Protein AF-0000000086614606 (afdb_homodimer)

Foldseek 3Di:
DDDPVNVVVVVVVVVVVVVVVVVVVVVVVVVVVVVVVVVVVVVVVVVVVVVVVVVVVVVVVVVVVVVVVVVVVVVVVVVVDDPLVVLLVLLVVLLVVLVVCLVPDDPVVVVVLVVLVCQLVPVPPQWHALVSNLVSCVVVVVVLCNDPVNVVSLDPVPDRTHGSSSSSSVVCCVVVVQDAAPPPSHGDSDKWKWFLVCVVDPDPDIGIHDPVCLVPDPDDDPVDNVRIDIPVVSVVVVVVVVVVVVVVVVVVVVVD/DDDPVSVVVVVVVVVVVVVVVVVVVVVVVVVVVVVVVVVVVVVVVVVVVVVVVVVVVVVVVVVVVVVVVVVVVVVVVVVCDDPLVVLLVLLVVLLVVLVVCLVVDDPVVVVVLVVLVCQLVPVPPQWHALVSNLVSCVVVVVVLCNDPVNVVSLAPVPDRTHGSSSSSSVVCCVVVVQDAAPPPSHGDSDKWKWFLVCVVDPDPDIGIHDPVCLVPDPDDDPVDNVRIDIPVVSVVVVVVVVVVVVVVVVVVVVVD

InterPro domains:
  IPR002048 EF-hand domain [PS50222] (108-143)
  IPR011992 EF-hand domain pair [SSF47473] (106-175)
  IPR018247 EF-Hand 1, calcium-binding site [PS00018] (121-133)

Secondary structure (DSSP, 8-state):
---HHHHHHHHHHHHHHHHHHHHHHHHHHHHHHHHHHHHHHHHHHHHHHHHHHHHHHHHHHHHHHHHHHHHHHHHHHHTT-HHHHHHHHHHHHHHHHHHHHHHHS-HHHHHHHHHHHHHH-TT-SSSB-HHHHHHHHHHHT-GGG-SHHHHHHHSPTT-SSB-HHHHHHHHHHHHHT--B-TTT--B--S--EEEHHHHHTT-S---EE-HHHHHH-----TT-GGGEEEHHHHHHHHHHHHHHHHHHHHHHHHH-/---HHHHHHHHHHHHHHHHHHHHHHHHHHHHHHHHHHHHHHHHHHHHHHHHHHHHHHHHHHHHHHHHHHHHHHHHHHHHSSHHHHHHHHHHHHHHHHHHHHHHHS-HHHHHHHHHHHHHH-TT-SSSB-HHHHHHHHHHHT-GGG-SHHHHHHHSPTT-SSB-HHHHHHHHHHHHHT--B-TTT--B--S--EEEHHHHHTT-S---EE-HHHHHH-----TT-GGGEEEHHHHHHHHHHHHHHHHHHHHHHHHH-

Nearest PDB structures (foldseek):
  3k21-assembly1_A-2  TM=6.150E-01  e=6.601E-03  Plasmodium falciparum
  8g4l-assembly1_q  TM=6.096E-01  e=3.142E-02  Homo sapiens
  6yet-assembly1_A  TM=6.547E-01  e=4.570E-02  Arabidopsis thaliana
  3k21-assembly1_A-2  TM=6.151E-01  e=1.121E-02  Plasmodium falciparum
  6yet-assembly1_A  TM=6.548E-01  e=5.364E-02  Arabidopsis thaliana

Structure (mmCIF, N/CA/C/O backbone):
data_AF-0000000086614606-model_v1
#
loop_
_entity.id
_entity.type
_entity.pdbx_description
1 polymer 'EF-hand domain-containing protein'
#
loop_
_atom_site.group_PDB
_atom_site.id
_atom_site.type_symbol
_atom_site.label_atom_id
_atom_site.label_alt_id
_atom_site.label_comp_id
_atom_site.label_asym_id
_atom_site.label_entity_id
_atom_site.label_seq_id
_atom_site.pdbx_PDB_ins_code
_atom_site.Cartn_x
_atom_site.Cartn_y
_atom_site.Cartn_z
_atom_site.occupancy
_atom_site.B_iso_or_equiv
_atom_site.auth_seq_id
_atom_site.auth_comp_id
_atom_site.auth_asym_id
_atom_site.auth_atom_id
_atom_site.pdbx_PDB_model_num
ATOM 1 N N . MET A 1 1 ? 3.998 -112.25 -45.062 1 53.38 1 MET A N 1
ATOM 2 C CA . MET A 1 1 ? 4.938 -111.812 -46.094 1 53.38 1 MET A CA 1
ATOM 3 C C . MET A 1 1 ? 4.348 -110.688 -46.969 1 53.38 1 MET A C 1
ATOM 5 O O . MET A 1 1 ? 3.211 -110.812 -47.406 1 53.38 1 MET A O 1
ATOM 9 N N . MET A 1 2 ? 4.875 -109.625 -46.875 1 66.06 2 MET A N 1
ATOM 10 C CA . MET A 1 2 ? 4.238 -108.5 -47.531 1 66.06 2 MET A CA 1
ATOM 11 C C . MET A 1 2 ? 4.316 -108.625 -49.062 1 66.06 2 MET A C 1
ATOM 13 O O . MET A 1 2 ? 5.359 -109 -49.594 1 66.06 2 MET A O 1
ATOM 17 N N . THR A 1 3 ? 3.123 -108.5 -49.5 1 72.88 3 THR A N 1
ATOM 18 C CA . THR A 1 3 ? 3.006 -108.625 -50.969 1 72.88 3 THR A CA 1
ATOM 19 C C . THR A 1 3 ? 3.627 -107.375 -51.656 1 72.88 3 THR A C 1
ATOM 21 O O . THR A 1 3 ? 3.959 -106.375 -51 1 72.88 3 THR A O 1
ATOM 24 N N . GLY A 1 4 ? 4.055 -107.562 -52.938 1 69.25 4 GLY A N 1
ATOM 25 C CA . GLY A 1 4 ? 4.602 -106.5 -53.781 1 69.25 4 GLY A CA 1
ATOM 26 C C . GLY A 1 4 ? 3.746 -105.25 -53.781 1 69.25 4 GLY A C 1
ATOM 27 O O . GLY A 1 4 ? 4.27 -104.125 -53.719 1 69.25 4 GLY A O 1
ATOM 28 N N . GLN A 1 5 ? 2.412 -105.438 -53.812 1 77.88 5 GLN A N 1
ATOM 29 C CA . GLN A 1 5 ? 1.469 -104.375 -53.781 1 77.88 5 GLN A CA 1
ATOM 30 C C . GLN A 1 5 ? 1.463 -103.625 -52.438 1 77.88 5 GLN A C 1
ATOM 32 O O . GLN A 1 5 ? 1.396 -102.438 -52.344 1 77.88 5 GLN A O 1
ATOM 37 N N . GLN A 1 6 ? 1.635 -104.375 -51.406 1 75.75 6 GLN A N 1
ATOM 38 C CA . GLN A 1 6 ? 1.665 -103.812 -50.062 1 75.75 6 GLN A CA 1
ATOM 39 C C . GLN A 1 6 ? 2.902 -102.938 -49.844 1 75.75 6 GLN A C 1
ATOM 41 O O . GLN A 1 6 ? 2.836 -101.875 -49.188 1 75.75 6 GLN A O 1
ATOM 46 N N . ILE A 1 7 ? 3.949 -103.312 -50.5 1 77.75 7 ILE A N 1
ATOM 47 C CA . ILE A 1 7 ? 5.207 -102.562 -50.406 1 77.75 7 ILE A CA 1
ATOM 48 C C . ILE A 1 7 ? 5.082 -101.25 -51.156 1 77.75 7 ILE A C 1
ATOM 50 O O . ILE A 1 7 ? 5.527 -100.188 -50.688 1 77.75 7 ILE A O 1
ATOM 54 N N . LYS A 1 8 ? 4.387 -101.375 -52.312 1 77.88 8 LYS A N 1
ATOM 55 C CA . LYS A 1 8 ? 4.164 -100.125 -53.125 1 77.88 8 LYS A CA 1
ATOM 56 C C . LYS A 1 8 ? 3.256 -99.188 -52.375 1 77.88 8 LYS A C 1
ATOM 58 O O . LYS A 1 8 ? 3.508 -97.938 -52.375 1 77.88 8 LYS A O 1
ATOM 63 N N . ASP A 1 9 ? 2.346 -99.562 -51.688 1 80.94 9 ASP A N 1
ATOM 64 C CA . ASP A 1 9 ? 1.396 -98.75 -50.938 1 80.94 9 ASP A CA 1
ATOM 65 C C . ASP A 1 9 ? 2.07 -98.062 -49.719 1 80.94 9 ASP A C 1
ATOM 67 O O . ASP A 1 9 ? 1.827 -96.938 -49.438 1 80.94 9 ASP A O 1
ATOM 71 N N . GLU A 1 10 ? 2.928 -98.812 -49.094 1 81.56 10 GLU A N 1
ATOM 72 C CA . GLU A 1 10 ? 3.631 -98.312 -47.938 1 81.56 10 GLU A CA 1
ATOM 73 C C . GLU A 1 10 ? 4.637 -97.25 -48.344 1 81.56 10 GLU A C 1
ATOM 75 O O . GLU A 1 10 ? 4.801 -96.25 -47.625 1 81.56 10 GLU A O 1
ATOM 80 N N . LYS A 1 11 ? 5.207 -97.438 -49.5 1 81 11 LYS A N 1
ATOM 81 C CA . LYS A 1 11 ? 6.121 -96.438 -50.031 1 81 11 LYS A CA 1
ATOM 82 C C . LYS A 1 11 ? 5.383 -95.125 -50.344 1 81 11 LYS A C 1
ATOM 84 O O . LYS A 1 11 ? 5.895 -94.062 -50.094 1 81 11 LYS A O 1
ATOM 89 N N . HIS A 1 12 ? 4.168 -95.25 -50.875 1 82.94 12 HIS A N 1
ATOM 90 C CA . HIS A 1 12 ? 3.342 -94.125 -51.156 1 82.94 12 HIS A CA 1
ATOM 91 C C . HIS A 1 12 ? 2.922 -93.375 -49.906 1 82.94 12 HIS A C 1
ATOM 93 O O . HIS A 1 12 ? 2.951 -92.125 -49.844 1 82.94 12 HIS A O 1
ATOM 99 N N . ARG A 1 13 ? 2.637 -94.125 -48.906 1 80.38 13 ARG A N 1
ATOM 100 C CA . ARG A 1 13 ? 2.227 -93.5 -47.625 1 80.38 13 ARG A CA 1
ATOM 101 C C . ARG A 1 13 ? 3.379 -92.75 -46.969 1 80.38 13 ARG A C 1
ATOM 103 O O . ARG A 1 13 ? 3.182 -91.688 -46.406 1 80.38 13 ARG A O 1
ATOM 110 N N . ILE A 1 14 ? 4.516 -93.312 -47.125 1 82.31 14 ILE A N 1
ATOM 111 C CA . ILE A 1 14 ? 5.719 -92.75 -46.531 1 82.31 14 ILE A CA 1
ATOM 112 C C . ILE A 1 14 ? 6.043 -91.438 -47.25 1 82.31 14 ILE A C 1
ATOM 114 O O . ILE A 1 14 ? 6.391 -90.438 -46.625 1 82.31 14 ILE A O 1
ATOM 118 N N . GLU A 1 15 ? 5.789 -91.438 -48.562 1 83.31 15 GLU A N 1
ATOM 119 C CA . GLU A 1 15 ? 6.035 -90.25 -49.375 1 83.31 15 GLU A CA 1
ATOM 120 C C . GLU A 1 15 ? 5.047 -89.125 -49 1 83.31 15 GLU A C 1
ATOM 122 O O . GLU A 1 15 ? 5.426 -87.938 -48.906 1 83.31 15 GLU A O 1
ATOM 127 N N . GLU A 1 16 ? 3.834 -89.5 -48.75 1 83.5 16 GLU A N 1
ATOM 128 C CA . GLU A 1 16 ? 2.809 -88.5 -48.375 1 83.5 16 GLU A CA 1
ATOM 129 C C . GLU A 1 16 ? 3.111 -87.938 -47 1 83.5 16 GLU A C 1
ATOM 131 O O . GLU A 1 16 ? 2.951 -86.688 -46.781 1 83.5 16 GLU A O 1
ATOM 136 N N . GLU A 1 17 ? 3.559 -88.688 -46.125 1 81.88 17 GLU A N 1
ATOM 137 C CA . GLU A 1 17 ? 3.895 -88.25 -44.781 1 81.88 17 GLU A CA 1
ATOM 138 C C . GLU A 1 17 ? 5.102 -87.312 -44.812 1 81.88 17 GLU A C 1
ATOM 140 O O . GLU A 1 17 ? 5.141 -86.375 -44.062 1 81.88 17 GLU A O 1
ATOM 145 N N . LYS A 1 18 ? 6.023 -87.688 -45.719 1 81.94 18 LYS A N 1
ATOM 146 C CA . LYS A 1 18 ? 7.188 -86.812 -45.906 1 81.94 18 LYS A CA 1
ATOM 147 C C . LYS A 1 18 ? 6.77 -85.438 -46.406 1 81.94 18 LYS A C 1
ATOM 149 O O . LYS A 1 18 ? 7.293 -84.438 -45.969 1 81.94 18 LYS A O 1
ATOM 154 N N . ARG A 1 19 ? 5.82 -85.438 -47.281 1 82.69 19 ARG A N 1
ATOM 155 C CA . ARG A 1 19 ? 5.309 -84.125 -47.812 1 82.69 19 ARG A CA 1
ATOM 156 C C . ARG A 1 19 ? 4.598 -83.375 -46.75 1 82.69 19 ARG A C 1
ATOM 158 O O . ARG A 1 19 ? 4.777 -82.125 -46.656 1 82.69 19 ARG A O 1
ATOM 165 N N . ARG A 1 20 ? 3.85 -84 -45.906 1 81.12 20 ARG A N 1
ATOM 166 C CA . ARG A 1 20 ? 3.135 -83.312 -44.812 1 81.12 20 ARG A CA 1
ATOM 167 C C . ARG A 1 20 ? 4.109 -82.75 -43.812 1 81.12 20 ARG A C 1
ATOM 169 O O . ARG A 1 20 ? 3.902 -81.625 -43.312 1 81.12 20 ARG A O 1
ATOM 176 N N . ILE A 1 21 ? 5.145 -83.438 -43.594 1 82.12 21 ILE A N 1
ATOM 177 C CA . ILE A 1 21 ? 6.168 -83 -42.656 1 82.12 21 ILE A CA 1
ATOM 178 C C . ILE A 1 21 ? 6.875 -81.75 -43.219 1 82.12 21 ILE A C 1
ATOM 180 O O . ILE A 1 21 ? 7.133 -80.812 -42.469 1 82.12 21 ILE A O 1
ATOM 184 N N . GLU A 1 22 ? 7.051 -81.812 -44.531 1 83.25 22 GLU A N 1
ATOM 185 C CA . GLU A 1 22 ? 7.695 -80.688 -45.156 1 83.25 22 GLU A CA 1
ATOM 186 C C . GLU A 1 22 ? 6.816 -79.438 -45.062 1 83.25 22 GLU A C 1
ATOM 188 O O . GLU A 1 22 ? 7.309 -78.312 -44.812 1 83.25 22 GLU A O 1
ATOM 193 N N . VAL A 1 23 ? 5.555 -79.625 -45.25 1 83.19 23 VAL A N 1
ATOM 194 C CA . VAL A 1 23 ? 4.602 -78.5 -45.188 1 83.19 23 VAL A CA 1
ATOM 195 C C . VAL A 1 23 ? 4.562 -77.938 -43.75 1 83.19 23 VAL A C 1
ATOM 197 O O . VAL A 1 23 ? 4.57 -76.75 -43.531 1 83.19 23 VAL A O 1
ATOM 200 N N . GLU A 1 24 ? 4.609 -78.812 -42.844 1 81.56 24 GLU A N 1
ATOM 201 C CA . GLU A 1 24 ? 4.566 -78.375 -41.438 1 81.56 24 GLU A CA 1
ATOM 202 C C . GLU A 1 24 ? 5.84 -77.688 -41 1 81.56 24 GLU A C 1
ATOM 204 O O . GLU A 1 24 ? 5.785 -76.688 -40.25 1 81.56 24 GLU A O 1
ATOM 209 N N . LYS A 1 25 ? 6.926 -78.125 -41.562 1 81.5 25 LYS A N 1
ATOM 210 C CA . LYS A 1 25 ? 8.195 -77.438 -41.344 1 81.5 25 LYS A CA 1
ATOM 211 C C . LYS A 1 25 ? 8.18 -76 -41.875 1 81.5 25 LYS A C 1
ATOM 213 O O . LYS A 1 25 ? 8.664 -75.125 -41.219 1 81.5 25 LYS A O 1
ATOM 218 N N . ARG A 1 26 ? 7.574 -75.875 -43 1 82.69 26 ARG A N 1
ATOM 219 C CA . ARG A 1 26 ? 7.457 -74.562 -43.594 1 82.69 26 ARG A CA 1
ATOM 220 C C . ARG A 1 26 ? 6.562 -73.625 -42.75 1 82.69 26 ARG A C 1
ATOM 222 O O . ARG A 1 26 ? 6.871 -72.438 -42.562 1 82.69 26 ARG A O 1
ATOM 229 N N . ARG A 1 27 ? 5.512 -74.188 -42.219 1 81.12 27 ARG A N 1
ATOM 230 C CA . ARG A 1 27 ? 4.586 -73.438 -41.375 1 81.12 27 ARG A CA 1
ATOM 231 C C . ARG A 1 27 ? 5.258 -72.938 -40.094 1 81.12 27 ARG A C 1
ATOM 233 O O . ARG A 1 27 ? 5.059 -71.812 -39.625 1 81.12 27 ARG A O 1
ATOM 240 N N . ILE A 1 28 ? 6.059 -73.875 -39.625 1 81.94 28 ILE A N 1
ATOM 241 C CA . ILE A 1 28 ? 6.777 -73.562 -38.375 1 81.94 28 ILE A CA 1
ATOM 242 C C . ILE A 1 28 ? 7.785 -72.438 -38.625 1 81.94 28 ILE A C 1
ATOM 244 O O . ILE A 1 28 ? 7.906 -71.562 -37.781 1 81.94 28 ILE A O 1
ATOM 248 N N . GLU A 1 29 ? 8.398 -72.562 -39.781 1 83.06 29 GLU A N 1
ATOM 249 C CA . GLU A 1 29 ? 9.359 -71.5 -40.125 1 83.06 29 GLU A CA 1
ATOM 250 C C . GLU A 1 29 ? 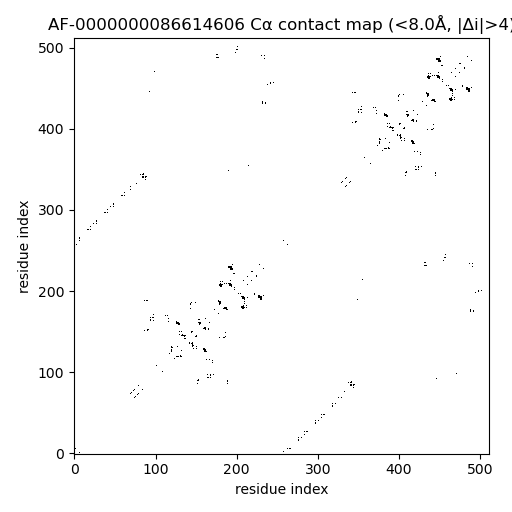8.68 -70.125 -40.281 1 83.06 29 GLU A C 1
ATOM 252 O O . GLU A 1 29 ? 9.195 -69.125 -39.812 1 83.06 29 GLU A O 1
ATOM 257 N N . GLU A 1 30 ? 7.57 -70.125 -40.875 1 84.44 30 GLU A N 1
ATOM 258 C CA . GLU A 1 30 ? 6.789 -68.875 -41.062 1 84.44 30 GLU A CA 1
ATOM 259 C C . GLU A 1 30 ? 6.348 -68.312 -39.719 1 84.44 30 GLU A C 1
ATOM 261 O O . GLU A 1 30 ? 6.414 -67.125 -39.469 1 84.44 30 GLU A O 1
ATOM 266 N N . GLU A 1 31 ? 5.949 -69.188 -38.844 1 81.44 31 GLU A N 1
ATOM 267 C CA . GLU A 1 31 ? 5.504 -68.75 -37.531 1 81.44 31 GLU A CA 1
ATOM 268 C C . GLU A 1 31 ? 6.66 -68.188 -36.688 1 81.44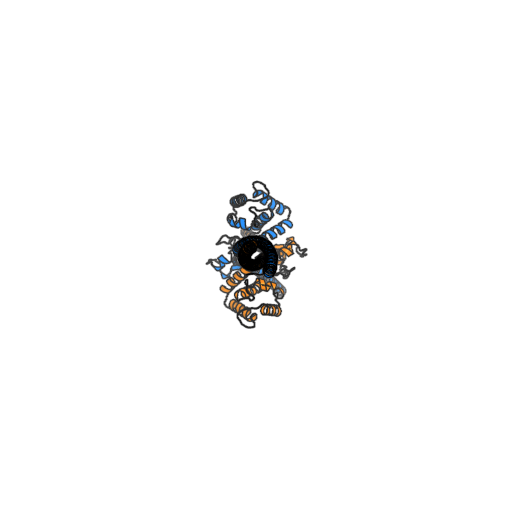 31 GLU A C 1
ATOM 270 O O . GLU A 1 31 ? 6.496 -67.188 -35.969 1 81.44 31 GLU A O 1
ATOM 275 N N . LYS A 1 32 ? 7.801 -68.812 -36.875 1 80.56 32 LYS A N 1
ATOM 276 C CA . LYS A 1 32 ? 9.008 -68.312 -36.219 1 80.56 32 LYS A CA 1
ATOM 277 C C . LYS A 1 32 ? 9.344 -66.875 -36.719 1 80.56 32 LYS A C 1
ATOM 279 O O . LYS A 1 32 ? 9.703 -66 -35.906 1 80.56 32 LYS A O 1
ATOM 284 N N . HIS A 1 33 ? 9.188 -66.75 -37.969 1 83.44 33 HIS A N 1
ATOM 285 C CA . HIS A 1 33 ? 9.438 -65.438 -38.562 1 83.44 33 HIS A CA 1
ATOM 286 C C . HIS A 1 33 ? 8.445 -64.375 -38 1 83.44 33 HIS A C 1
ATOM 288 O O . HIS A 1 33 ? 8.828 -63.281 -37.656 1 83.44 33 HIS A O 1
ATOM 294 N N . ARG A 1 34 ? 7.215 -64.75 -37.844 1 80.75 34 ARG A N 1
ATOM 295 C CA . ARG A 1 34 ? 6.176 -63.844 -37.344 1 80.75 34 ARG A CA 1
ATOM 296 C C . ARG A 1 34 ? 6.457 -63.469 -35.875 1 80.75 34 ARG A C 1
ATOM 298 O O . ARG A 1 34 ? 6.289 -62.312 -35.5 1 80.75 34 ARG A O 1
ATOM 305 N N . ILE A 1 35 ? 6.895 -64.375 -35.188 1 80.94 35 ILE A N 1
ATOM 306 C CA . ILE A 1 35 ? 7.215 -64.188 -33.781 1 80.94 35 ILE A CA 1
ATOM 307 C C . ILE A 1 35 ? 8.383 -63.188 -33.656 1 80.94 35 ILE A C 1
ATOM 309 O O . ILE A 1 35 ? 8.367 -62.281 -32.812 1 80.94 35 ILE A O 1
ATOM 313 N N . GLU A 1 36 ? 9.312 -63.406 -34.562 1 82.5 36 GLU A N 1
ATOM 314 C CA . GLU A 1 36 ? 10.469 -62.5 -34.562 1 82.5 36 GLU A CA 1
ATOM 315 C C . GLU A 1 36 ? 10.062 -61.062 -34.875 1 82.5 36 GLU A C 1
ATOM 317 O O . GLU A 1 36 ? 10.539 -60.125 -34.25 1 82.5 36 GLU A O 1
ATOM 322 N N . VAL A 1 37 ? 9.219 -60.906 -35.812 1 83.19 37 VAL A N 1
ATOM 323 C CA . VAL A 1 37 ? 8.719 -59.562 -36.188 1 83.19 37 VAL A CA 1
ATOM 324 C C . VAL A 1 37 ? 7.961 -58.938 -35.031 1 83.19 37 VAL A C 1
ATOM 326 O O . VAL A 1 37 ? 8.148 -57.781 -34.719 1 83.19 37 VAL A O 1
ATOM 329 N N . GLU A 1 38 ? 7.188 -59.719 -34.375 1 80.5 38 GLU A N 1
ATOM 330 C CA . GLU A 1 38 ? 6.41 -59.25 -33.25 1 80.5 38 GLU A CA 1
ATOM 331 C C . GLU A 1 38 ? 7.316 -58.812 -32.094 1 80.5 38 GLU A C 1
ATOM 333 O O . GLU A 1 38 ? 7.059 -57.812 -31.406 1 80.5 38 GLU A O 1
ATOM 338 N N . LYS A 1 39 ? 8.328 -59.562 -31.891 1 80.19 39 LYS A N 1
ATOM 339 C CA . LYS A 1 39 ? 9.32 -59.219 -30.875 1 80.19 39 LYS A CA 1
ATOM 340 C C . LYS A 1 39 ? 9.969 -57.875 -31.172 1 80.19 39 LYS A C 1
ATOM 342 O O . LYS A 1 39 ? 10.164 -57.062 -30.281 1 80.19 39 LYS A O 1
ATOM 347 N N . LEU A 1 40 ? 10.242 -57.688 -32.375 1 81.88 40 LEU A N 1
ATOM 348 C CA . LEU A 1 40 ? 10.859 -56.438 -32.781 1 81.88 40 LEU A CA 1
ATOM 349 C C . LEU A 1 40 ? 9.906 -55.25 -32.562 1 81.88 40 LEU A C 1
ATOM 351 O O . LEU A 1 40 ? 10.328 -54.188 -32.125 1 81.88 40 LEU A O 1
ATOM 355 N N . LYS A 1 41 ? 8.641 -55.438 -32.844 1 79 41 LYS A N 1
ATOM 356 C CA . LYS A 1 41 ? 7.629 -54.406 -32.656 1 79 41 LYS A CA 1
ATOM 357 C C . LYS A 1 41 ? 7.504 -54.031 -31.172 1 79 41 LYS A C 1
ATOM 359 O O . LYS A 1 41 ? 7.391 -52.875 -30.812 1 79 41 LYS A O 1
ATOM 364 N N . ILE A 1 42 ? 7.578 -55.031 -30.422 1 79.94 42 ILE A N 1
ATOM 365 C CA . ILE A 1 42 ? 7.465 -54.875 -28.969 1 79.94 42 ILE A CA 1
ATOM 366 C C . ILE A 1 42 ? 8.672 -54.094 -28.453 1 79.94 42 ILE A C 1
ATOM 368 O O . ILE A 1 42 ? 8.523 -53.188 -27.625 1 79.94 42 ILE A O 1
ATOM 372 N N . GLU A 1 43 ? 9.789 -54.469 -28.969 1 81.5 43 GLU A N 1
ATOM 373 C CA . GLU A 1 43 ? 11 -53.75 -28.562 1 81.5 43 GLU A CA 1
ATOM 374 C C . GLU A 1 43 ? 10.945 -52.281 -28.969 1 81.5 43 GLU A C 1
ATOM 376 O O . GLU A 1 43 ? 11.352 -51.406 -28.203 1 81.5 43 GLU A O 1
ATOM 381 N N . HIS A 1 44 ? 10.461 -52 -30.125 1 82.31 44 HIS A N 1
ATOM 382 C CA . HIS A 1 44 ? 10.297 -50.625 -30.594 1 82.31 44 HIS A CA 1
ATOM 383 C C . HIS A 1 44 ? 9.328 -49.844 -29.703 1 82.31 44 HIS A C 1
ATOM 385 O O . HIS A 1 44 ? 9.578 -48.688 -29.359 1 82.31 44 HIS A O 1
ATOM 391 N N . LYS A 1 45 ? 8.297 -50.469 -29.328 1 79.38 45 LYS A N 1
ATOM 392 C CA . LYS A 1 45 ? 7.305 -49.844 -28.469 1 79.38 45 LYS A CA 1
ATOM 393 C C . LYS A 1 45 ? 7.879 -49.562 -27.078 1 79.38 45 LYS A C 1
ATOM 395 O O . LYS A 1 45 ? 7.613 -48.5 -26.484 1 79.38 45 LYS A O 1
ATOM 400 N N . LYS A 1 46 ? 8.641 -50.5 -26.656 1 78.5 46 LYS A N 1
ATOM 401 C CA . LYS A 1 46 ? 9.312 -50.312 -25.375 1 78.5 46 LYS A CA 1
ATOM 402 C C . LYS A 1 46 ? 10.258 -49.125 -25.406 1 78.5 46 LYS A C 1
ATOM 404 O O . LYS A 1 46 ? 10.297 -48.344 -24.469 1 78.5 46 LYS A O 1
ATOM 409 N N . CYS A 1 47 ? 10.992 -49.125 -26.469 1 79.81 47 CYS A N 1
ATOM 410 C CA . CYS A 1 47 ? 11.914 -48 -26.625 1 79.81 47 CYS A CA 1
ATOM 411 C C . CYS A 1 47 ? 11.164 -46.688 -26.656 1 79.81 47 CYS A C 1
ATOM 413 O O . CYS A 1 47 ? 11.594 -45.688 -26.047 1 79.81 47 CYS A O 1
ATOM 415 N N . SER A 1 48 ? 10.023 -46.688 -27.297 1 78.75 48 SER A N 1
ATOM 416 C CA . SER A 1 48 ? 9.203 -45.469 -27.391 1 78.75 48 SER A CA 1
ATOM 417 C C . SER A 1 48 ? 8.656 -45.062 -26.031 1 78.75 48 SER A C 1
ATOM 419 O O . SER A 1 48 ? 8.68 -43.906 -25.672 1 78.75 48 SER A O 1
ATOM 421 N N . ILE A 1 49 ? 8.289 -46 -25.312 1 77.81 49 ILE A N 1
ATOM 422 C CA . ILE A 1 49 ? 7.723 -45.75 -23.984 1 77.81 49 ILE A CA 1
ATOM 423 C C . ILE A 1 49 ? 8.812 -45.25 -23.047 1 77.81 49 ILE A C 1
ATOM 425 O O . ILE A 1 49 ? 8.57 -44.312 -22.25 1 77.81 49 ILE A O 1
ATOM 429 N N . GLU A 1 50 ? 9.914 -45.844 -23.234 1 79.81 50 GLU A N 1
ATOM 430 C CA . GLU A 1 50 ? 11.039 -45.406 -22.406 1 79.81 50 GLU A CA 1
ATOM 431 C C . GLU A 1 50 ? 11.406 -43.969 -22.719 1 79.81 50 GLU A C 1
ATOM 433 O O . GLU A 1 50 ? 11.719 -43.188 -21.812 1 79.81 50 GLU A O 1
ATOM 438 N N . ARG A 1 51 ? 11.367 -43.594 -23.922 1 80.06 51 ARG A N 1
ATOM 439 C CA . ARG A 1 51 ? 11.625 -42.219 -24.344 1 80.06 51 ARG A CA 1
ATOM 440 C C . ARG A 1 51 ? 10.578 -41.281 -23.766 1 80.06 51 ARG A C 1
ATOM 442 O O . ARG A 1 51 ? 10.906 -40.188 -23.281 1 80.06 51 ARG A O 1
ATOM 449 N N . GLU A 1 52 ? 9.438 -41.781 -23.812 1 78.88 52 GLU A N 1
ATOM 450 C CA . GLU A 1 52 ? 8.352 -40.969 -23.266 1 78.88 52 GLU A CA 1
ATOM 451 C C . GLU A 1 52 ? 8.469 -40.812 -21.75 1 78.88 52 GLU A C 1
ATOM 453 O O . GLU A 1 52 ? 8.219 -39.75 -21.203 1 78.88 52 GLU A O 1
ATOM 458 N N . LYS A 1 53 ? 8.82 -41.812 -21.156 1 78.31 53 LYS A N 1
ATOM 459 C CA . LYS A 1 53 ? 9.07 -41.781 -19.719 1 78.31 53 LYS A CA 1
ATOM 460 C C . LYS A 1 53 ? 10.156 -40.781 -19.375 1 78.31 53 LYS A C 1
ATOM 462 O O . LYS A 1 53 ? 10.031 -40.031 -18.391 1 78.31 53 LYS A O 1
ATOM 467 N N . ARG A 1 54 ? 11.133 -40.844 -20.109 1 78.94 54 ARG A N 1
ATOM 468 C CA . ARG A 1 54 ? 12.234 -39.906 -19.875 1 78.94 54 ARG A CA 1
ATOM 469 C C . ARG A 1 54 ? 11.773 -38.469 -20.062 1 78.94 54 ARG A C 1
ATOM 471 O O . ARG A 1 54 ? 12.141 -37.594 -19.281 1 78.94 54 ARG A O 1
ATOM 478 N N . LYS A 1 55 ? 10.977 -38.219 -21.047 1 78.19 55 LYS A N 1
ATOM 479 C CA . LYS A 1 55 ? 10.43 -36.906 -21.281 1 78.19 55 LYS A CA 1
ATOM 480 C C . LYS A 1 55 ? 9.562 -36.438 -20.125 1 78.19 55 LYS A C 1
ATOM 482 O O . LYS A 1 55 ? 9.633 -35.281 -19.719 1 78.19 55 LYS A O 1
ATOM 487 N N . ILE A 1 56 ? 8.883 -37.344 -19.688 1 76.62 56 ILE A N 1
ATOM 488 C CA . ILE A 1 56 ? 7.984 -37.031 -18.562 1 76.62 56 ILE A CA 1
ATOM 489 C C . ILE A 1 56 ? 8.805 -36.719 -17.312 1 76.62 56 ILE A C 1
ATOM 491 O O . ILE A 1 56 ? 8.484 -35.812 -16.578 1 76.62 56 ILE A O 1
ATOM 495 N N . GLU A 1 57 ? 9.75 -37.625 -17.188 1 78.94 57 GLU A N 1
ATOM 496 C CA . GLU A 1 57 ? 10.633 -37.406 -16.047 1 78.94 57 GLU A CA 1
ATOM 497 C C . GLU A 1 57 ? 11.305 -36.031 -16.141 1 78.94 57 GLU A C 1
ATOM 499 O O . GLU A 1 57 ? 11.422 -35.312 -15.148 1 78.94 57 GLU A O 1
ATOM 504 N N . ASP A 1 58 ? 11.688 -35.688 -17.266 1 79.38 58 ASP A N 1
ATOM 505 C CA . ASP A 1 58 ? 12.281 -34.375 -17.5 1 79.38 58 ASP A CA 1
ATOM 506 C C . ASP A 1 58 ? 11.266 -33.25 -17.219 1 79.38 58 ASP A C 1
ATOM 508 O O . ASP A 1 58 ? 11.602 -32.25 -16.609 1 79.38 58 ASP A O 1
ATOM 512 N N . GLU A 1 59 ? 10.148 -33.5 -17.641 1 77.25 59 GLU A N 1
ATOM 513 C CA . GLU A 1 59 ? 9.086 -32.531 -17.422 1 77.25 59 GLU A CA 1
ATOM 514 C C . GLU A 1 59 ? 8.742 -32.406 -15.945 1 77.25 59 GLU A C 1
ATOM 516 O O . GLU A 1 59 ? 8.508 -31.281 -15.453 1 77.25 59 GLU A O 1
ATOM 521 N N . LYS A 1 60 ? 8.766 -33.438 -15.305 1 74.31 60 LYS A N 1
ATOM 522 C CA . LYS A 1 60 ? 8.562 -33.406 -13.859 1 74.31 60 LYS A CA 1
ATOM 523 C C . LYS A 1 60 ? 9.648 -32.594 -13.156 1 74.31 60 LYS A C 1
ATOM 525 O O . LYS A 1 60 ? 9.359 -31.844 -12.227 1 74.31 60 LYS A O 1
ATOM 530 N N . ARG A 1 61 ? 10.734 -32.906 -13.617 1 76.38 61 ARG A N 1
ATOM 531 C CA . ARG A 1 61 ? 11.844 -32.156 -13.055 1 76.38 61 ARG A CA 1
ATOM 532 C C . ARG A 1 61 ? 11.672 -30.641 -13.312 1 76.38 61 ARG A C 1
ATOM 534 O O . ARG A 1 61 ? 11.922 -29.828 -12.422 1 76.38 61 ARG A O 1
ATOM 541 N N . ARG A 1 62 ? 11.234 -30.281 -14.414 1 73.94 62 ARG A N 1
ATOM 542 C CA . ARG A 1 62 ? 11 -28.891 -14.758 1 73.94 62 ARG A CA 1
ATOM 543 C C . ARG A 1 62 ? 9.891 -28.297 -13.891 1 73.94 62 ARG A C 1
ATOM 545 O O . ARG A 1 62 ? 10.008 -27.156 -13.422 1 73.94 62 ARG A O 1
ATOM 552 N N . ILE A 1 63 ? 8.938 -29 -13.727 1 68.56 63 ILE A N 1
ATOM 553 C CA . ILE A 1 63 ? 7.809 -28.562 -12.914 1 68.56 63 ILE A CA 1
ATOM 554 C C . ILE A 1 63 ? 8.25 -28.391 -11.461 1 68.56 63 ILE A C 1
ATOM 556 O O . ILE A 1 63 ? 7.875 -27.422 -10.805 1 68.56 63 ILE A O 1
ATOM 560 N N . GLU A 1 64 ? 8.93 -29.375 -11.039 1 71.81 64 GLU A N 1
ATOM 561 C CA . GLU A 1 64 ? 9.469 -29.266 -9.688 1 71.81 64 GLU A CA 1
ATOM 562 C C . GLU A 1 64 ? 10.336 -28.016 -9.539 1 71.81 64 GLU A C 1
ATOM 564 O O . GLU A 1 64 ? 10.266 -27.312 -8.531 1 71.81 64 GLU A O 1
ATOM 569 N N . ASP A 1 65 ? 11.102 -27.875 -10.508 1 72.38 65 ASP A N 1
ATOM 570 C CA . ASP A 1 65 ? 11.93 -26.672 -10.516 1 72.38 65 ASP A CA 1
ATOM 571 C C . ASP A 1 65 ? 11.07 -25.406 -10.508 1 72.38 65 ASP A C 1
ATOM 573 O O . ASP A 1 65 ? 11.367 -24.453 -9.781 1 72.38 65 ASP A O 1
ATOM 577 N N . GLU A 1 66 ? 10.148 -25.453 -11.234 1 66.44 66 GLU A N 1
ATOM 578 C CA . GLU A 1 66 ? 9.234 -24.312 -11.305 1 66.44 66 GLU A CA 1
ATOM 579 C C . GLU A 1 66 ? 8.484 -24.125 -9.992 1 66.44 66 GLU A C 1
ATOM 581 O O . GLU A 1 66 ? 8.281 -23 -9.539 1 66.44 66 GLU A O 1
ATOM 586 N N . LYS A 1 67 ? 8.078 -25.109 -9.414 1 62.47 67 LYS A N 1
ATOM 587 C CA . LYS A 1 67 ? 7.453 -25.062 -8.094 1 62.47 67 LYS A CA 1
ATOM 588 C C . LYS A 1 67 ? 8.398 -24.453 -7.062 1 62.47 67 LYS A C 1
ATOM 590 O O . LYS A 1 67 ? 7.977 -23.672 -6.215 1 62.47 67 LYS A O 1
ATOM 595 N N . CYS A 1 68 ? 9.469 -24.969 -7.145 1 59 68 CYS A N 1
ATOM 596 C CA . CYS A 1 68 ? 10.469 -24.406 -6.238 1 59 68 CYS A CA 1
ATOM 597 C C . CYS A 1 68 ? 10.625 -22.906 -6.465 1 59 68 CYS A C 1
ATOM 599 O O . CYS A 1 68 ? 10.711 -22.141 -5.508 1 59 68 CYS A O 1
ATOM 601 N N . ARG A 1 69 ? 10.617 -22.531 -7.691 1 59.09 69 ARG A N 1
ATOM 602 C CA . ARG A 1 69 ? 10.711 -21.125 -8.016 1 59.09 69 ARG A CA 1
ATOM 603 C C . ARG A 1 69 ? 9.5 -20.359 -7.504 1 59.09 69 ARG A C 1
ATOM 605 O O . ARG A 1 69 ? 9.633 -19.266 -6.941 1 59.09 69 ARG A O 1
ATOM 612 N N . ILE A 1 70 ? 8.477 -20.938 -7.723 1 55.88 70 ILE A N 1
ATOM 613 C CA . ILE A 1 70 ? 7.238 -20.312 -7.262 1 55.88 70 ILE A CA 1
ATOM 614 C C . ILE A 1 70 ? 7.223 -20.266 -5.738 1 55.88 70 ILE A C 1
ATOM 616 O O . ILE A 1 70 ? 6.816 -19.266 -5.145 1 55.88 70 ILE A O 1
ATOM 620 N N . GLU A 1 71 ? 7.555 -21.344 -5.191 1 56.5 71 GLU A N 1
ATOM 621 C CA . GLU A 1 71 ? 7.664 -21.344 -3.734 1 56.5 71 GLU A CA 1
ATOM 622 C C . GLU A 1 71 ? 8.656 -20.297 -3.258 1 56.5 71 GLU A C 1
ATOM 624 O O . GLU A 1 71 ? 8.422 -19.625 -2.252 1 56.5 71 GLU A O 1
ATOM 629 N N . ASP A 1 72 ? 9.695 -20.312 -3.92 1 52.31 72 ASP A N 1
ATOM 630 C CA . ASP A 1 72 ? 10.664 -19.266 -3.621 1 52.31 72 ASP A CA 1
ATOM 631 C C . ASP A 1 72 ? 10.047 -17.875 -3.828 1 52.31 72 ASP A C 1
ATOM 633 O O . ASP A 1 72 ? 10.258 -16.969 -3.018 1 52.31 72 ASP A O 1
ATOM 637 N N . GLU A 1 73 ? 9.469 -17.891 -4.875 1 50.91 73 GLU A N 1
ATOM 638 C CA . GLU A 1 73 ? 8.773 -16.625 -5.148 1 50.91 73 GLU A CA 1
ATOM 639 C C . GLU A 1 73 ? 7.688 -16.359 -4.109 1 50.91 73 GLU A C 1
ATOM 641 O O . GLU A 1 73 ? 7.508 -15.227 -3.674 1 50.91 73 GLU A O 1
ATOM 646 N N . LYS A 1 74 ? 6.957 -17.359 -3.812 1 50.5 74 LYS A N 1
ATOM 647 C CA . LYS A 1 74 ? 5.996 -17.281 -2.715 1 50.5 74 LYS A CA 1
ATOM 648 C C . LYS A 1 74 ? 6.68 -16.859 -1.418 1 50.5 74 LYS A C 1
ATOM 650 O O . LYS A 1 74 ? 6.152 -16.031 -0.668 1 50.5 74 LYS A O 1
ATOM 655 N N . ARG A 1 75 ? 7.605 -17.641 -1.143 1 46.94 75 ARG A N 1
ATOM 656 C CA . ARG A 1 75 ? 8.406 -17.266 0.024 1 46.94 75 ARG A CA 1
ATOM 657 C C . ARG A 1 75 ? 8.922 -15.836 -0.096 1 46.94 75 ARG A C 1
ATOM 659 O O . ARG A 1 75 ? 8.922 -15.086 0.882 1 46.94 75 ARG A O 1
ATOM 666 N N . ARG A 1 76 ? 9.445 -15.727 -1.239 1 42.94 76 ARG A N 1
ATOM 667 C CA . ARG A 1 76 ? 9.828 -14.344 -1.473 1 42.94 76 ARG A CA 1
ATOM 668 C C . ARG A 1 76 ? 8.641 -13.406 -1.306 1 42.94 76 ARG A C 1
ATOM 670 O O . ARG A 1 76 ? 8.758 -12.359 -0.666 1 42.94 76 ARG A O 1
ATOM 677 N N . LEU A 1 77 ? 7.707 -13.852 -2.002 1 44.84 77 LEU A N 1
ATOM 678 C CA . LEU A 1 77 ? 6.469 -13.102 -1.843 1 44.84 77 LEU A CA 1
ATOM 679 C C . LEU A 1 77 ? 5.957 -13.188 -0.409 1 44.84 77 LEU A C 1
ATOM 681 O O . LEU A 1 77 ? 5.418 -12.211 0.124 1 44.84 77 LEU A O 1
ATOM 685 N N . ALA A 1 78 ? 5.875 -14.422 0.03 1 43.06 78 ALA A N 1
ATOM 686 C CA . ALA A 1 78 ? 5.586 -14.555 1.455 1 43.06 78 ALA A CA 1
ATOM 687 C C . ALA A 1 78 ? 6.57 -13.742 2.293 1 43.06 78 ALA A C 1
ATOM 689 O O . ALA A 1 78 ? 6.203 -13.203 3.338 1 43.06 78 ALA A O 1
ATOM 690 N N . SER A 1 79 ? 7.785 -14.008 2.049 1 38.75 79 SER A N 1
ATOM 691 C CA . SER A 1 79 ? 8.711 -13.062 2.666 1 38.75 79 SER A CA 1
ATOM 692 C C . SER A 1 79 ? 8.375 -11.625 2.271 1 38.75 79 SER A C 1
ATOM 694 O O . SER A 1 79 ? 8.953 -10.68 2.809 1 38.75 79 SER A O 1
ATOM 696 N N . VAL A 1 80 ? 8.07 -11.438 1.104 1 37.19 80 VAL A N 1
ATOM 697 C CA . VAL A 1 80 ? 7.391 -10.172 0.812 1 37.19 80 VAL A CA 1
ATOM 698 C C . VAL A 1 80 ? 6.176 -10.02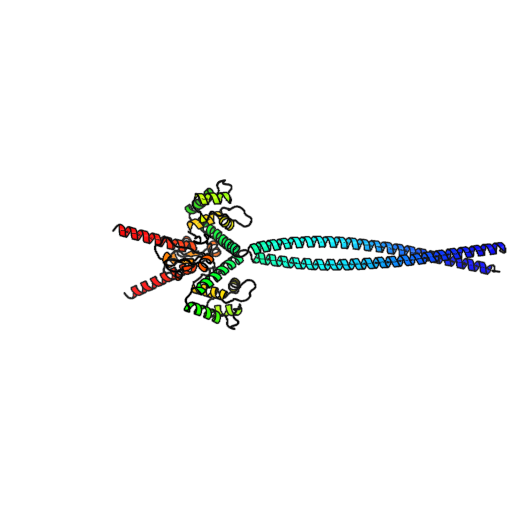3 1.726 1 37.19 80 VAL A C 1
ATOM 700 O O . VAL A 1 80 ? 5.18 -9.398 1.346 1 37.19 80 VAL A O 1
ATOM 703 N N . GLU A 1 81 ? 5.82 -10.797 2.586 1 38.03 81 GLU A N 1
ATOM 704 C CA . GLU A 1 81 ? 5.07 -10.367 3.764 1 38.03 81 GLU A CA 1
ATOM 705 C C . GLU A 1 81 ? 5.078 -8.852 3.908 1 38.03 81 GLU A C 1
ATOM 707 O O . GLU A 1 81 ? 5.996 -8.18 3.426 1 38.03 81 GLU A O 1
ATOM 712 N N . THR A 1 82 ? 4.164 -8.32 4.879 1 42.62 82 THR A N 1
ATOM 713 C CA . THR A 1 82 ? 3.18 -7.277 5.145 1 42.62 82 THR A CA 1
ATOM 714 C C . THR A 1 82 ? 3.83 -5.898 5.113 1 42.62 82 THR A C 1
ATOM 716 O O . THR A 1 82 ? 3.367 -5.004 4.406 1 42.62 82 THR A O 1
ATOM 719 N N . LEU A 1 83 ? 4.562 -5.766 6.223 1 46.03 83 LEU A N 1
ATOM 720 C CA . LEU A 1 83 ? 5.008 -4.426 6.59 1 46.03 83 LEU A CA 1
ATOM 721 C C . LEU A 1 83 ? 5.934 -3.852 5.523 1 46.03 83 LEU A C 1
ATOM 723 O O . LEU A 1 83 ? 5.852 -2.666 5.195 1 46.03 83 LEU A O 1
ATOM 727 N N . ASP A 1 84 ? 6.754 -4.824 4.773 1 58.72 84 ASP A N 1
ATOM 728 C CA . ASP A 1 84 ? 7.754 -4.41 3.797 1 58.72 84 ASP A CA 1
ATOM 729 C C . ASP A 1 84 ? 7.102 -4.039 2.467 1 58.72 84 ASP A C 1
ATOM 731 O O . ASP A 1 84 ? 7.461 -3.033 1.853 1 58.72 84 ASP A O 1
ATOM 735 N N . ASP A 1 85 ? 6 -4.781 2.242 1 65.31 85 ASP A N 1
ATOM 736 C CA . ASP A 1 85 ? 5.328 -4.434 0.994 1 65.31 85 ASP A CA 1
ATOM 737 C C . ASP A 1 85 ? 4.602 -3.096 1.116 1 65.31 85 ASP A C 1
ATOM 739 O O . ASP A 1 85 ? 4.582 -2.305 0.172 1 65.31 85 ASP A O 1
ATOM 743 N N . GLY A 1 86 ? 4.121 -2.936 2.32 1 73.56 86 GLY A N 1
ATOM 744 C CA . GLY A 1 86 ? 3.471 -1.659 2.564 1 73.56 86 GLY A CA 1
ATOM 745 C C . GLY A 1 86 ? 4.422 -0.479 2.475 1 73.56 86 GLY A C 1
ATOM 746 O O . GLY A 1 86 ? 4.098 0.537 1.854 1 73.56 86 GLY A O 1
ATOM 747 N N . MET A 1 87 ? 5.531 -0.78 3.045 1 81.62 87 MET A N 1
ATOM 748 C CA . MET A 1 87 ? 6.531 0.281 2.996 1 81.62 87 MET A CA 1
ATOM 749 C C . MET A 1 87 ? 7.012 0.512 1.567 1 81.62 87 MET A C 1
ATOM 751 O O . MET A 1 87 ? 7.152 1.656 1.133 1 81.62 87 MET A O 1
ATOM 755 N N . ARG A 1 88 ? 7.156 -0.532 0.877 1 80.81 88 ARG A N 1
ATOM 756 C CA . ARG A 1 88 ? 7.629 -0.405 -0.497 1 80.81 88 ARG A CA 1
ATOM 757 C C . ARG A 1 88 ? 6.602 0.31 -1.366 1 80.81 88 ARG A C 1
ATOM 759 O O . ARG A 1 88 ? 6.961 1.13 -2.215 1 80.81 88 ARG A O 1
ATOM 766 N N . ALA A 1 89 ? 5.418 -0.07 -1.166 1 82.94 89 ALA A N 1
ATOM 767 C CA . ALA A 1 89 ? 4.355 0.586 -1.924 1 82.94 89 ALA A CA 1
ATOM 768 C C . ALA A 1 89 ? 4.277 2.07 -1.581 1 82.94 89 ALA A C 1
ATOM 770 O O . ALA A 1 89 ? 4.098 2.91 -2.467 1 82.94 89 ALA A O 1
ATOM 771 N N . ALA A 1 90 ? 4.402 2.324 -0.302 1 86.69 90 ALA A N 1
ATOM 772 C CA . ALA A 1 90 ? 4.371 3.715 0.142 1 86.69 90 ALA A CA 1
ATOM 773 C C . ALA A 1 90 ? 5.535 4.508 -0.443 1 86.69 90 ALA A C 1
ATOM 775 O O . ALA A 1 90 ? 5.371 5.66 -0.845 1 86.69 90 ALA A O 1
ATOM 776 N N . MET A 1 91 ? 6.625 3.891 -0.513 1 89.81 91 MET A N 1
ATOM 777 C CA . MET A 1 91 ? 7.809 4.57 -1.029 1 89.81 91 MET A CA 1
ATOM 778 C C . MET A 1 91 ? 7.703 4.777 -2.537 1 89.81 91 MET A C 1
ATOM 780 O O . MET A 1 91 ? 8.195 5.777 -3.066 1 89.81 91 MET A O 1
ATOM 784 N N . LYS A 1 92 ? 7.102 3.832 -3.158 1 87.12 92 LYS A N 1
ATOM 785 C CA . LYS A 1 92 ? 6.859 4.012 -4.586 1 87.12 92 LYS A CA 1
ATOM 786 C C . LYS A 1 92 ? 5.988 5.234 -4.848 1 87.12 92 LYS A C 1
ATOM 788 O O . LYS A 1 92 ? 6.242 5.996 -5.781 1 87.12 92 LYS A O 1
ATOM 793 N N . GLU A 1 93 ? 4.992 5.367 -4.031 1 87.69 93 GLU A N 1
ATOM 794 C CA . GLU A 1 93 ? 4.141 6.543 -4.148 1 87.69 93 GLU A CA 1
ATOM 795 C C . GLU A 1 93 ? 4.918 7.824 -3.857 1 87.69 93 GLU A C 1
ATOM 797 O O . GLU A 1 93 ? 4.684 8.859 -4.488 1 87.69 93 GLU A O 1
ATOM 802 N N . LEU A 1 94 ? 5.762 7.746 -2.912 1 92.12 94 LEU A N 1
ATOM 803 C CA . LEU A 1 94 ? 6.598 8.891 -2.557 1 92.12 94 LEU A CA 1
ATOM 804 C C . LEU A 1 94 ? 7.512 9.273 -3.713 1 92.12 94 LEU A C 1
ATOM 806 O O . LEU A 1 94 ? 7.695 10.461 -3.994 1 92.12 94 LEU A O 1
ATOM 810 N N . ILE A 1 95 ? 8.078 8.328 -4.344 1 92.81 95 ILE A N 1
ATOM 811 C CA . ILE A 1 95 ? 8.953 8.562 -5.488 1 92.81 95 ILE A CA 1
ATOM 812 C C . ILE A 1 95 ? 8.164 9.227 -6.609 1 92.81 95 ILE A C 1
ATOM 814 O O . ILE A 1 95 ? 8.633 10.203 -7.215 1 92.81 95 ILE A O 1
ATOM 818 N N . LYS A 1 96 ? 6.992 8.719 -6.816 1 91 96 LYS A N 1
ATOM 819 C CA . LYS A 1 96 ? 6.125 9.312 -7.828 1 91 96 LYS A CA 1
ATOM 820 C C . LYS A 1 96 ? 5.816 10.773 -7.492 1 91 96 LYS A C 1
ATOM 822 O O . LYS A 1 96 ? 5.859 11.641 -8.367 1 91 96 LYS A O 1
ATOM 827 N N . THR A 1 97 ? 5.531 11.039 -6.281 1 91.94 97 THR A N 1
ATOM 828 C CA . THR A 1 97 ? 5.215 12.391 -5.828 1 91.94 97 THR A CA 1
ATOM 829 C C . THR A 1 97 ? 6.418 13.312 -6.004 1 91.94 97 THR A C 1
ATOM 831 O O . THR A 1 97 ? 6.266 14.453 -6.449 1 91.94 97 THR A O 1
ATOM 834 N N . ALA A 1 98 ? 7.527 12.797 -5.648 1 94.25 98 ALA A N 1
ATOM 835 C CA . ALA A 1 98 ? 8.742 13.586 -5.809 1 94.25 98 ALA A CA 1
ATOM 836 C C . ALA A 1 98 ? 8.961 13.977 -7.266 1 94.25 98 ALA A C 1
ATOM 838 O O . ALA A 1 98 ? 9.344 15.109 -7.562 1 94.25 98 ALA A O 1
ATOM 839 N N . LYS A 1 99 ? 8.68 13.055 -8.102 1 93.5 99 LYS A N 1
ATOM 840 C CA . LYS A 1 99 ? 8.805 13.312 -9.531 1 93.5 99 LYS A CA 1
ATOM 841 C C . LYS A 1 99 ? 7.816 14.375 -9.992 1 93.5 99 LYS A C 1
ATOM 843 O O . LYS A 1 99 ? 8.156 15.25 -10.797 1 93.5 99 LYS A O 1
ATOM 848 N N . ILE A 1 100 ? 6.645 14.289 -9.492 1 91.5 100 ILE A N 1
ATOM 849 C CA . ILE A 1 100 ? 5.609 15.266 -9.836 1 91.5 100 ILE A CA 1
ATOM 850 C C . ILE A 1 100 ? 6.066 16.656 -9.438 1 91.5 100 ILE A C 1
ATOM 852 O O . ILE A 1 100 ? 5.977 17.609 -10.227 1 91.5 100 ILE A O 1
ATOM 856 N N . TYR A 1 101 ? 6.555 16.781 -8.227 1 91.88 101 TYR A N 1
ATOM 857 C CA . TYR A 1 101 ? 7.039 18.078 -7.746 1 91.88 101 TYR A CA 1
ATOM 858 C C . TYR A 1 101 ? 8.203 18.578 -8.602 1 91.88 101 TYR A C 1
ATOM 860 O O . TYR A 1 101 ? 8.242 19.75 -8.969 1 91.88 101 TYR A O 1
ATOM 868 N N . TYR A 1 102 ? 9.078 17.688 -8.906 1 92.75 102 TYR A N 1
ATOM 869 C CA . TYR A 1 102 ? 10.25 18.062 -9.688 1 92.75 102 TYR A CA 1
ATOM 870 C C . TYR A 1 102 ? 9.844 18.625 -11.047 1 92.75 102 TYR A C 1
ATOM 872 O O . TYR A 1 102 ? 10.398 19.625 -11.508 1 92.75 102 TYR A O 1
ATOM 880 N N . ASN A 1 103 ? 8.914 18.031 -11.664 1 90.06 103 ASN A N 1
ATOM 881 C CA . ASN A 1 103 ? 8.461 18.422 -12.992 1 90.06 103 ASN A CA 1
ATOM 882 C C . ASN A 1 103 ? 7.738 19.766 -12.961 1 90.06 103 ASN A C 1
ATOM 884 O O . ASN A 1 103 ? 7.711 20.484 -13.961 1 90.06 103 ASN A O 1
ATOM 888 N N . SER A 1 104 ? 7.207 20.141 -11.844 1 85.44 104 SER A N 1
ATOM 889 C CA . SER A 1 104 ? 6.371 21.328 -11.773 1 85.44 104 SER A CA 1
ATOM 890 C C . SER A 1 104 ? 7.09 22.469 -11.055 1 85.44 104 SER A C 1
ATOM 892 O O . SER A 1 104 ? 6.594 23.594 -11.016 1 85.44 104 SER A O 1
ATOM 894 N N . CYS A 1 105 ? 8.242 22.219 -10.477 1 86.56 105 CYS A N 1
ATOM 895 C CA . CYS A 1 105 ? 8.906 23.219 -9.633 1 86.56 105 CYS A CA 1
ATOM 896 C C . CYS A 1 105 ? 9.719 24.188 -10.477 1 86.56 105 CYS A C 1
ATOM 898 O O . CYS A 1 105 ? 9.805 24.031 -11.695 1 86.56 105 CYS A O 1
ATOM 900 N N . SER A 1 106 ? 10.07 25.203 -9.852 1 85.88 106 SER A N 1
ATOM 901 C CA . SER A 1 106 ? 10.867 26.234 -10.508 1 85.88 106 SER A CA 1
ATOM 902 C C . SER A 1 106 ? 12.242 25.703 -10.898 1 85.88 106 SER A C 1
ATOM 904 O O . SER A 1 106 ? 12.664 24.641 -10.422 1 85.88 106 SER A O 1
ATOM 906 N N . SER A 1 107 ? 12.859 26.406 -11.758 1 90.56 107 SER A N 1
ATOM 907 C CA . SER A 1 107 ? 14.195 26.031 -12.219 1 90.56 107 SER A CA 1
ATOM 908 C C . SER A 1 107 ? 15.188 26.016 -11.062 1 90.56 107 SER A C 1
ATOM 910 O O . SER A 1 107 ? 16.078 25.172 -11.016 1 90.56 107 SER A O 1
ATOM 912 N N . ALA A 1 108 ? 15.008 26.859 -10.125 1 90.44 108 ALA A N 1
ATOM 913 C CA . ALA A 1 108 ? 15.906 26.938 -8.977 1 90.44 108 ALA A CA 1
ATOM 914 C C . ALA A 1 108 ? 15.852 25.656 -8.148 1 90.44 108 ALA A C 1
ATOM 916 O O . ALA A 1 108 ? 16.891 25.125 -7.746 1 90.44 108 ALA A O 1
ATOM 917 N N . VAL A 1 109 ? 14.664 25.188 -7.977 1 89.75 109 VAL A N 1
ATOM 918 C CA . VAL A 1 109 ? 14.484 23.969 -7.191 1 89.75 109 VAL A CA 1
ATOM 919 C C . VAL A 1 109 ? 15 22.766 -7.973 1 89.75 109 VAL A C 1
ATOM 921 O O . VAL A 1 109 ? 15.586 21.859 -7.395 1 89.75 109 VAL A O 1
ATOM 924 N N . LYS A 1 110 ? 14.82 22.75 -9.242 1 93.69 110 LYS A N 1
ATOM 925 C CA . LYS A 1 110 ? 15.336 21.672 -10.086 1 93.69 110 LYS A CA 1
ATOM 926 C C . LYS A 1 110 ? 16.859 21.609 -10.023 1 93.69 110 LYS A C 1
ATOM 928 O O . LYS A 1 110 ? 17.438 20.531 -9.922 1 93.69 110 LYS A O 1
ATOM 933 N N . ASP A 1 111 ? 17.406 22.75 -10.07 1 94.69 111 ASP A N 1
ATOM 934 C CA . ASP A 1 111 ? 18.859 22.828 -9.992 1 94.69 111 ASP A CA 1
ATOM 935 C C . ASP A 1 111 ? 19.375 22.328 -8.641 1 94.69 111 ASP A C 1
ATOM 937 O O . ASP A 1 111 ? 20.406 21.656 -8.562 1 94.69 111 ASP A O 1
ATOM 941 N N . ALA A 1 112 ? 18.656 22.672 -7.574 1 94 112 ALA A N 1
ATOM 942 C CA . ALA A 1 112 ? 19.031 22.219 -6.234 1 94 112 ALA A CA 1
ATOM 943 C C . ALA A 1 112 ? 18.953 20.688 -6.133 1 94 112 ALA A C 1
ATOM 945 O O . ALA A 1 112 ? 19.797 20.062 -5.492 1 94 112 ALA A O 1
ATOM 946 N N . ALA A 1 113 ? 17.953 20.172 -6.75 1 94.69 113 ALA A N 1
ATOM 947 C CA . ALA A 1 113 ? 17.781 18.719 -6.738 1 94.69 113 ALA A CA 1
ATOM 948 C C . ALA A 1 113 ? 18.906 18.031 -7.512 1 94.69 113 ALA A C 1
ATOM 950 O O . ALA A 1 113 ? 19.422 17 -7.082 1 94.69 113 ALA A O 1
ATOM 951 N N . LYS A 1 114 ? 19.234 18.578 -8.609 1 96 114 LYS A N 1
ATOM 952 C CA . LYS A 1 114 ? 20.328 18.047 -9.414 1 96 114 LYS A CA 1
ATOM 953 C C . LYS A 1 114 ? 21.656 18.109 -8.656 1 96 114 LYS A C 1
ATOM 955 O O . LYS A 1 114 ? 22.438 17.172 -8.68 1 96 114 LYS A O 1
ATOM 960 N N . LYS A 1 115 ? 21.828 19.25 -8.086 1 95.94 115 LYS A N 1
ATOM 961 C CA . LYS A 1 115 ? 23.047 19.406 -7.293 1 95.94 115 LYS A CA 1
ATOM 962 C C . LYS A 1 115 ? 23.078 18.406 -6.145 1 95.94 115 LYS A C 1
ATOM 964 O O . LYS A 1 115 ? 24.141 17.859 -5.836 1 95.94 115 LYS A O 1
ATOM 969 N N . PHE A 1 116 ? 21.969 18.266 -5.496 1 95.62 116 PHE A N 1
ATOM 970 C CA . PHE A 1 116 ? 21.844 17.281 -4.426 1 95.62 116 PHE A CA 1
ATOM 971 C C . PHE A 1 116 ? 22.25 15.891 -4.906 1 95.62 116 PHE A C 1
ATOM 973 O O . PHE A 1 116 ? 23.016 15.195 -4.23 1 95.62 116 PHE A O 1
ATOM 980 N N . PHE A 1 117 ? 21.797 15.5 -6.086 1 97.06 117 PHE A N 1
ATOM 981 C CA . PHE A 1 117 ? 22.141 14.211 -6.688 1 97.06 117 PHE A CA 1
ATOM 982 C C . PHE A 1 117 ? 23.641 14.125 -6.953 1 97.06 117 PHE A C 1
ATOM 984 O O . PHE A 1 117 ? 24.266 13.109 -6.652 1 97.06 117 PHE A O 1
ATOM 991 N N . GLU A 1 118 ? 24.156 15.133 -7.5 1 96.5 118 GLU A N 1
ATOM 992 C CA . GLU A 1 118 ? 25.578 15.18 -7.824 1 96.5 118 GLU A CA 1
ATOM 993 C C . GLU A 1 118 ? 26.438 15.094 -6.566 1 96.5 118 GLU A C 1
ATOM 995 O O . GLU A 1 118 ? 27.516 14.508 -6.586 1 96.5 118 GLU A O 1
ATOM 1000 N N . ASP A 1 119 ? 25.922 15.719 -5.48 1 96.06 119 ASP A N 1
ATOM 1001 C CA . ASP A 1 119 ? 26.641 15.711 -4.215 1 96.06 119 ASP A CA 1
ATOM 1002 C C . ASP A 1 119 ? 26.703 14.305 -3.621 1 96.06 119 ASP A C 1
ATOM 1004 O O . ASP A 1 119 ? 27.672 13.938 -2.961 1 96.06 119 ASP A O 1
ATOM 1008 N N . ILE A 1 120 ? 25.672 13.547 -3.842 1 96.62 120 ILE A N 1
ATOM 1009 C CA . ILE A 1 120 ? 25.625 12.188 -3.305 1 96.62 120 ILE A CA 1
ATOM 1010 C C . ILE A 1 120 ? 26.453 11.258 -4.195 1 96.62 120 ILE A C 1
ATOM 1012 O O . ILE A 1 120 ? 27.172 10.398 -3.701 1 96.62 120 ILE A O 1
ATOM 1016 N N . ASP A 1 121 ? 26.219 11.43 -5.496 1 96.81 121 ASP A N 1
ATOM 1017 C CA . ASP A 1 121 ? 26.906 10.609 -6.484 1 96.81 121 ASP A CA 1
ATOM 1018 C C . ASP A 1 121 ? 28.375 11.031 -6.617 1 96.81 121 ASP A C 1
ATOM 1020 O O . ASP A 1 121 ? 28.781 11.57 -7.648 1 96.81 121 ASP A O 1
ATOM 1024 N N . HIS A 1 122 ? 29.172 10.539 -5.754 1 93.19 122 HIS A N 1
ATOM 1025 C CA . HIS A 1 122 ? 30.547 11.008 -5.605 1 93.19 122 HIS A CA 1
ATOM 1026 C C . HIS A 1 122 ? 31.391 10.625 -6.812 1 93.19 122 HIS A C 1
ATOM 1028 O O . HIS A 1 122 ? 32.25 11.398 -7.254 1 93.19 122 HIS A O 1
ATOM 1034 N N . ASP A 1 123 ? 31.25 9.445 -7.363 1 94.12 123 ASP A N 1
ATOM 1035 C CA . ASP A 1 123 ? 32.094 8.992 -8.453 1 94.12 123 ASP A CA 1
ATOM 1036 C C . ASP A 1 123 ? 31.516 9.391 -9.812 1 94.12 123 ASP A C 1
ATOM 1038 O O . ASP A 1 123 ? 32.094 9.062 -10.852 1 94.12 123 ASP A O 1
ATOM 1042 N N . LYS A 1 124 ? 30.312 9.984 -9.812 1 94.81 124 LYS A N 1
ATOM 1043 C CA . LYS A 1 124 ? 29.672 10.586 -10.977 1 94.81 124 LYS A CA 1
ATOM 1044 C C . LYS A 1 124 ? 29.375 9.539 -12.047 1 94.81 124 LYS A C 1
ATOM 1046 O O . LYS A 1 124 ? 29.594 9.773 -13.234 1 94.81 124 LYS A O 1
ATOM 1051 N N . ASP A 1 125 ? 28.953 8.383 -11.641 1 94.75 125 ASP A N 1
ATOM 1052 C CA . ASP A 1 125 ? 28.625 7.34 -12.609 1 94.75 125 ASP A CA 1
ATOM 1053 C C . ASP A 1 125 ? 27.125 7.355 -12.93 1 94.75 125 ASP A C 1
ATOM 1055 O O . ASP A 1 125 ? 26.625 6.48 -13.633 1 94.75 125 ASP A O 1
ATOM 1059 N N . GLY A 1 126 ? 26.391 8.227 -12.289 1 94.44 126 GLY A N 1
ATOM 1060 C CA . GLY A 1 126 ? 24.984 8.406 -12.594 1 94.44 126 GLY A CA 1
ATOM 1061 C C . GLY A 1 126 ? 24.078 7.566 -11.719 1 94.44 126 GLY A C 1
ATOM 1062 O O . GLY A 1 126 ? 22.859 7.523 -11.938 1 94.44 126 GLY A O 1
ATOM 1063 N N . LYS A 1 127 ? 24.672 6.895 -10.766 1 94.19 127 LYS A N 1
ATOM 1064 C CA . LYS A 1 127 ? 23.938 6.086 -9.789 1 94.19 127 LYS A CA 1
ATOM 1065 C C . LYS A 1 127 ? 24.484 6.297 -8.383 1 94.19 127 LYS A C 1
ATOM 1067 O O . LYS A 1 127 ? 25.641 6.711 -8.211 1 94.19 127 LYS A O 1
ATOM 1072 N N . VAL A 1 128 ? 23.656 6.09 -7.453 1 96.12 128 VAL A N 1
ATOM 1073 C CA . VAL A 1 128 ? 24.094 6.238 -6.066 1 96.12 128 VAL A CA 1
ATOM 1074 C C . VAL A 1 128 ? 24.172 4.867 -5.402 1 96.12 128 VAL A C 1
ATOM 1076 O O . VAL A 1 128 ? 23.156 4.176 -5.262 1 96.12 128 VAL A O 1
ATOM 1079 N N . SER A 1 129 ? 25.328 4.48 -5.035 1 92.62 129 SER A N 1
ATOM 1080 C CA . SER A 1 129 ? 25.531 3.219 -4.336 1 92.62 129 SER A CA 1
ATOM 1081 C C . SER A 1 129 ? 25.188 3.346 -2.854 1 92.62 129 SER A C 1
ATOM 1083 O O . SER A 1 129 ? 25 4.453 -2.348 1 92.62 129 SER A O 1
ATOM 1085 N N . LEU A 1 130 ? 25.125 2.17 -2.211 1 91.5 130 LEU A N 1
ATOM 1086 C CA . LEU A 1 130 ? 24.859 2.166 -0.776 1 91.5 130 LEU A CA 1
ATOM 1087 C C . LEU A 1 130 ? 25.938 2.924 -0.022 1 91.5 130 LEU A C 1
ATOM 1089 O O . LEU A 1 130 ? 25.656 3.691 0.897 1 91.5 130 LEU A O 1
ATOM 1093 N N . HIS A 1 131 ? 27.141 2.73 -0.405 1 92.69 131 HIS A N 1
ATOM 1094 C CA . HIS A 1 131 ? 28.266 3.377 0.255 1 92.69 131 HIS A CA 1
ATOM 1095 C C . HIS A 1 131 ? 28.188 4.895 0.107 1 92.69 131 HIS A C 1
ATOM 1097 O O . HIS A 1 131 ? 28.391 5.625 1.08 1 92.69 131 HIS A O 1
ATOM 1103 N N . GLU A 1 132 ? 27.938 5.367 -1.094 1 96.19 132 GLU A N 1
ATOM 1104 C CA . GLU A 1 132 ? 27.812 6.801 -1.349 1 96.19 132 GLU A CA 1
ATOM 1105 C C . GLU A 1 132 ? 26.656 7.406 -0.545 1 96.19 132 GLU A C 1
ATOM 1107 O O . GLU A 1 132 ? 26.781 8.508 -0.009 1 96.19 132 GLU A O 1
ATOM 1112 N N . PHE A 1 133 ? 25.656 6.684 -0.472 1 95.81 133 PHE A N 1
ATOM 1113 C CA . PHE A 1 133 ? 24.469 7.129 0.234 1 95.81 133 PHE A CA 1
ATOM 1114 C C . PHE A 1 133 ? 24.75 7.297 1.723 1 95.81 133 PHE A C 1
ATOM 1116 O O . PHE A 1 133 ? 24.469 8.352 2.299 1 95.81 133 PHE A O 1
ATOM 1123 N N . LEU A 1 134 ? 25.328 6.289 2.336 1 93.69 134 LEU A N 1
ATOM 1124 C CA . LEU A 1 134 ? 25.594 6.289 3.77 1 93.69 134 LEU A CA 1
ATOM 1125 C C . LEU A 1 134 ? 26.594 7.379 4.141 1 93.69 134 LEU A C 1
ATOM 1127 O O . LEU A 1 134 ? 26.406 8.078 5.141 1 93.69 134 LEU A O 1
ATOM 1131 N N . GLU A 1 135 ? 27.547 7.535 3.371 1 93.75 135 GLU A N 1
ATOM 1132 C CA . GLU A 1 135 ? 28.578 8.547 3.617 1 93.75 135 GLU A CA 1
ATOM 1133 C C . GLU A 1 135 ? 27.984 9.953 3.553 1 93.75 135 GLU A C 1
ATOM 1135 O O . GLU A 1 135 ? 28.219 10.781 4.434 1 93.75 135 GLU A O 1
ATOM 1140 N N . PHE A 1 136 ? 27.234 10.203 2.557 1 95.38 136 PHE A N 1
ATOM 1141 C CA . PHE A 1 136 ? 26.625 11.516 2.379 1 95.38 136 PHE A CA 1
ATOM 1142 C C . PHE A 1 136 ? 25.672 11.836 3.527 1 95.38 136 PHE A C 1
ATOM 1144 O O . PHE A 1 136 ? 25.703 12.938 4.078 1 95.38 136 PHE A O 1
ATOM 1151 N N . MET A 1 137 ? 24.844 10.883 3.852 1 94.25 137 MET A N 1
ATOM 1152 C CA . MET A 1 137 ? 23.859 11.094 4.902 1 94.25 137 MET A CA 1
ATOM 1153 C C . MET A 1 137 ? 24.531 11.375 6.242 1 94.25 137 MET A C 1
ATOM 1155 O O . MET A 1 137 ? 24.078 12.234 7.004 1 94.25 137 MET A O 1
ATOM 1159 N N . GLU A 1 138 ? 25.547 10.688 6.484 1 91.94 138 GLU A N 1
ATOM 1160 C CA . GLU A 1 138 ? 26.297 10.898 7.715 1 91.94 138 GLU A CA 1
ATOM 1161 C C . GLU A 1 138 ? 26.953 12.273 7.734 1 91.94 138 GLU A C 1
ATOM 1163 O O . GLU A 1 138 ? 26.891 12.984 8.734 1 91.94 138 GLU A O 1
ATOM 1168 N N . GLN A 1 139 ? 27.562 12.648 6.684 1 92.94 139 GLN A N 1
ATOM 1169 C CA . GLN A 1 139 ? 28.281 13.914 6.582 1 92.94 139 GLN A CA 1
ATOM 1170 C C . GLN A 1 139 ? 27.328 15.102 6.711 1 92.94 139 GLN A C 1
ATOM 1172 O O . GLN A 1 139 ? 27.656 16.109 7.332 1 92.94 139 GLN A O 1
ATOM 1177 N N . GLU A 1 140 ? 26.156 14.969 6.117 1 93.06 140 GLU A N 1
ATOM 1178 C CA . GLU A 1 140 ? 25.203 16.078 6.09 1 93.06 140 GLU A CA 1
ATOM 1179 C C . GLU A 1 140 ? 24.359 16.094 7.355 1 93.06 140 GLU A C 1
ATOM 1181 O O . GLU A 1 140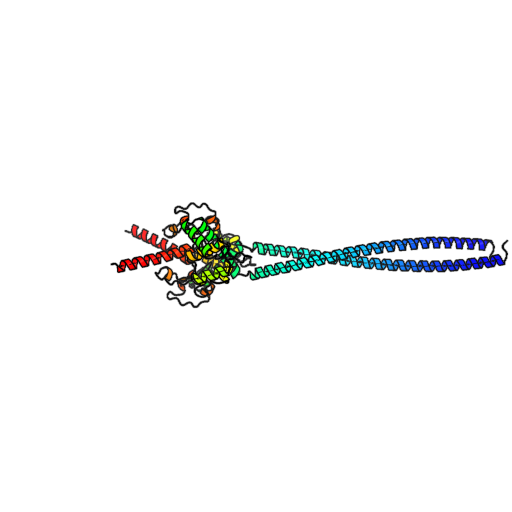 ? 23.516 16.984 7.527 1 93.06 140 GLU A O 1
ATOM 1186 N N . GLY A 1 141 ? 24.453 15.109 8.18 1 91.31 141 GLY A N 1
ATOM 1187 C CA . GLY A 1 141 ? 23.781 15.109 9.469 1 91.31 141 GLY A CA 1
ATOM 1188 C C . GLY A 1 141 ? 22.391 14.492 9.422 1 91.31 141 GLY A C 1
ATOM 1189 O O . GLY A 1 141 ? 21.562 14.727 10.305 1 91.31 141 GLY A O 1
ATOM 1190 N N . HIS A 1 142 ? 22.094 13.773 8.398 1 91.56 142 HIS A N 1
ATOM 1191 C CA . HIS A 1 142 ? 20.828 13.047 8.305 1 91.56 142 HIS A CA 1
ATOM 1192 C C . HIS A 1 142 ? 20.969 11.641 8.883 1 91.56 142 HIS A C 1
ATOM 1194 O O . HIS A 1 142 ? 20.812 10.648 8.156 1 91.56 142 HIS A O 1
ATOM 1200 N N . LYS A 1 143 ? 21.094 11.57 10.109 1 89.44 143 LYS A N 1
ATOM 1201 C CA . LYS A 1 143 ? 21.469 10.328 10.789 1 89.44 143 LYS A CA 1
ATOM 1202 C C . LYS A 1 143 ? 20.328 9.305 10.711 1 89.44 143 LYS A C 1
ATOM 1204 O O . LYS A 1 143 ? 20.578 8.109 10.531 1 89.44 143 LYS A O 1
ATOM 1209 N N . LYS A 1 144 ? 19.156 9.773 10.805 1 89 144 LYS A N 1
ATOM 1210 C CA . LYS A 1 144 ? 18.016 8.859 10.797 1 89 144 LYS A CA 1
ATOM 1211 C C . LYS A 1 144 ? 17.859 8.18 9.445 1 89 144 LYS A C 1
ATOM 1213 O O . LYS A 1 144 ? 17.328 7.07 9.359 1 89 144 LYS A O 1
ATOM 1218 N N . MET A 1 145 ? 18.312 8.82 8.398 1 91.5 145 MET A N 1
ATOM 1219 C CA . MET A 1 145 ? 18.203 8.281 7.047 1 91.5 145 MET A CA 1
ATOM 1220 C C . MET A 1 145 ? 19.406 7.434 6.688 1 91.5 145 MET A C 1
ATOM 1222 O O . MET A 1 145 ? 19.391 6.68 5.715 1 91.5 145 MET A O 1
ATOM 1226 N N . SER A 1 146 ? 20.469 7.559 7.488 1 91.94 146 SER A N 1
ATOM 1227 C CA . SER A 1 146 ? 21.719 6.863 7.195 1 91.94 146 SER A CA 1
ATOM 1228 C C . SER A 1 146 ? 21.625 5.391 7.578 1 91.94 146 SER A C 1
ATOM 1230 O O . SER A 1 146 ? 22.312 4.938 8.492 1 91.94 146 SER A O 1
ATOM 1232 N N . SER A 1 147 ? 20.844 4.625 6.93 1 88.56 147 SER A N 1
ATOM 1233 C CA . SER A 1 147 ? 20.656 3.203 7.211 1 88.56 147 SER A CA 1
ATOM 1234 C C . SER A 1 147 ? 20.469 2.408 5.922 1 88.56 147 SER A C 1
ATOM 1236 O O . SER A 1 147 ? 19.828 2.889 4.977 1 88.56 147 SER A O 1
ATOM 1238 N N . ARG A 1 148 ? 21 1.232 5.961 1 86.69 148 ARG A N 1
ATOM 1239 C CA . ARG A 1 148 ? 20.844 0.318 4.836 1 86.69 148 ARG A CA 1
ATOM 1240 C C . ARG A 1 148 ? 19.375 -0.006 4.594 1 86.69 148 ARG A C 1
ATOM 1242 O O . ARG A 1 148 ? 18.938 -0.126 3.445 1 86.69 148 ARG A O 1
ATOM 1249 N N . ASN A 1 149 ? 18.641 -0.12 5.688 1 83.5 149 ASN A N 1
ATOM 1250 C CA . ASN A 1 149 ? 17.219 -0.446 5.578 1 83.5 149 ASN A CA 1
ATOM 1251 C C . ASN A 1 149 ? 16.453 0.638 4.824 1 83.5 149 ASN A C 1
ATOM 1253 O O . ASN A 1 149 ? 15.648 0.335 3.947 1 83.5 149 ASN A O 1
ATOM 1257 N N . PHE A 1 150 ? 16.719 1.865 5.211 1 89.31 150 PHE A N 1
ATOM 1258 C CA . PHE A 1 150 ? 16.062 2.977 4.535 1 89.31 150 PHE A CA 1
ATOM 1259 C C . PHE A 1 150 ? 16.422 3.014 3.059 1 89.31 150 PHE A C 1
ATOM 1261 O O . PHE A 1 150 ? 15.562 3.195 2.199 1 89.31 150 PHE A O 1
ATOM 1268 N N . PHE A 1 151 ? 17.719 2.781 2.787 1 90.44 151 PHE A N 1
ATOM 1269 C CA . PHE A 1 151 ? 18.234 2.74 1.42 1 90.44 151 PHE A CA 1
ATOM 1270 C C . PHE A 1 151 ? 17.484 1.691 0.601 1 90.44 151 PHE A C 1
ATOM 1272 O O . PHE A 1 151 ? 17.078 1.956 -0.531 1 90.44 151 PHE A O 1
ATOM 1279 N N . GLU A 1 152 ? 17.25 0.605 1.172 1 84.56 152 GLU A N 1
ATOM 1280 C CA . GLU A 1 152 ? 16.672 -0.533 0.471 1 84.56 152 GLU A CA 1
ATOM 1281 C C . GLU A 1 152 ? 15.203 -0.283 0.147 1 84.56 152 GLU A C 1
ATOM 1283 O O . GLU A 1 152 ? 14.672 -0.835 -0.82 1 84.56 152 GLU A O 1
ATOM 1288 N N . THR A 1 153 ? 14.57 0.546 0.926 1 85.69 153 THR A N 1
ATOM 1289 C CA . THR A 1 153 ? 13.164 0.846 0.65 1 85.69 153 THR A CA 1
ATOM 1290 C C . THR A 1 153 ? 13.039 1.729 -0.587 1 85.69 153 THR A C 1
ATOM 1292 O O . THR A 1 153 ? 11.953 1.83 -1.174 1 85.69 153 THR A O 1
ATOM 1295 N N . LEU A 1 154 ? 14.109 2.393 -0.921 1 89.12 154 LEU A N 1
ATOM 1296 C CA . LEU A 1 154 ? 14.102 3.334 -2.037 1 89.12 154 LEU A CA 1
ATOM 1297 C C . LEU A 1 154 ? 14.5 2.643 -3.334 1 89.12 154 LEU A C 1
ATOM 1299 O O . LEU A 1 154 ? 14.055 3.033 -4.414 1 89.12 154 LEU A O 1
ATOM 1303 N N . VAL A 1 155 ? 15.297 1.639 -3.168 1 86.12 155 VAL A N 1
ATOM 1304 C CA . VAL A 1 155 ? 15.906 0.985 -4.324 1 86.12 155 VAL A CA 1
ATOM 1305 C C . VAL A 1 155 ? 14.859 0.147 -5.051 1 86.12 155 VAL A C 1
ATOM 1307 O O . VAL A 1 155 ? 14.062 -0.554 -4.422 1 86.12 155 VAL A O 1
ATOM 1310 N N . ARG A 1 156 ? 14.875 0.291 -6.332 1 80.12 156 ARG A N 1
ATOM 1311 C CA . ARG A 1 156 ? 14.023 -0.571 -7.141 1 80.12 156 ARG A CA 1
ATOM 1312 C C . ARG A 1 156 ? 14.414 -2.037 -6.984 1 80.12 156 ARG A C 1
ATOM 1314 O O . ARG A 1 156 ? 15.594 -2.355 -6.832 1 80.12 156 ARG A O 1
ATOM 1321 N N . LYS A 1 157 ? 13.305 -2.789 -7.051 1 69.56 157 LYS A N 1
ATOM 1322 C CA . LYS A 1 157 ? 13.555 -4.219 -6.898 1 69.56 157 LYS A CA 1
ATOM 1323 C C . LYS A 1 157 ? 14.617 -4.703 -7.883 1 69.56 157 LYS A C 1
ATOM 1325 O O . LYS A 1 157 ? 14.523 -4.441 -9.086 1 69.56 157 LYS A O 1
ATOM 1330 N N . GLY A 1 158 ? 15.539 -5.352 -7.383 1 65.69 158 GLY A N 1
ATOM 1331 C CA . GLY A 1 158 ? 16.562 -5.938 -8.227 1 65.69 158 GLY A CA 1
ATOM 1332 C C . GLY A 1 158 ? 17.719 -4.992 -8.5 1 65.69 158 GLY A C 1
ATOM 1333 O O . GLY A 1 158 ? 18.703 -5.375 -9.125 1 65.69 158 GLY A O 1
ATOM 1334 N N . SER A 1 159 ? 17.453 -3.793 -8.039 1 74.19 159 SER A N 1
ATOM 1335 C CA . SER A 1 159 ? 18.547 -2.846 -8.211 1 74.19 159 SER A CA 1
ATOM 1336 C C . SER A 1 159 ? 19.359 -2.703 -6.93 1 74.19 159 SER A C 1
ATOM 1338 O O . SER A 1 159 ? 18.953 -3.195 -5.875 1 74.19 159 SER A O 1
ATOM 1340 N N . GLY A 1 160 ? 20.672 -2.389 -7.035 1 81.88 160 GLY A N 1
ATOM 1341 C CA . GLY A 1 160 ? 21.531 -2.146 -5.887 1 81.88 160 GLY A CA 1
ATOM 1342 C C . GLY A 1 160 ? 21.953 -0.693 -5.746 1 81.88 160 GLY A C 1
ATOM 1343 O O . GLY A 1 160 ? 22.75 -0.352 -4.879 1 81.88 160 GLY A O 1
ATOM 1344 N N . THR A 1 161 ? 21.375 0.093 -6.637 1 90.94 161 THR A N 1
ATOM 1345 C CA . THR A 1 161 ? 21.719 1.507 -6.637 1 90.94 161 THR A CA 1
ATOM 1346 C C . THR A 1 161 ? 20.484 2.379 -6.816 1 90.94 161 THR A C 1
ATOM 1348 O O . THR A 1 161 ? 19.422 1.882 -7.191 1 90.94 161 THR A O 1
ATOM 1351 N N . LEU A 1 162 ? 20.609 3.613 -6.398 1 94.69 162 LEU A N 1
ATOM 1352 C CA . LEU A 1 162 ? 19.547 4.586 -6.586 1 94.69 162 LEU A CA 1
ATOM 1353 C C . LEU A 1 162 ? 19.75 5.391 -7.863 1 94.69 162 LEU A C 1
ATOM 1355 O O . LEU A 1 162 ? 20.875 5.84 -8.141 1 94.69 162 LEU A O 1
ATOM 1359 N N . ASN A 1 163 ? 18.75 5.477 -8.656 1 94.88 163 ASN A N 1
ATOM 1360 C CA . ASN A 1 163 ? 18.797 6.398 -9.789 1 94.88 163 ASN A CA 1
ATOM 1361 C C . ASN A 1 163 ? 18.312 7.793 -9.391 1 94.88 163 ASN A C 1
ATOM 1363 O O . ASN A 1 163 ? 17.984 8.031 -8.227 1 94.88 163 ASN A O 1
ATOM 1367 N N . PHE A 1 164 ? 18.281 8.719 -10.242 1 95.88 164 PHE A N 1
ATOM 1368 C CA . PHE A 1 164 ? 17.953 10.109 -9.984 1 95.88 164 PHE A CA 1
ATOM 1369 C C . PHE A 1 164 ? 16.562 10.242 -9.391 1 95.88 164 PHE A C 1
ATOM 1371 O O . PHE A 1 164 ? 16.359 11 -8.438 1 95.88 164 PHE A O 1
ATOM 1378 N N . THR A 1 165 ? 15.625 9.531 -9.922 1 94.25 165 THR A N 1
ATOM 1379 C CA . THR A 1 165 ? 14.242 9.633 -9.469 1 94.25 165 THR A CA 1
ATOM 1380 C C . THR A 1 165 ? 14.117 9.18 -8.016 1 94.25 165 THR A C 1
ATOM 1382 O O . THR A 1 165 ? 13.359 9.758 -7.238 1 94.25 165 THR A O 1
ATOM 1385 N N . GLU A 1 166 ? 14.82 8.18 -7.691 1 94.81 166 GLU A N 1
ATOM 1386 C CA . GLU A 1 166 ? 14.805 7.699 -6.312 1 94.81 166 GLU A CA 1
ATOM 1387 C C . GLU A 1 166 ? 15.469 8.695 -5.371 1 94.81 166 GLU A C 1
ATOM 1389 O O . GLU A 1 166 ? 15.031 8.875 -4.234 1 94.81 166 GLU A O 1
ATOM 1394 N N . VAL A 1 167 ? 16.5 9.336 -5.887 1 96.06 167 VAL A N 1
ATOM 1395 C CA . VAL A 1 167 ? 17.188 10.352 -5.09 1 96.06 167 VAL A CA 1
ATOM 1396 C C . VAL A 1 167 ? 16.281 11.57 -4.914 1 96.06 167 VAL A C 1
ATOM 1398 O O . VAL A 1 167 ? 16.312 12.227 -3.871 1 96.06 167 VAL A O 1
ATOM 1401 N N . LEU A 1 168 ? 15.469 11.859 -5.902 1 95.25 168 LEU A N 1
ATOM 1402 C CA . LEU A 1 168 ? 14.492 12.945 -5.781 1 95.25 168 LEU A CA 1
ATOM 1403 C C . LEU A 1 168 ? 13.586 12.727 -4.57 1 95.25 168 LEU A C 1
ATOM 1405 O O . LEU A 1 168 ? 13.18 13.688 -3.918 1 95.25 168 LEU A O 1
ATOM 1409 N N . ALA A 1 169 ? 13.25 11.492 -4.352 1 95 169 ALA A N 1
ATOM 1410 C CA . ALA A 1 169 ? 12.414 11.172 -3.197 1 95 169 ALA A CA 1
ATOM 1411 C C . ALA A 1 169 ? 13.102 11.562 -1.894 1 95 169 ALA A C 1
ATOM 1413 O O . ALA A 1 169 ? 12.461 12.062 -0.97 1 95 169 ALA A O 1
ATOM 1414 N N . ILE A 1 170 ? 14.352 11.336 -1.831 1 94.5 170 ILE A N 1
ATOM 1415 C CA . ILE A 1 170 ? 15.117 11.711 -0.648 1 94.5 170 ILE A CA 1
ATOM 1416 C C . ILE A 1 170 ? 15.117 13.227 -0.493 1 94.5 170 ILE A C 1
ATOM 1418 O O . ILE A 1 170 ? 14.906 13.742 0.606 1 94.5 170 ILE A O 1
ATOM 1422 N N . PHE A 1 171 ? 15.375 13.867 -1.578 1 94.5 171 PHE A N 1
ATOM 1423 C CA . PHE A 1 171 ? 15.352 15.328 -1.596 1 94.5 171 PHE A CA 1
ATOM 1424 C C . PHE A 1 171 ? 14 15.852 -1.115 1 94.5 171 PHE A C 1
ATOM 1426 O O . PHE A 1 171 ? 13.938 16.781 -0.305 1 94.5 171 PHE A O 1
ATOM 1433 N N . TYR A 1 172 ? 12.984 15.242 -1.557 1 94.19 172 TYR A N 1
ATOM 1434 C CA . TYR A 1 172 ? 11.633 15.609 -1.168 1 94.19 172 TYR A CA 1
ATOM 1435 C C . TYR A 1 172 ? 11.406 15.367 0.32 1 94.19 172 TYR A C 1
ATOM 1437 O O . TYR A 1 172 ? 10.805 16.203 1.005 1 94.19 172 TYR A O 1
ATOM 1445 N N . ILE A 1 173 ? 11.805 14.234 0.797 1 92.69 173 ILE A N 1
ATOM 1446 C CA . ILE A 1 173 ? 11.633 13.883 2.203 1 92.69 173 ILE A CA 1
ATOM 1447 C C . ILE A 1 173 ? 12.281 14.953 3.08 1 92.69 173 ILE A C 1
ATOM 1449 O O . ILE A 1 173 ? 11.672 15.43 4.039 1 92.69 173 ILE A O 1
ATOM 1453 N N . ILE A 1 174 ? 13.445 15.367 2.707 1 90.31 174 ILE A N 1
ATOM 1454 C CA . ILE A 1 174 ? 14.203 16.344 3.477 1 90.31 174 ILE A CA 1
ATOM 1455 C C . ILE A 1 174 ? 13.508 17.703 3.414 1 90.31 174 ILE A C 1
ATOM 1457 O O . ILE A 1 174 ? 13.305 18.359 4.441 1 90.31 174 ILE A O 1
ATOM 1461 N N . GLN A 1 175 ? 13.062 18.047 2.283 1 88.5 175 GLN A N 1
ATOM 1462 C CA . GLN A 1 175 ? 12.5 19.375 2.084 1 88.5 175 GLN A CA 1
ATOM 1463 C C . GLN A 1 175 ? 11.094 19.484 2.672 1 88.5 175 GLN A C 1
ATOM 1465 O O . GLN A 1 175 ? 10.695 20.531 3.166 1 88.5 175 GLN A O 1
ATOM 1470 N N . SER A 1 176 ? 10.281 18.406 2.633 1 88.56 176 SER A N 1
ATOM 1471 C CA . SER A 1 176 ? 8.891 18.453 3.053 1 88.56 176 SER A CA 1
ATOM 1472 C C . SER A 1 176 ? 8.758 18.203 4.551 1 88.56 176 SER A C 1
ATOM 1474 O O . SER A 1 176 ? 7.676 18.375 5.121 1 88.56 176 SER A O 1
ATOM 1476 N N . GLY A 1 177 ? 9.781 17.734 5.172 1 86.25 177 GLY A N 1
ATOM 1477 C CA . GLY A 1 177 ? 9.742 17.5 6.605 1 86.25 177 GLY A CA 1
ATOM 1478 C C . GLY A 1 177 ? 8.984 16.25 6.988 1 86.25 177 GLY A C 1
ATOM 1479 O O . GLY A 1 177 ? 8.273 16.219 7.996 1 86.25 177 GLY A O 1
ATOM 1480 N N . ARG A 1 178 ? 9.102 15.227 6.184 1 90.12 178 ARG A N 1
ATOM 1481 C CA . ARG A 1 178 ? 8.5 13.945 6.52 1 90.12 178 ARG A CA 1
ATOM 1482 C C . ARG A 1 178 ? 9.094 13.375 7.805 1 90.12 178 ARG A C 1
ATOM 1484 O O . ARG A 1 178 ? 10.305 13.445 8.023 1 90.12 178 ARG A O 1
ATOM 1491 N N . PRO A 1 179 ? 8.273 12.828 8.594 1 92.19 179 PRO A N 1
ATOM 1492 C CA . PRO A 1 179 ? 8.758 12.523 9.945 1 92.19 179 PRO A CA 1
ATOM 1493 C C . PRO A 1 179 ? 9.305 11.109 10.078 1 92.19 179 PRO A C 1
ATOM 1495 O O . PRO A 1 179 ? 9.008 10.25 9.242 1 92.19 179 PRO A O 1
ATOM 1498 N N . PHE A 1 180 ? 10.141 11.008 11.109 1 92.38 180 PHE A N 1
ATOM 1499 C CA . PHE A 1 180 ? 10.578 9.719 11.641 1 92.38 180 PHE A CA 1
ATOM 1500 C C . PHE A 1 180 ? 9.953 9.453 13.008 1 92.38 180 PHE A C 1
ATOM 1502 O O . PHE A 1 180 ? 9.75 10.383 13.789 1 92.38 180 PHE A O 1
ATOM 1509 N N . CYS A 1 181 ? 9.688 8.18 13.203 1 93.5 181 CYS A N 1
ATOM 1510 C CA . CYS A 1 181 ? 9.094 7.824 14.492 1 93.5 181 CYS A CA 1
ATOM 1511 C C . CYS A 1 181 ? 10.055 8.141 15.633 1 93.5 181 CYS A C 1
ATOM 1513 O O . CYS A 1 181 ? 11.234 7.773 15.578 1 93.5 181 CYS A O 1
ATOM 1515 N N . ARG A 1 182 ? 9.539 8.797 16.625 1 91.94 182 ARG A N 1
ATOM 1516 C CA . ARG A 1 182 ? 10.367 9.195 17.766 1 91.94 182 ARG A CA 1
ATOM 1517 C C . ARG A 1 182 ? 10.875 7.977 18.531 1 91.94 182 ARG A C 1
ATOM 1519 O O . ARG A 1 182 ? 11.984 7.988 19.047 1 91.94 182 ARG A O 1
ATOM 1526 N N . ARG A 1 183 ? 10.188 6.949 18.562 1 91.44 183 ARG A N 1
ATOM 1527 C CA . ARG A 1 183 ? 10.5 5.801 19.406 1 91.44 183 ARG A CA 1
ATOM 1528 C C . ARG A 1 183 ? 11.352 4.785 18.641 1 91.44 183 ARG A C 1
ATOM 1530 O O . ARG A 1 183 ? 12.422 4.387 19.109 1 91.44 183 ARG A O 1
ATOM 1537 N N . CYS A 1 184 ? 10.953 4.395 17.5 1 90.12 184 CYS A N 1
ATOM 1538 C CA . CYS A 1 184 ? 11.633 3.309 16.812 1 90.12 184 CYS A CA 1
ATOM 1539 C C . CYS A 1 184 ? 12.5 3.846 15.68 1 90.12 184 CYS A C 1
ATOM 1541 O O . CYS A 1 184 ? 13.164 3.076 14.984 1 90.12 184 CYS A O 1
ATOM 1543 N N . ASN A 1 185 ? 12.414 5.082 15.367 1 90.56 185 ASN A N 1
ATOM 1544 C CA . ASN A 1 185 ? 13.281 5.801 14.438 1 90.56 185 ASN A CA 1
ATOM 1545 C C . ASN A 1 185 ? 13.023 5.379 12.992 1 90.56 185 ASN A C 1
ATOM 1547 O O . ASN A 1 185 ? 13.82 5.684 12.102 1 90.56 185 ASN A O 1
ATOM 1551 N N . VAL A 1 186 ? 11.914 4.68 12.789 1 90.12 186 VAL A N 1
ATOM 1552 C CA . VAL A 1 186 ? 11.594 4.277 11.43 1 90.12 186 VAL A CA 1
ATOM 1553 C C . VAL A 1 186 ? 11.016 5.465 10.656 1 90.12 186 VAL A C 1
ATOM 1555 O O . VAL A 1 186 ? 10.336 6.312 11.234 1 90.12 186 VAL A O 1
ATOM 1558 N N . PHE A 1 187 ? 11.359 5.492 9.336 1 92.56 187 PHE A N 1
ATOM 1559 C CA . PHE A 1 187 ? 10.734 6.484 8.477 1 92.56 187 PHE A CA 1
ATOM 1560 C C . PHE A 1 187 ? 9.234 6.215 8.336 1 92.56 187 PHE A C 1
ATOM 1562 O O . PHE A 1 187 ? 8.836 5.102 8 1 92.56 187 PHE A O 1
ATOM 1569 N N . ILE A 1 188 ? 8.453 7.285 8.555 1 93.06 188 ILE A N 1
ATOM 1570 C CA . ILE A 1 188 ? 7.012 7.121 8.461 1 93.06 188 ILE A CA 1
ATOM 1571 C C . ILE A 1 188 ? 6.535 7.535 7.07 1 93.06 188 ILE A C 1
ATOM 1573 O O . ILE A 1 188 ? 6.379 8.727 6.789 1 93.06 188 ILE A O 1
ATOM 1577 N N . ALA A 1 189 ? 6.219 6.539 6.285 1 90.75 189 ALA A N 1
ATOM 1578 C CA . ALA A 1 189 ? 5.824 6.816 4.906 1 90.75 189 ALA A CA 1
ATOM 1579 C C . ALA A 1 189 ? 4.328 7.098 4.809 1 90.75 189 ALA A C 1
ATOM 1581 O O . ALA A 1 189 ? 3.873 7.75 3.867 1 90.75 189 ALA A O 1
ATOM 1582 N N . GLY A 1 190 ? 3.6 6.625 5.766 1 90.19 190 GLY A N 1
ATOM 1583 C CA . GLY A 1 190 ? 2.15 6.75 5.727 1 90.19 190 GLY A CA 1
ATOM 1584 C C . GLY A 1 190 ? 1.583 7.5 6.914 1 90.19 190 GLY A C 1
ATOM 1585 O O . GLY A 1 190 ? 1.972 8.641 7.18 1 90.19 190 GLY A O 1
ATOM 1586 N N . MET A 1 191 ? 0.786 6.863 7.656 1 92.5 191 MET A N 1
ATOM 1587 C CA . MET A 1 191 ? 0.071 7.469 8.773 1 92.5 191 MET A CA 1
ATOM 1588 C C . MET A 1 191 ? 0.959 7.543 10.016 1 92.5 191 MET A C 1
ATOM 1590 O O . MET A 1 191 ? 1.729 6.621 10.289 1 92.5 191 MET A O 1
ATOM 1594 N N . TYR A 1 192 ? 0.876 8.664 10.711 1 94.5 192 TYR A N 1
ATOM 1595 C CA . TYR A 1 192 ? 1.546 8.828 11.992 1 94.5 192 TYR A CA 1
ATOM 1596 C C . TYR A 1 192 ? 0.646 9.555 12.984 1 94.5 192 TYR A C 1
ATOM 1598 O O . TYR A 1 192 ? -0.322 10.211 12.594 1 94.5 192 TYR A O 1
ATOM 1606 N N . PHE A 1 193 ? 0.996 9.406 14.242 1 94.5 193 PHE A N 1
ATOM 1607 C CA . PHE A 1 193 ? 0.273 10.094 15.312 1 94.5 193 PHE A CA 1
ATOM 1608 C C . PHE A 1 193 ? 1.096 11.25 15.859 1 94.5 193 PHE A C 1
ATOM 1610 O O . PHE A 1 193 ? 2.314 11.133 16.016 1 94.5 193 PHE A O 1
ATOM 1617 N N . THR A 1 194 ? 0.446 12.359 16.125 1 94.62 194 THR A N 1
ATOM 1618 C CA . THR A 1 194 ? 1.07 13.547 16.688 1 94.62 194 THR A CA 1
ATOM 1619 C C . THR A 1 194 ? 0.084 14.297 17.578 1 94.62 194 THR A C 1
ATOM 1621 O O . THR A 1 194 ? -1.119 14.031 17.547 1 94.62 194 THR A O 1
ATOM 1624 N N . CYS A 1 195 ? 0.622 15.117 18.391 1 93.75 195 CYS A N 1
ATOM 1625 C CA . CYS A 1 195 ? -0.189 15.844 19.359 1 93.75 195 CYS A CA 1
ATOM 1626 C C . CYS A 1 195 ? -0.839 17.062 18.734 1 93.75 195 CYS A C 1
ATOM 1628 O O . CYS A 1 195 ? -0.145 17.953 18.234 1 93.75 195 CYS A O 1
ATOM 1630 N N . SER A 1 196 ? -2.16 17.141 18.781 1 91.88 196 SER A N 1
ATOM 1631 C CA . SER A 1 196 ? -2.906 18.234 18.172 1 91.88 196 SER A CA 1
ATOM 1632 C C . SER A 1 196 ? -2.648 19.547 18.891 1 91.88 196 SER A C 1
ATOM 1634 O O . SER A 1 196 ? -2.6 20.609 18.25 1 91.88 196 SER A O 1
ATOM 1636 N N . GLU A 1 197 ? -2.387 19.484 20.125 1 90.56 197 GLU A N 1
ATOM 1637 C CA . GLU A 1 197 ? -2.131 20.688 20.906 1 90.56 197 GLU A CA 1
ATOM 1638 C C . GLU A 1 197 ? -0.754 21.266 20.594 1 90.56 197 GLU A C 1
ATOM 1640 O O . GLU A 1 197 ? -0.588 22.5 20.531 1 90.56 197 GLU A O 1
ATOM 1645 N N . CYS A 1 198 ? 0.177 20.406 20.438 1 90.5 198 CYS A N 1
ATOM 1646 C CA . CYS A 1 198 ? 1.513 20.875 20.078 1 90.5 198 CYS A CA 1
ATOM 1647 C C . CYS A 1 198 ? 1.503 21.562 18.719 1 90.5 198 CYS A C 1
ATOM 1649 O O . CYS A 1 198 ? 2.258 22.516 18.5 1 90.5 198 CYS A O 1
ATOM 1651 N N . HIS A 1 199 ? 0.687 21.094 17.828 1 89.38 199 HIS A N 1
ATOM 1652 C CA . HIS A 1 199 ? 0.604 21.641 16.484 1 89.38 199 HIS A CA 1
ATOM 1653 C C . HIS A 1 199 ? -0.063 23.016 16.484 1 89.38 199 HIS A C 1
ATOM 1655 O O . HIS A 1 199 ? 0.117 23.812 15.562 1 89.38 199 HIS A O 1
ATOM 1661 N N . GLU A 1 200 ? -0.847 23.219 17.469 1 84.44 200 GLU A N 1
ATOM 1662 C CA . GLU A 1 200 ? -1.517 24.5 17.594 1 84.44 200 GLU A CA 1
ATOM 1663 C C . GLU A 1 200 ? -0.685 25.484 18.422 1 84.44 200 GLU A C 1
ATOM 1665 O O . GLU A 1 200 ? -1.009 26.672 18.5 1 84.44 200 GLU A O 1
ATOM 1670 N N . SER A 1 201 ? 0.281 24.875 18.984 1 80.62 201 SER A N 1
ATOM 1671 C CA . SER A 1 201 ? 1.137 25.719 19.812 1 80.62 201 SER A CA 1
ATOM 1672 C C . SER A 1 201 ? 2.422 26.078 19.078 1 80.62 201 SER A C 1
ATOM 1674 O O . SER A 1 201 ? 2.607 25.719 17.922 1 80.62 201 SER A O 1
ATOM 1676 N N . ASP A 1 202 ? 3.139 26.922 19.703 1 75.31 202 ASP A N 1
ATOM 1677 C CA . ASP A 1 202 ? 4.402 27.375 19.125 1 75.31 202 ASP A CA 1
ATOM 1678 C C . ASP A 1 202 ? 5.551 26.453 19.516 1 75.31 202 ASP A C 1
ATOM 1680 O O . ASP A 1 202 ? 6.719 26.828 19.438 1 75.31 202 ASP A O 1
ATOM 1684 N N . SER A 1 203 ? 5.09 25.328 19.797 1 74.06 203 SER A N 1
ATOM 1685 C CA . SER A 1 203 ? 6.105 24.375 20.266 1 74.06 203 SER A CA 1
ATOM 1686 C C . SER A 1 203 ? 6.926 23.844 19.094 1 74.06 203 SER A C 1
ATOM 1688 O O . SER A 1 203 ? 6.383 23.547 18.031 1 74.06 203 SER A O 1
ATOM 1690 N N . TYR A 1 204 ? 8.18 23.797 19.359 1 74.06 204 TYR A N 1
ATOM 1691 C CA . TYR A 1 204 ? 9.102 23.25 18.375 1 74.06 204 TYR A CA 1
ATOM 1692 C C . TYR A 1 204 ? 9.242 21.75 18.531 1 74.06 204 TYR A C 1
ATOM 1694 O O . TYR A 1 204 ? 9.688 21.062 17.609 1 74.06 204 TYR A O 1
ATOM 1702 N N . ASP A 1 205 ? 8.75 21.359 19.625 1 81.44 205 ASP A N 1
ATOM 1703 C CA . ASP A 1 205 ? 9.047 19.953 19.906 1 81.44 205 ASP A CA 1
ATOM 1704 C C . ASP A 1 205 ? 7.805 19.078 19.719 1 81.44 205 ASP A C 1
ATOM 1706 O O . ASP A 1 205 ? 7.168 18.688 20.703 1 81.44 205 ASP A O 1
ATOM 1710 N N . VAL A 1 206 ? 7.523 18.859 18.547 1 89.75 206 VAL A N 1
ATOM 1711 C CA . VAL A 1 206 ? 6.398 17.984 18.234 1 89.75 206 VAL A CA 1
ATOM 1712 C C . VAL A 1 206 ? 6.898 16.562 18.031 1 89.75 206 VAL A C 1
ATOM 1714 O O . VAL A 1 206 ? 7.992 16.344 17.5 1 89.75 206 VAL A O 1
ATOM 1717 N N . ILE A 1 207 ? 6.141 15.672 18.562 1 91.62 207 ILE A N 1
ATOM 1718 C CA . ILE A 1 207 ? 6.547 14.273 18.453 1 91.62 207 ILE A CA 1
ATOM 1719 C C . ILE A 1 207 ? 5.695 13.57 17.391 1 91.62 207 ILE A C 1
ATOM 1721 O O . ILE A 1 207 ? 4.508 13.875 17.25 1 91.62 207 ILE A O 1
ATOM 1725 N N . PHE A 1 208 ? 6.355 12.703 16.688 1 94.56 208 PHE A N 1
ATOM 1726 C CA . PHE A 1 208 ? 5.699 11.852 15.688 1 94.56 208 PHE A CA 1
ATOM 1727 C C . PHE A 1 208 ? 5.871 10.383 16.047 1 94.56 208 PHE A C 1
ATOM 1729 O O . PHE A 1 208 ? 6.98 9.93 16.344 1 94.56 208 PHE A O 1
ATOM 1736 N N . LEU A 1 209 ? 4.773 9.68 16.047 1 94.81 209 LEU A N 1
ATOM 1737 C CA . LEU A 1 209 ? 4.812 8.266 16.375 1 94.81 209 LEU A CA 1
ATOM 1738 C C . LEU A 1 209 ? 4.156 7.43 15.281 1 94.81 209 LEU A C 1
ATOM 1740 O O . LEU A 1 209 ? 3.096 7.793 14.773 1 94.81 209 LEU A O 1
ATOM 1744 N N . CYS A 1 210 ? 4.84 6.312 14.906 1 92.81 210 CYS A N 1
ATOM 1745 C CA . CYS A 1 210 ? 4.176 5.359 14.023 1 92.81 210 CYS A CA 1
ATOM 1746 C C . CYS A 1 210 ? 3.035 4.652 14.742 1 92.81 210 CYS A C 1
ATOM 1748 O O . CYS A 1 210 ? 2.959 4.676 15.969 1 92.81 210 CYS A O 1
ATOM 1750 N N . PRO A 1 211 ? 2.152 3.994 14.031 1 91 211 PRO A N 1
ATOM 1751 C CA . PRO A 1 211 ? 0.985 3.371 14.656 1 91 211 PRO A CA 1
ATOM 1752 C C . PRO A 1 211 ? 1.364 2.279 15.656 1 91 211 PRO A C 1
ATOM 1754 O O . PRO A 1 211 ? 0.735 2.154 16.703 1 91 211 PRO A O 1
ATOM 1757 N N . ASP A 1 212 ? 2.373 1.542 15.367 1 89.62 212 ASP A N 1
ATOM 1758 C CA . ASP A 1 212 ? 2.789 0.475 16.281 1 89.62 212 ASP A CA 1
ATOM 1759 C C . ASP A 1 212 ? 3.295 1.042 17.594 1 89.62 212 ASP A C 1
ATOM 1761 O O . ASP A 1 212 ? 2.916 0.563 18.672 1 89.62 212 ASP A O 1
ATOM 1765 N N . CYS A 1 213 ? 4.145 2.057 17.484 1 92.25 213 CYS A N 1
ATOM 1766 C CA . CYS A 1 213 ? 4.699 2.67 18.688 1 92.25 213 CYS A CA 1
ATOM 1767 C C . CYS A 1 213 ? 3.625 3.426 19.453 1 92.25 213 CYS A C 1
ATOM 1769 O O . CYS A 1 213 ? 3.668 3.49 20.688 1 92.25 213 CYS A O 1
ATOM 1771 N N . PHE A 1 214 ? 2.678 3.982 18.828 1 93.19 214 PHE A N 1
ATOM 1772 C CA . PHE A 1 214 ? 1.594 4.688 19.5 1 93.19 214 PHE A CA 1
ATOM 1773 C C . PHE A 1 214 ? 0.697 3.707 20.25 1 93.19 214 PHE A C 1
ATOM 1775 O O . PHE A 1 214 ? 0.284 3.975 21.375 1 93.19 214 PHE A O 1
ATOM 1782 N N . GLU A 1 215 ? 0.406 2.639 19.578 1 90.62 215 GLU A N 1
ATOM 1783 C CA . GLU A 1 215 ? -0.473 1.638 20.172 1 90.62 215 GLU A CA 1
ATOM 1784 C C . GLU A 1 215 ? 0.156 1.024 21.422 1 90.62 215 GLU A C 1
ATOM 1786 O O . GLU A 1 215 ? -0.51 0.875 22.438 1 90.62 215 GLU A O 1
ATOM 1791 N N . ASN A 1 216 ? 1.385 0.663 21.297 1 86 216 ASN A N 1
ATOM 1792 C CA . ASN A 1 216 ? 2.037 -0.131 22.328 1 86 216 ASN A CA 1
ATOM 1793 C C . ASN A 1 216 ? 2.762 0.753 23.344 1 86 216 ASN A C 1
ATOM 1795 O O . ASN A 1 216 ? 3.195 0.276 24.391 1 86 216 ASN A O 1
ATOM 1799 N N . GLY A 1 217 ? 2.887 1.932 23.078 1 75.06 217 GLY A N 1
ATOM 1800 C CA . GLY A 1 217 ? 3.768 2.729 23.906 1 75.06 217 GLY A CA 1
ATOM 1801 C C . GLY A 1 217 ? 3.035 3.467 25.016 1 75.06 217 GLY A C 1
ATOM 1802 O O . GLY A 1 217 ? 1.84 3.744 24.891 1 75.06 217 GLY A O 1
ATOM 1803 N N . SER A 1 218 ? 3.682 3.418 26.109 1 67.12 218 SER A N 1
ATOM 1804 C CA . SER A 1 218 ? 3.322 4.316 27.203 1 67.12 218 SER A CA 1
ATOM 1805 C C . SER A 1 218 ? 3.99 5.676 27.047 1 67.12 218 SER A C 1
ATOM 1807 O O . SER A 1 218 ? 5.211 5.793 27.156 1 67.12 218 SER A O 1
ATOM 1809 N N . HIS A 1 219 ? 3.488 6.383 26.172 1 68.25 219 HIS A N 1
ATOM 1810 C CA . HIS A 1 219 ? 4.152 7.668 25.984 1 68.25 219 HIS A CA 1
ATOM 1811 C C . HIS A 1 219 ? 3.543 8.734 26.891 1 68.25 219 HIS A C 1
ATOM 1813 O O . HIS A 1 219 ? 2.324 8.93 26.891 1 68.25 219 HIS A O 1
ATOM 1819 N N . THR A 1 220 ? 4.449 9.164 27.688 1 79.88 220 THR A N 1
ATOM 1820 C CA . THR A 1 220 ? 4.043 10.305 28.5 1 79.88 220 THR A CA 1
ATOM 1821 C C . THR A 1 220 ? 4.223 11.609 27.719 1 79.88 220 THR A C 1
ATOM 1823 O O . THR A 1 220 ? 5.266 11.828 27.094 1 79.88 220 THR A O 1
ATOM 1826 N N . HIS A 1 221 ? 3.166 12.266 27.422 1 86.44 221 HIS A N 1
ATOM 1827 C CA . HIS A 1 221 ? 3.145 13.578 26.797 1 86.44 221 HIS A CA 1
ATOM 1828 C C . HIS A 1 221 ? 2.414 14.594 27.672 1 86.44 221 HIS A C 1
ATOM 1830 O O . HIS A 1 221 ? 1.459 14.242 28.359 1 86.44 221 HIS A O 1
ATOM 1836 N N . ARG A 1 222 ? 2.957 15.742 27.703 1 87.06 222 ARG A N 1
ATOM 1837 C CA . ARG A 1 222 ? 2.432 16.766 28.594 1 87.06 222 ARG A CA 1
ATOM 1838 C C . ARG A 1 222 ? 0.96 17.047 28.312 1 87.06 222 ARG A C 1
ATOM 1840 O O . ARG A 1 222 ? 0.193 17.359 29.219 1 87.06 222 ARG A O 1
ATOM 1847 N N . HIS A 1 223 ? 0.442 16.906 27.078 1 89.62 223 HIS A N 1
ATOM 1848 C CA . HIS A 1 223 ? -0.936 17.234 26.719 1 89.62 223 HIS A CA 1
ATOM 1849 C C . HIS A 1 223 ? -1.832 16 26.812 1 89.62 223 HIS A C 1
ATOM 1851 O O . HIS A 1 223 ? -3.045 16.094 26.625 1 89.62 223 HIS A O 1
ATOM 1857 N N . GLY A 1 224 ? -1.176 14.859 27.109 1 87.81 224 GLY A N 1
ATOM 1858 C CA . GLY A 1 224 ? -1.97 13.648 27.25 1 87.81 224 GLY A CA 1
ATOM 1859 C C . GLY A 1 224 ? -2.102 12.867 25.969 1 87.81 224 GLY A C 1
ATOM 1860 O O . GLY A 1 224 ? -1.994 13.438 24.875 1 87.81 224 GLY A O 1
ATOM 1861 N N . ARG A 1 225 ? -2.479 11.633 26.062 1 87.88 225 ARG A N 1
ATOM 1862 C CA . ARG A 1 225 ? -2.588 10.703 24.938 1 87.88 225 ARG A CA 1
ATOM 1863 C C . ARG A 1 225 ? -3.809 11.016 24.094 1 87.88 225 ARG A C 1
ATOM 1865 O O . ARG A 1 225 ? -3.795 10.805 22.875 1 87.88 225 ARG A O 1
ATOM 1872 N N . ARG A 1 226 ? -4.82 11.656 24.734 1 87.56 226 ARG A N 1
ATOM 1873 C CA . ARG A 1 226 ? -6.086 11.906 24.062 1 87.56 226 ARG A CA 1
ATOM 1874 C C . ARG A 1 226 ? -5.949 13.023 23.031 1 87.56 226 ARG A C 1
ATOM 1876 O O . ARG A 1 226 ? -6.797 13.172 22.141 1 87.56 226 ARG A O 1
ATOM 1883 N N . GLN A 1 227 ? -4.863 13.719 23.078 1 90.69 227 GLN A N 1
ATOM 1884 C CA . GLN A 1 227 ? -4.66 14.836 22.156 1 90.69 227 GLN A CA 1
ATOM 1885 C C . GLN A 1 227 ? -3.967 14.383 20.875 1 90.69 227 GLN A C 1
ATOM 1887 O O . GLN A 1 227 ? -3.82 15.156 19.938 1 90.69 227 GLN A O 1
ATOM 1892 N N . PHE A 1 228 ? -3.637 13.117 20.859 1 92.75 228 PHE A N 1
ATOM 1893 C CA . PHE A 1 228 ? -2.955 12.602 19.688 1 92.75 228 PHE A CA 1
ATOM 1894 C C . PHE A 1 228 ? -3.959 12.234 18.594 1 92.75 228 PHE A C 1
ATOM 1896 O O . PHE A 1 228 ? -4.973 11.594 18.875 1 92.75 228 PHE A O 1
ATOM 1903 N N . LEU A 1 229 ? -3.668 12.742 17.438 1 94.19 229 LEU A N 1
ATOM 1904 C CA . LEU A 1 229 ? -4.422 12.414 16.234 1 94.19 229 LEU A CA 1
ATOM 1905 C C . LEU A 1 229 ? -3.496 11.945 15.117 1 94.19 229 LEU A C 1
ATOM 1907 O O . LEU A 1 229 ? -2.305 12.266 15.109 1 94.19 229 LEU A O 1
ATOM 1911 N N . ASP A 1 230 ? -4.031 11.133 14.273 1 94.31 230 ASP A N 1
ATOM 1912 C CA . ASP A 1 230 ? -3.244 10.852 13.078 1 94.31 230 ASP A CA 1
ATOM 1913 C C . ASP A 1 230 ? -3.219 12.055 12.141 1 94.31 230 ASP A C 1
ATOM 1915 O O . ASP A 1 230 ? -4.027 12.969 12.273 1 94.31 230 ASP A O 1
ATOM 1919 N N . ASN A 1 231 ? -2.271 12.047 11.227 1 93.94 231 ASN A N 1
ATOM 1920 C CA . ASN A 1 231 ? -2.02 13.219 10.383 1 93.94 231 ASN A CA 1
ATOM 1921 C C . ASN A 1 231 ? -3.205 13.516 9.469 1 93.94 231 ASN A C 1
ATOM 1923 O O . ASN A 1 231 ? -3.375 14.648 9.016 1 93.94 231 ASN A O 1
ATOM 1927 N N . TYR A 1 232 ? -4.055 12.562 9.195 1 93.38 232 TYR A N 1
ATOM 1928 C CA . TYR A 1 232 ? -5.238 12.805 8.375 1 93.38 232 TYR A CA 1
ATOM 1929 C C . TYR A 1 232 ? -6.336 13.477 9.195 1 93.38 232 TYR A C 1
ATOM 1931 O O . TYR A 1 232 ? -6.895 14.492 8.773 1 93.38 232 TYR A O 1
ATOM 1939 N N . ALA A 1 233 ? -6.613 12.914 10.344 1 93.19 233 ALA A N 1
ATOM 1940 C CA . ALA A 1 233 ? -7.609 13.492 11.242 1 93.19 233 ALA A CA 1
ATOM 1941 C C . ALA A 1 233 ? -7.203 14.898 11.68 1 93.19 233 ALA A C 1
ATOM 1943 O O . ALA A 1 233 ? -8.055 15.781 11.82 1 93.19 233 ALA A O 1
ATOM 1944 N N . LEU A 1 234 ? -5.918 15.078 11.898 1 93.88 234 LEU A N 1
ATOM 1945 C CA . LEU A 1 234 ? -5.414 16.375 12.312 1 93.88 234 LEU A CA 1
ATOM 1946 C C . LEU A 1 234 ? -5.652 17.422 11.234 1 93.88 234 LEU A C 1
ATOM 1948 O O . LEU A 1 234 ? -6.105 18.531 11.531 1 93.88 234 LEU A O 1
ATOM 1952 N N . LEU A 1 235 ? -5.332 17.109 10.016 1 92.44 235 LEU A N 1
ATOM 1953 C CA . LEU A 1 235 ? -5.531 18.031 8.906 1 92.44 235 LEU A CA 1
ATOM 1954 C C . LEU A 1 235 ? -7.012 18.344 8.719 1 92.44 235 LEU A C 1
ATOM 1956 O O . LEU A 1 235 ? -7.375 19.5 8.461 1 92.44 235 LEU A O 1
ATOM 1960 N N . ALA A 1 236 ? -7.832 17.375 8.852 1 89.56 236 ALA A N 1
ATOM 1961 C CA . ALA A 1 236 ? -9.273 17.562 8.758 1 89.56 236 ALA A CA 1
ATOM 1962 C C . ALA A 1 236 ? -9.781 18.453 9.883 1 89.56 236 ALA A C 1
ATOM 1964 O O . ALA A 1 236 ? -10.648 19.312 9.672 1 89.56 236 ALA A O 1
ATOM 1965 N N . LEU A 1 237 ? -9.273 18.203 11.031 1 89.44 237 LEU A N 1
ATOM 1966 C CA . LEU A 1 237 ? -9.656 19 12.188 1 89.44 237 LEU A CA 1
ATOM 1967 C C . LEU A 1 237 ? -9.281 20.469 11.977 1 89.44 237 LEU A C 1
ATOM 1969 O O . LEU A 1 237 ? -10.078 21.359 12.273 1 89.44 237 LEU A O 1
ATOM 1973 N N . LYS A 1 238 ? -8.117 20.703 11.523 1 88 238 LYS A N 1
ATOM 1974 C CA . LYS A 1 238 ? -7.66 22.062 11.289 1 88 238 LYS A CA 1
ATOM 1975 C C . LYS A 1 238 ? -8.555 22.781 10.281 1 88 238 LYS A C 1
ATOM 1977 O O . LYS A 1 238 ? -8.859 23.953 10.438 1 88 238 LYS A O 1
ATOM 1982 N N . ARG A 1 239 ? -8.945 22.078 9.336 1 86 239 ARG A N 1
ATOM 1983 C CA . ARG A 1 239 ? -9.844 22.641 8.336 1 86 239 ARG A CA 1
ATOM 1984 C C . ARG A 1 239 ? -11.203 22.984 8.938 1 86 239 ARG A C 1
ATOM 1986 O O . ARG A 1 239 ? -11.734 24.062 8.711 1 86 239 ARG A O 1
ATOM 1993 N N . LYS A 1 240 ? -11.719 22.031 9.641 1 85.25 240 LYS A N 1
ATOM 1994 C CA . LYS A 1 240 ? -13.016 22.234 10.281 1 85.25 240 LYS A CA 1
ATOM 1995 C C . LYS A 1 240 ? -12.984 23.422 11.227 1 85.25 240 LYS A C 1
ATOM 1997 O O . LYS A 1 240 ? -13.922 24.219 11.266 1 85.25 240 LYS A O 1
ATOM 2002 N N . GLN A 1 241 ? -11.938 23.547 11.953 1 83.94 241 GLN A N 1
ATOM 2003 C CA . GLN A 1 241 ? -11.781 24.656 12.891 1 83.94 241 GLN A CA 1
ATOM 2004 C C . GLN A 1 241 ? -11.742 26 12.164 1 83.94 241 GLN A C 1
ATOM 2006 O O . GLN A 1 241 ? -12.305 26.984 12.641 1 83.94 241 GLN A O 1
ATOM 2011 N N . ARG A 1 242 ? -11.148 26.016 11.07 1 81.69 242 ARG A N 1
ATOM 2012 C CA . ARG A 1 242 ? -11.07 27.234 10.273 1 81.69 242 ARG A CA 1
ATOM 2013 C C . ARG A 1 242 ? -12.445 27.641 9.758 1 81.69 242 ARG A C 1
ATOM 2015 O O . ARG A 1 242 ? -12.82 28.812 9.812 1 81.69 242 ARG A O 1
ATOM 2022 N N . ILE A 1 243 ? -13.164 26.688 9.297 1 80.12 243 ILE A N 1
ATOM 2023 C CA . ILE A 1 243 ? -14.492 26.938 8.758 1 80.12 243 ILE A CA 1
ATOM 2024 C C . ILE A 1 243 ? -15.414 27.422 9.875 1 80.12 243 ILE A C 1
ATOM 2026 O O . ILE A 1 243 ? -16.188 28.375 9.68 1 80.12 243 ILE A O 1
ATOM 2030 N N . ASP A 1 244 ? -15.25 26.781 10.984 1 81.88 244 ASP A N 1
ATOM 2031 C CA . ASP A 1 244 ? -16.094 27.156 12.125 1 81.88 244 ASP A CA 1
ATOM 2032 C C . ASP A 1 244 ? -15.758 28.562 12.609 1 81.88 244 ASP A C 1
ATOM 2034 O O . ASP A 1 244 ? -16.656 29.328 12.953 1 81.88 244 ASP A O 1
ATOM 2038 N N . ARG A 1 245 ? -14.531 28.906 12.633 1 77.19 245 ARG A N 1
ATOM 2039 C CA . ARG A 1 245 ? -14.109 30.234 13.047 1 77.19 245 ARG A CA 1
ATOM 2040 C C . ARG A 1 245 ? -14.609 31.297 12.078 1 77.19 245 ARG A C 1
ATOM 2042 O O . ARG A 1 245 ? -15.055 32.375 12.492 1 77.19 245 ARG A O 1
ATOM 2049 N N . ALA A 1 246 ? -14.617 30.953 10.812 1 72.25 246 ALA A N 1
ATOM 2050 C CA . ALA A 1 246 ? -15.094 31.875 9.789 1 72.25 246 ALA A CA 1
ATOM 2051 C C . ALA A 1 246 ? -16.609 32.062 9.891 1 72.25 246 ALA A C 1
ATOM 2053 O O . ALA A 1 246 ? -17.109 33.188 9.719 1 72.25 246 ALA A O 1
ATOM 2054 N N . ALA A 1 247 ? -17.266 31.047 10.195 1 74.88 247 ALA A N 1
ATOM 2055 C CA . ALA A 1 247 ? -18.719 31.125 10.336 1 74.88 247 ALA A CA 1
ATOM 2056 C C . ALA A 1 247 ? -19.109 31.953 11.555 1 74.88 247 ALA A C 1
ATOM 2058 O O . ALA A 1 247 ? -20.062 32.719 11.5 1 74.88 247 ALA A O 1
ATOM 2059 N N . ARG A 1 248 ? -18.359 31.812 12.578 1 74.44 248 ARG A N 1
ATOM 2060 C CA . ARG A 1 248 ? -18.641 32.562 13.797 1 74.44 248 ARG A CA 1
ATOM 2061 C C . ARG A 1 248 ? -18.344 34.062 13.594 1 74.44 248 ARG A C 1
ATOM 2063 O O . ARG A 1 248 ? -19.094 34.906 14.047 1 74.44 248 ARG A O 1
ATOM 2070 N N . HIS A 1 249 ? -17.297 34.344 12.922 1 68.56 249 HIS A N 1
ATOM 2071 C CA . HIS A 1 249 ? -16.922 35.719 12.633 1 68.56 249 HIS A CA 1
ATOM 2072 C C . HIS A 1 249 ? -17.969 36.406 11.75 1 68.56 249 HIS A C 1
ATOM 2074 O O . HIS A 1 249 ? -18.312 37.562 11.961 1 68.56 249 HIS A O 1
ATOM 2080 N N . SER A 1 250 ? -18.453 35.656 10.789 1 65.5 250 SER A N 1
ATOM 2081 C CA . SER A 1 250 ? -19.484 36.188 9.898 1 65.5 250 SER A CA 1
ATOM 2082 C C . SER A 1 250 ? -20.781 36.469 10.656 1 65.5 250 SER A C 1
ATOM 2084 O O . SER A 1 250 ? -21.438 37.5 10.391 1 65.5 250 SER A O 1
ATOM 2086 N N . LYS A 1 251 ? -21.172 35.688 11.648 1 70.75 251 LYS A N 1
ATOM 2087 C CA . LYS A 1 251 ? -22.375 35.906 12.438 1 70.75 251 LYS A CA 1
ATOM 2088 C C . LYS A 1 251 ? -22.234 37.125 13.336 1 70.75 251 LYS A C 1
ATOM 2090 O O . LYS A 1 251 ? -23.172 37.938 13.484 1 70.75 251 LYS A O 1
ATOM 2095 N N . GLN A 1 252 ? -21.094 37.156 13.883 1 65.44 252 GLN A N 1
ATOM 2096 C CA . GLN A 1 252 ? -20.828 38.312 14.758 1 65.44 252 GLN A CA 1
ATOM 2097 C C . GLN A 1 252 ? -20.875 39.625 13.984 1 65.44 252 GLN A C 1
ATOM 2099 O O . GLN A 1 252 ? -21.359 40.625 14.492 1 65.44 252 GLN A O 1
ATOM 2104 N N . VAL A 1 253 ? -20.453 39.594 12.773 1 63.25 253 VAL A N 1
ATOM 2105 C CA . VAL A 1 253 ? -20.453 40.781 11.938 1 63.25 253 VAL A CA 1
ATOM 2106 C C . VAL A 1 253 ? -21.875 41.156 11.547 1 63.25 253 VAL A C 1
ATOM 2108 O O . VAL A 1 253 ? -22.234 42.344 11.5 1 63.25 253 VAL A O 1
ATOM 2111 N N . ILE A 1 254 ? -22.656 40.156 11.367 1 60.03 254 ILE A N 1
ATOM 2112 C CA . ILE A 1 254 ? -24.047 40.406 11.008 1 60.03 254 ILE A CA 1
ATOM 2113 C C . ILE A 1 254 ? -24.812 40.906 12.234 1 60.03 254 ILE A C 1
ATOM 2115 O O . ILE A 1 254 ? -25.703 41.75 12.117 1 60.03 254 ILE A O 1
ATOM 2119 N N . GLU A 1 255 ? -24.453 40.438 13.336 1 54.62 255 GLU A N 1
ATOM 2120 C CA . GLU A 1 255 ? -25.156 40.812 14.562 1 54.62 255 GLU A CA 1
ATOM 2121 C C . GLU A 1 255 ? -24.703 42.188 15.031 1 54.62 255 GLU A C 1
ATOM 2123 O O . GLU A 1 255 ? -25.375 42.812 15.852 1 54.62 255 GLU A O 1
ATOM 2128 N N . GLN A 1 256 ? -23.688 42.719 14.516 1 42.88 256 GLN A N 1
ATOM 2129 C CA . GLN A 1 256 ? -23.328 44.094 14.812 1 42.88 256 GLN A CA 1
ATOM 2130 C C . GLN A 1 256 ? -23.938 45.062 13.781 1 42.88 256 GLN A C 1
ATOM 2132 O O . GLN A 1 256 ? -24.328 46.156 14.125 1 42.88 256 GLN A O 1
ATOM 2137 N N . MET B 1 1 ? 10.141 -109.125 -60.438 1 56.81 1 MET B N 1
ATOM 2138 C CA . MET B 1 1 ? 9.695 -109.625 -59.156 1 56.81 1 MET B CA 1
ATOM 2139 C C . MET B 1 1 ? 10.766 -109.5 -58.094 1 56.81 1 MET B C 1
ATOM 2141 O O . MET B 1 1 ? 11.938 -109.812 -58.312 1 56.81 1 MET B O 1
ATOM 2145 N N . MET B 1 2 ? 10.453 -108.688 -57.219 1 66.25 2 MET B N 1
ATOM 2146 C CA . MET B 1 2 ? 11.477 -108.375 -56.219 1 66.25 2 MET B CA 1
ATOM 2147 C C . MET B 1 2 ? 11.859 -109.625 -55.406 1 66.25 2 MET B C 1
ATOM 2149 O O . MET B 1 2 ? 11 -110.438 -55.094 1 66.25 2 MET B O 1
ATOM 2153 N N . THR B 1 3 ? 13.133 -109.688 -55.281 1 72.19 3 THR B N 1
ATOM 2154 C CA . THR B 1 3 ? 13.641 -110.812 -54.5 1 72.19 3 THR B CA 1
ATOM 2155 C C . THR B 1 3 ? 13.305 -110.625 -53.031 1 72.19 3 THR B C 1
ATOM 2157 O O . THR B 1 3 ? 12.883 -109.562 -52.594 1 72.19 3 THR B O 1
ATOM 2160 N N . GLY B 1 4 ? 13.242 -111.812 -52.281 1 65.38 4 GLY B N 1
ATOM 2161 C CA . GLY B 1 4 ? 12.984 -111.812 -50.875 1 65.38 4 GLY B CA 1
ATOM 2162 C C . GLY B 1 4 ? 13.859 -110.875 -50.094 1 65.38 4 GLY B C 1
ATOM 2163 O O . GLY B 1 4 ? 13.391 -110.188 -49.188 1 65.38 4 GLY B O 1
ATOM 2164 N N . GLN B 1 5 ? 15.164 -110.812 -50.469 1 74.44 5 GLN B N 1
ATOM 2165 C CA . GLN B 1 5 ? 16.109 -109.875 -49.812 1 74.44 5 GLN B CA 1
ATOM 2166 C C . GLN B 1 5 ? 15.805 -108.438 -50.125 1 74.44 5 GLN B C 1
ATOM 2168 O O . GLN B 1 5 ? 15.898 -107.562 -49.25 1 74.44 5 GLN B O 1
ATOM 2173 N N . GLN B 1 6 ? 15.406 -108.188 -51.281 1 72.81 6 GLN B N 1
ATOM 2174 C CA . GLN B 1 6 ? 15.047 -106.812 -51.688 1 72.81 6 GLN B CA 1
ATOM 2175 C C . GLN B 1 6 ? 13.82 -106.312 -50.938 1 72.81 6 GLN B C 1
ATOM 2177 O O . GLN B 1 6 ? 13.758 -105.188 -50.562 1 72.81 6 GLN B O 1
ATOM 2182 N N . ILE B 1 7 ? 13.016 -107.312 -50.688 1 73.25 7 ILE B N 1
ATOM 2183 C CA . ILE B 1 7 ? 11.805 -107 -49.938 1 73.25 7 ILE B CA 1
ATOM 2184 C C . ILE B 1 7 ? 12.148 -106.688 -48.469 1 73.25 7 ILE B C 1
ATOM 2186 O O . ILE B 1 7 ? 11.633 -105.688 -47.906 1 73.25 7 ILE B O 1
ATOM 2190 N N . LYS B 1 8 ? 13.062 -107.438 -47.906 1 72.31 8 LYS B N 1
ATOM 2191 C CA . LYS B 1 8 ? 13.5 -107.25 -46.531 1 72.31 8 LYS B CA 1
ATOM 2192 C C . LYS B 1 8 ? 14.227 -105.938 -46.375 1 72.31 8 LYS B C 1
ATOM 2194 O O . LYS B 1 8 ? 14.008 -105.188 -45.406 1 72.31 8 LYS B O 1
ATOM 2199 N N . ASP B 1 9 ? 14.969 -105.5 -47.281 1 76.5 9 ASP B N 1
ATOM 2200 C CA . ASP B 1 9 ? 15.727 -104.25 -47.281 1 76.5 9 ASP B CA 1
ATOM 2201 C C . ASP B 1 9 ? 14.797 -103.062 -47.406 1 76.5 9 ASP B C 1
ATOM 2203 O O . ASP B 1 9 ? 14.984 -102.062 -46.719 1 76.5 9 ASP B O 1
ATOM 2207 N N . GLU B 1 10 ? 13.852 -103.312 -48.25 1 77.88 10 GLU B N 1
ATOM 2208 C CA . GLU B 1 10 ? 12.898 -102.25 -48.438 1 77.88 10 GLU B CA 1
ATOM 2209 C C . GLU B 1 10 ? 12.039 -102 -47.219 1 77.88 10 GLU B C 1
ATOM 2211 O O . GLU B 1 10 ? 11.727 -100.875 -46.875 1 77.88 10 GLU B O 1
ATOM 2216 N N . LYS B 1 11 ? 11.75 -103.125 -46.594 1 74.44 11 LYS B N 1
ATOM 2217 C CA . LYS B 1 11 ? 11.016 -103 -45.344 1 74.44 11 LYS B CA 1
ATOM 2218 C C . LYS B 1 11 ? 11.828 -102.312 -44.281 1 74.44 11 LYS B C 1
ATOM 2220 O O . LYS B 1 11 ? 11.289 -101.5 -43.531 1 74.44 11 LYS B O 1
ATOM 2225 N N . HIS B 1 12 ? 13.094 -102.562 -44.219 1 78.38 12 HIS B N 1
ATOM 2226 C CA . HIS B 1 12 ? 13.992 -101.875 -43.281 1 78.38 12 HIS B CA 1
ATOM 2227 C C . HIS B 1 12 ? 14.109 -100.438 -43.594 1 78.38 12 HIS B C 1
ATOM 2229 O O . HIS B 1 12 ? 14.094 -99.562 -42.688 1 78.38 12 HIS B O 1
ATOM 2235 N N . ARG B 1 13 ? 14.133 -100.125 -44.875 1 77.88 13 ARG B N 1
ATOM 2236 C CA . ARG B 1 13 ? 14.227 -98.75 -45.281 1 77.88 13 ARG B CA 1
ATOM 2237 C C . ARG B 1 13 ? 12.969 -98 -44.938 1 77.88 13 ARG B C 1
ATOM 2239 O O . ARG B 1 13 ? 13.047 -96.812 -44.5 1 77.88 13 ARG B O 1
ATOM 2246 N N . ILE B 1 14 ? 11.906 -98.75 -45.062 1 79.44 14 ILE B N 1
ATOM 2247 C CA . ILE B 1 14 ? 10.609 -98.125 -44.75 1 79.44 14 ILE B CA 1
ATOM 2248 C C . ILE B 1 14 ? 10.5 -97.875 -43.25 1 79.44 14 ILE B C 1
ATOM 2250 O O . ILE B 1 14 ? 10.055 -96.812 -42.844 1 79.44 14 ILE B O 1
ATOM 2254 N N . GLU B 1 15 ? 11 -98.75 -42.5 1 78.81 15 GLU B N 1
ATOM 2255 C CA . GLU B 1 15 ? 10.961 -98.625 -41.062 1 78.81 15 GLU B CA 1
ATOM 2256 C C . GLU B 1 15 ? 11.852 -97.438 -40.594 1 78.81 15 GLU B C 1
ATOM 2258 O O . GLU B 1 15 ? 11.477 -96.688 -39.688 1 78.81 15 GLU B O 1
ATOM 2263 N N . GLU B 1 16 ? 12.992 -97.312 -41.156 1 81.31 16 GLU B N 1
ATOM 2264 C CA . GLU B 1 16 ? 13.922 -96.25 -40.844 1 81.31 16 GLU B CA 1
ATOM 2265 C C . GLU B 1 16 ? 13.328 -94.875 -41.188 1 81.31 16 GLU B C 1
ATOM 2267 O O . GLU B 1 16 ? 13.453 -93.938 -40.406 1 81.31 16 GLU B O 1
ATOM 2272 N N . GLU B 1 17 ? 12.695 -94.875 -42.25 1 80.88 17 GLU B N 1
ATOM 2273 C CA . GLU B 1 17 ? 12.078 -93.625 -42.719 1 80.88 17 GLU B CA 1
ATOM 2274 C C . GLU B 1 17 ? 10.914 -93.25 -41.812 1 80.88 17 GLU B C 1
ATOM 2276 O O . GLU B 1 17 ? 10.742 -92.062 -41.5 1 80.88 17 GLU B O 1
ATOM 2281 N N . LYS B 1 18 ? 10.195 -94.25 -41.375 1 79 18 LYS B N 1
ATOM 2282 C CA . LYS B 1 18 ? 9.109 -94 -40.406 1 79 18 LYS B CA 1
ATOM 2283 C C . LYS B 1 18 ? 9.648 -93.438 -39.094 1 79 18 LYS B C 1
ATOM 2285 O O . LYS B 1 18 ? 9.062 -92.562 -38.531 1 79 18 LYS B O 1
ATOM 2290 N N . ARG B 1 19 ? 10.773 -93.875 -38.688 1 80.88 19 ARG B N 1
ATOM 2291 C CA . ARG B 1 19 ? 11.414 -93.438 -37.469 1 80.88 19 ARG B CA 1
ATOM 2292 C C . ARG B 1 19 ? 11.875 -92 -37.625 1 80.88 19 ARG B C 1
ATOM 2294 O O . ARG B 1 19 ? 11.703 -91.125 -36.719 1 80.88 19 ARG B O 1
ATOM 2301 N N . ARG B 1 20 ? 12.398 -91.688 -38.781 1 80.25 20 ARG B N 1
ATOM 2302 C CA . ARG B 1 20 ? 12.867 -90.312 -39.062 1 80.25 20 ARG B CA 1
ATOM 2303 C C . ARG B 1 20 ? 11.703 -89.312 -39.094 1 80.25 20 ARG B C 1
ATOM 2305 O O . ARG B 1 20 ? 11.82 -88.25 -38.562 1 80.25 20 ARG B O 1
ATOM 2312 N N . ILE B 1 21 ? 10.641 -89.875 -39.562 1 81.12 21 ILE B N 1
ATOM 2313 C CA . ILE B 1 21 ? 9.438 -89.062 -39.656 1 81.12 21 ILE B CA 1
ATOM 2314 C C . ILE B 1 21 ? 8.906 -88.812 -38.25 1 81.12 21 ILE B C 1
ATOM 2316 O O . ILE B 1 21 ? 8.523 -87.688 -37.938 1 81.12 21 ILE B O 1
ATOM 2320 N N . GLU B 1 22 ? 9 -89.75 -37.438 1 81.62 22 GLU B N 1
ATOM 2321 C CA . GLU B 1 22 ? 8.531 -89.562 -36.062 1 81.62 22 GLU B CA 1
ATOM 2322 C C . GLU B 1 22 ? 9.383 -88.562 -35.312 1 81.62 22 GLU B C 1
ATOM 2324 O O . GLU B 1 22 ? 8.859 -87.75 -34.562 1 81.62 22 GLU B O 1
ATOM 2329 N N . VAL B 1 23 ? 10.664 -88.625 -35.531 1 82.19 23 VAL B N 1
ATOM 2330 C CA . VAL B 1 23 ? 11.594 -87.688 -34.875 1 82.19 23 VAL B CA 1
ATOM 2331 C C . VAL B 1 23 ? 11.32 -86.312 -35.344 1 82.19 23 VAL B C 1
ATOM 2333 O O . VAL B 1 23 ? 11.289 -85.375 -34.531 1 82.19 23 VAL B O 1
ATOM 2336 N N . GLU B 1 24 ? 11.047 -86.25 -36.562 1 81.88 24 GLU B N 1
ATOM 2337 C CA . GLU B 1 24 ? 10.789 -84.938 -37.156 1 81.88 24 GLU B CA 1
ATOM 2338 C C . GLU B 1 24 ? 9.469 -84.375 -36.656 1 81.88 24 GLU B C 1
ATOM 2340 O O . GLU B 1 24 ? 9.375 -83.125 -36.344 1 81.88 24 GLU B O 1
ATOM 2345 N N . LYS B 1 25 ? 8.492 -85.188 -36.469 1 80.5 25 LYS B N 1
ATOM 2346 C CA . LYS B 1 25 ? 7.207 -84.75 -35.906 1 80.5 25 LYS B CA 1
ATOM 2347 C C . LYS B 1 25 ? 7.367 -84.25 -34.469 1 80.5 25 LYS B C 1
ATOM 2349 O O . LYS B 1 25 ? 6.773 -83.25 -34.094 1 80.5 25 LYS B O 1
ATOM 2354 N N . ARG B 1 26 ? 8.219 -84.875 -33.75 1 81.75 26 ARG B N 1
ATOM 2355 C CA . ARG B 1 26 ? 8.492 -84.438 -32.375 1 81.75 26 ARG B CA 1
ATOM 2356 C C . ARG B 1 26 ? 9.195 -83.125 -32.344 1 81.75 26 ARG B C 1
ATOM 2358 O O . ARG B 1 26 ? 8.867 -82.25 -31.5 1 81.75 26 ARG B O 1
ATOM 2365 N N . ARG B 1 27 ? 10.094 -82.938 -33.25 1 81.44 27 ARG B N 1
ATOM 2366 C CA . ARG B 1 27 ? 10.828 -81.688 -33.344 1 81.44 27 ARG B CA 1
ATOM 2367 C C . ARG B 1 27 ? 9.891 -80.5 -33.688 1 81.44 27 ARG B C 1
ATOM 2369 O O . ARG B 1 27 ? 10 -79.438 -33.125 1 81.44 27 ARG B O 1
ATOM 2376 N N . ILE B 1 28 ? 8.938 -80.938 -34.531 1 80.94 28 ILE B N 1
ATOM 2377 C CA . ILE B 1 28 ? 7.965 -79.938 -34.938 1 80.94 28 ILE B CA 1
ATOM 2378 C C . ILE B 1 28 ? 7.07 -79.562 -33.781 1 80.94 28 ILE B C 1
ATOM 2380 O O . ILE B 1 28 ? 6.809 -78.375 -33.562 1 80.94 28 ILE B O 1
ATOM 2384 N N . GLU B 1 29 ? 6.723 -80.438 -33.031 1 82.12 29 GLU B N 1
ATOM 2385 C CA . GLU B 1 29 ? 5.875 -80.188 -31.859 1 82.12 29 GLU B CA 1
ATOM 2386 C C . GLU B 1 29 ? 6.605 -79.375 -30.828 1 82.12 29 GLU B C 1
ATOM 2388 O O . GLU B 1 29 ? 6.023 -78.438 -30.234 1 82.12 29 GLU B O 1
ATOM 2393 N N . GLU B 1 30 ? 7.828 -79.625 -30.594 1 83.31 30 GLU B N 1
ATOM 2394 C CA . GLU B 1 30 ? 8.656 -78.875 -29.672 1 83.31 30 GLU B CA 1
ATOM 2395 C C . GLU B 1 30 ? 8.789 -77.438 -30.109 1 83.31 30 GLU B C 1
ATOM 2397 O O . GLU B 1 30 ? 8.695 -76.5 -29.297 1 83.31 30 GLU B O 1
ATOM 2402 N N . GLU B 1 31 ? 8.938 -77.375 -31.359 1 82.25 31 GLU B N 1
ATOM 2403 C CA . GLU B 1 31 ? 9.094 -76 -31.906 1 82.25 31 GLU B CA 1
ATOM 2404 C C . GLU B 1 31 ? 7.793 -75.188 -31.812 1 82.25 31 GLU B C 1
ATOM 2406 O O . GLU B 1 31 ? 7.809 -74 -31.5 1 82.25 31 GLU B O 1
ATOM 2411 N N . LYS B 1 32 ? 6.672 -75.875 -31.984 1 79.88 32 LYS B N 1
ATOM 2412 C CA . LYS B 1 32 ? 5.363 -75.25 -31.797 1 79.88 32 LYS B CA 1
ATOM 2413 C C . LYS B 1 32 ? 5.172 -74.75 -30.359 1 79.88 32 LYS B C 1
ATOM 2415 O O . LYS B 1 32 ? 4.66 -73.625 -30.141 1 79.88 32 LYS B O 1
ATOM 2420 N N . HIS B 1 33 ? 5.633 -75.5 -29.484 1 83.31 33 HIS B N 1
ATOM 2421 C CA . HIS B 1 33 ? 5.539 -75.188 -28.062 1 83.31 33 HIS B CA 1
ATOM 2422 C C . HIS B 1 33 ? 6.406 -73.938 -27.75 1 83.31 33 HIS B C 1
ATOM 2424 O O . HIS B 1 33 ? 5.973 -73.062 -27.031 1 83.31 33 HIS B O 1
ATOM 2430 N N . ARG B 1 34 ? 7.574 -73.938 -28.328 1 81 34 ARG B N 1
ATOM 2431 C CA . ARG B 1 34 ? 8.484 -72.812 -28.125 1 81 34 ARG B CA 1
ATOM 2432 C C . ARG B 1 34 ? 7.887 -71.5 -28.656 1 81 34 ARG B C 1
ATOM 2434 O O . ARG B 1 34 ? 7.977 -70.438 -28.016 1 81 34 ARG B O 1
ATOM 2441 N N . ILE B 1 35 ? 7.215 -71.688 -29.75 1 80.69 35 ILE B N 1
ATOM 2442 C CA . ILE B 1 35 ? 6.574 -70.562 -30.375 1 80.69 35 ILE B CA 1
ATOM 2443 C C . ILE B 1 35 ? 5.445 -70.062 -29.5 1 80.69 35 ILE B C 1
ATOM 2445 O O . ILE B 1 35 ? 5.312 -68.812 -29.297 1 80.69 35 ILE B O 1
ATOM 2449 N N . GLU B 1 36 ? 4.75 -70.875 -28.938 1 82.5 36 GLU B N 1
ATOM 2450 C CA . GLU B 1 36 ? 3.645 -70.5 -28.062 1 82.5 36 GLU B CA 1
ATOM 2451 C C . GLU B 1 36 ? 4.145 -69.812 -26.812 1 82.5 36 GLU B C 1
ATOM 2453 O O . GLU B 1 36 ? 3.564 -68.812 -26.406 1 82.5 36 GLU B O 1
ATOM 2458 N N . VAL B 1 37 ? 5.188 -70.25 -26.281 1 83.12 37 VAL B N 1
ATOM 2459 C CA . VAL B 1 37 ? 5.785 -69.688 -25.109 1 83.12 37 VAL B CA 1
ATOM 2460 C C . VAL B 1 37 ? 6.27 -68.25 -25.438 1 83.12 37 VAL B C 1
ATOM 2462 O O . VAL B 1 37 ? 6.043 -67.312 -24.672 1 83.12 37 VAL B O 1
ATOM 2465 N N . GLU B 1 38 ? 6.832 -68.188 -26.578 1 81.69 38 GLU B N 1
ATOM 2466 C CA . GLU B 1 38 ? 7.344 -66.875 -27 1 81.69 38 GLU B CA 1
ATOM 2467 C C . GLU B 1 38 ? 6.207 -65.938 -27.25 1 81.69 38 GLU B C 1
ATOM 2469 O O . GLU B 1 38 ? 6.316 -64.75 -26.906 1 81.69 38 GLU B O 1
ATOM 2474 N N . LYS B 1 39 ? 5.137 -66.375 -27.766 1 79.81 39 LYS B N 1
ATOM 2475 C CA . LYS B 1 39 ? 3.947 -65.5 -27.953 1 79.81 39 LYS B CA 1
ATOM 2476 C C . LYS B 1 39 ? 3.412 -65 -26.625 1 79.81 39 LYS B C 1
ATOM 2478 O O . LYS B 1 39 ? 3.033 -63.844 -26.5 1 79.81 39 LYS B O 1
ATOM 2483 N N . LEU B 1 40 ? 3.449 -65.812 -2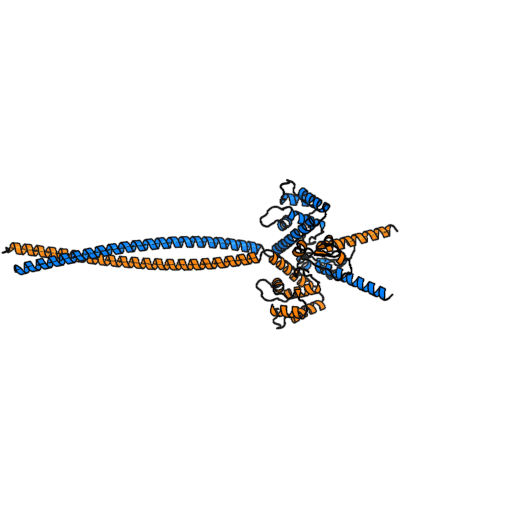5.688 1 82.44 40 LEU B N 1
ATOM 2484 C CA . LEU B 1 40 ? 2.975 -65.438 -24.359 1 82.44 40 LEU B CA 1
ATOM 2485 C C . LEU B 1 40 ? 3.877 -64.375 -23.734 1 82.44 40 LEU B C 1
ATOM 2487 O O . LEU B 1 40 ? 3.391 -63.438 -23.094 1 82.44 40 LEU B O 1
ATOM 2491 N N . LYS B 1 41 ? 5.164 -64.562 -23.953 1 79 41 LYS B N 1
ATOM 2492 C CA . LYS B 1 41 ? 6.121 -63.594 -23.438 1 79 41 LYS B CA 1
ATOM 2493 C C . LYS B 1 41 ? 5.898 -62.219 -24.078 1 79 41 LYS B C 1
ATOM 2495 O O . LYS B 1 41 ? 5.949 -61.188 -23.406 1 79 41 LYS B O 1
ATOM 2500 N N . ILE B 1 42 ? 5.574 -62.344 -25.312 1 80.19 42 ILE B N 1
ATOM 2501 C CA . ILE B 1 42 ? 5.324 -61.125 -26.078 1 80.19 42 ILE B CA 1
ATOM 2502 C C . ILE B 1 42 ? 4.07 -60.438 -25.547 1 80.19 42 ILE B C 1
ATOM 2504 O O . ILE B 1 42 ? 4.066 -59.219 -25.328 1 80.19 42 ILE B O 1
ATOM 2508 N N . GLU B 1 43 ? 3.125 -61.156 -25.297 1 81.38 43 GLU B N 1
ATOM 2509 C CA . GLU B 1 43 ? 1.879 -60.594 -24.766 1 81.38 43 GLU B CA 1
ATOM 2510 C C . GLU B 1 43 ? 2.092 -59.969 -23.406 1 81.38 43 GLU B C 1
ATOM 2512 O O . GLU B 1 43 ? 1.556 -58.875 -23.109 1 81.38 43 GLU B O 1
ATOM 2517 N N . HIS B 1 44 ? 2.822 -60.562 -22.578 1 82.19 44 HIS B N 1
ATOM 2518 C CA . HIS B 1 44 ? 3.137 -60.031 -21.25 1 82.19 44 HIS B CA 1
ATOM 2519 C C . HIS B 1 44 ? 3.887 -58.688 -21.359 1 82.19 44 HIS B C 1
ATOM 2521 O O . HIS B 1 44 ? 3.596 -57.75 -20.625 1 82.19 44 HIS B O 1
ATOM 2527 N N . LYS B 1 45 ? 4.727 -58.75 -22.312 1 79.75 45 LYS B N 1
ATOM 2528 C CA . LYS B 1 45 ? 5.512 -57.531 -22.5 1 79.75 45 LYS B CA 1
ATOM 2529 C C . LYS B 1 45 ? 4.633 -56.375 -23.016 1 79.75 45 LYS B C 1
ATOM 2531 O O . LYS B 1 45 ? 4.781 -55.219 -22.594 1 79.75 45 LYS B O 1
ATOM 2536 N N . LYS B 1 46 ? 3.729 -56.719 -23.828 1 78.12 46 LYS B N 1
ATOM 2537 C CA . LYS B 1 46 ? 2.779 -55.75 -24.344 1 78.12 46 LYS B CA 1
ATOM 2538 C C . LYS B 1 46 ? 1.92 -55.156 -23.219 1 78.12 46 LYS B C 1
ATOM 2540 O O . LYS B 1 46 ? 1.703 -53.969 -23.156 1 78.12 46 LYS B O 1
ATOM 2545 N N . CYS B 1 47 ? 1.5 -56 -22.391 1 80.12 47 CYS B N 1
ATOM 2546 C CA . CYS B 1 47 ? 0.671 -55.594 -21.266 1 80.12 47 CYS B CA 1
ATOM 2547 C C . CYS B 1 47 ? 1.45 -54.688 -20.328 1 80.12 47 CYS B C 1
ATOM 2549 O O . CYS B 1 47 ? 0.922 -53.688 -19.859 1 80.12 47 CYS B O 1
ATOM 2551 N N . SER B 1 48 ? 2.715 -55.031 -20.188 1 79.19 48 SER B N 1
ATOM 2552 C CA . SER B 1 48 ? 3.574 -54.219 -19.312 1 79.19 48 SER B CA 1
ATOM 2553 C C . SER B 1 48 ? 3.805 -52.844 -19.906 1 79.19 48 SER B C 1
ATOM 2555 O O . SER B 1 48 ? 3.746 -51.844 -19.188 1 79.19 48 SER B O 1
ATOM 2557 N N . ILE B 1 49 ? 3.914 -52.844 -21.156 1 78.25 49 ILE B N 1
ATOM 2558 C CA . ILE B 1 49 ? 4.148 -51.594 -21.859 1 78.25 49 ILE B CA 1
ATOM 2559 C C . ILE B 1 49 ? 2.9 -50.719 -21.781 1 78.25 49 ILE B C 1
ATOM 2561 O O . ILE B 1 49 ? 2.994 -49.5 -21.547 1 78.25 49 ILE B O 1
ATOM 2565 N N . GLU B 1 50 ? 1.854 -51.312 -21.922 1 80.12 50 GLU B N 1
ATOM 2566 C CA . GLU B 1 50 ? 0.593 -50.594 -21.859 1 80.12 50 GLU B CA 1
ATOM 2567 C C . GLU B 1 50 ? 0.362 -50 -20.469 1 80.12 50 GLU B C 1
ATOM 2569 O O . GLU B 1 50 ? -0.107 -48.875 -20.328 1 80.12 50 GLU B O 1
ATOM 2574 N N . ARG B 1 51 ? 0.687 -50.688 -19.484 1 80.69 51 ARG B N 1
ATOM 2575 C CA . ARG B 1 51 ? 0.571 -50.219 -18.109 1 80.69 51 ARG B CA 1
ATOM 2576 C C . ARG B 1 51 ? 1.483 -49 -17.859 1 80.69 51 ARG B C 1
ATOM 2578 O O . ARG B 1 51 ? 1.078 -48.031 -17.219 1 80.69 51 ARG B O 1
ATOM 2585 N N . GLU B 1 52 ? 2.559 -49.219 -18.438 1 79.5 52 GLU B N 1
ATOM 2586 C CA . GLU B 1 52 ? 3.521 -48.125 -18.297 1 79.5 52 GLU B CA 1
ATOM 2587 C C . GLU B 1 52 ? 3.062 -46.875 -19.031 1 79.5 52 GLU B C 1
ATOM 2589 O O . GLU B 1 52 ? 3.209 -45.75 -18.531 1 79.5 52 GLU B O 1
ATOM 2594 N N . LYS B 1 53 ? 2.547 -47.031 -20.109 1 77.25 53 LYS B N 1
ATOM 2595 C CA . LYS B 1 53 ? 1.988 -45.938 -20.891 1 77.25 53 LYS B CA 1
ATOM 2596 C C . LYS B 1 53 ? 0.878 -45.219 -20.109 1 77.25 53 LYS B C 1
ATOM 2598 O O . LYS B 1 53 ? 0.814 -44 -20.094 1 77.25 53 LYS B O 1
ATOM 2603 N N . ARG B 1 54 ? 0.096 -45.906 -19.531 1 79.25 54 ARG B N 1
ATOM 2604 C CA . ARG B 1 54 ? -1.001 -45.375 -18.734 1 79.25 54 ARG B CA 1
ATOM 2605 C C . ARG B 1 54 ? -0.476 -44.562 -17.562 1 79.25 54 ARG B C 1
ATOM 2607 O O . ARG B 1 54 ? -0.993 -43.469 -17.266 1 79.25 54 ARG B O 1
ATOM 2614 N N . LYS B 1 55 ? 0.531 -45.031 -16.969 1 78.88 55 LYS B N 1
ATOM 2615 C CA . LYS B 1 55 ? 1.147 -44.344 -15.859 1 78.88 55 LYS B CA 1
ATOM 2616 C C . LYS B 1 55 ? 1.733 -43 -16.312 1 78.88 55 LYS B C 1
ATOM 2618 O O . LYS B 1 55 ? 1.599 -42 -15.633 1 78.88 55 LYS B O 1
ATOM 2623 N N . ILE B 1 56 ? 2.238 -43.125 -17.453 1 77 56 ILE B N 1
ATOM 2624 C CA . ILE B 1 56 ? 2.854 -41.938 -18.031 1 77 56 ILE B CA 1
ATOM 2625 C C . ILE B 1 56 ? 1.775 -40.906 -18.359 1 77 56 ILE B C 1
ATOM 2627 O O . ILE B 1 56 ? 1.938 -39.719 -18.062 1 77 56 ILE B O 1
ATOM 2631 N N . GLU B 1 57 ? 0.791 -41.406 -18.906 1 78.81 57 GLU B N 1
ATOM 2632 C CA . GLU B 1 57 ? -0.323 -40.531 -19.234 1 78.81 57 GLU B CA 1
ATOM 2633 C C . GLU B 1 57 ? -0.919 -39.906 -17.984 1 78.81 57 GLU B C 1
ATOM 2635 O O . GLU B 1 57 ? -1.234 -38.688 -17.969 1 78.81 57 GLU B O 1
ATOM 2640 N N . ASP B 1 58 ? -1.017 -40.562 -16.984 1 80.88 58 ASP B N 1
ATOM 2641 C CA . ASP B 1 58 ? -1.511 -40.062 -15.711 1 80.88 58 ASP B CA 1
ATOM 2642 C C . ASP B 1 58 ? -0.567 -39 -15.133 1 80.88 58 ASP B C 1
ATOM 2644 O O . ASP B 1 58 ? -1.014 -37.969 -14.625 1 80.88 58 ASP B O 1
ATOM 2648 N N . GLU B 1 59 ? 0.58 -39.344 -15.32 1 78.88 59 GLU B N 1
ATOM 2649 C CA . GLU B 1 59 ? 1.587 -38.438 -14.812 1 78.88 59 GLU B CA 1
ATOM 2650 C C . GLU B 1 59 ? 1.585 -37.125 -15.609 1 78.88 59 GLU B C 1
ATOM 2652 O O . GLU B 1 59 ? 1.715 -36.031 -15.039 1 78.88 59 GLU B O 1
ATOM 2657 N N . LYS B 1 60 ? 1.396 -37.188 -16.797 1 73.69 60 LYS B N 1
ATOM 2658 C CA . LYS B 1 60 ? 1.268 -36 -17.656 1 73.69 60 LYS B CA 1
ATOM 2659 C C . LYS B 1 60 ? 0.079 -35.156 -17.234 1 73.69 60 LYS B C 1
ATOM 2661 O O . LYS B 1 60 ? 0.179 -33.938 -17.188 1 73.69 60 LYS B O 1
ATOM 2666 N N . ARG B 1 61 ? -0.896 -35.781 -16.953 1 77.12 61 ARG B N 1
ATOM 2667 C CA . ARG B 1 61 ? -2.094 -35.094 -16.516 1 77.12 61 ARG B CA 1
ATOM 2668 C C . ARG B 1 61 ? -1.845 -34.375 -15.188 1 77.12 61 ARG B C 1
ATOM 2670 O O . ARG B 1 61 ? -2.268 -33.219 -15.008 1 77.12 61 ARG B O 1
ATOM 2677 N N . ARG B 1 62 ? -1.137 -34.969 -14.344 1 77.69 62 ARG B N 1
ATOM 2678 C CA . ARG B 1 62 ? -0.809 -34.375 -13.055 1 77.69 62 ARG B CA 1
ATOM 2679 C C . ARG B 1 62 ? 0.094 -33.156 -13.219 1 77.69 62 ARG B C 1
ATOM 2681 O O . ARG B 1 62 ? -0.097 -32.156 -12.555 1 77.69 62 ARG B O 1
ATOM 2688 N N . ILE B 1 63 ? 0.932 -33.312 -14.078 1 73.12 63 ILE B N 1
ATOM 2689 C CA . ILE B 1 63 ? 1.866 -32.219 -14.359 1 73.12 63 ILE B CA 1
ATOM 2690 C C . ILE B 1 63 ? 1.112 -31.031 -14.953 1 73.12 63 ILE B C 1
ATOM 2692 O O . ILE B 1 63 ? 1.354 -29.891 -14.562 1 73.12 63 ILE B O 1
ATOM 2696 N N . GLU B 1 64 ? 0.292 -31.297 -15.789 1 74.69 64 GLU B N 1
ATOM 2697 C CA . GLU B 1 64 ? -0.519 -30.234 -16.391 1 74.69 64 GLU B CA 1
ATOM 2698 C C . GLU B 1 64 ? -1.368 -29.531 -15.336 1 74.69 64 GLU B C 1
ATOM 2700 O O . GLU B 1 64 ? -1.481 -28.297 -15.336 1 74.69 64 GLU B O 1
ATOM 2705 N N . ASP B 1 65 ? -1.877 -30.25 -14.516 1 75.69 65 ASP B N 1
ATOM 2706 C CA . ASP B 1 65 ? -2.664 -29.688 -13.422 1 75.69 65 ASP B CA 1
ATOM 2707 C C . ASP B 1 65 ? -1.806 -28.812 -12.523 1 75.69 65 ASP B C 1
ATOM 2709 O O . ASP B 1 65 ? -2.236 -27.734 -12.109 1 75.69 65 ASP B O 1
ATOM 2713 N N . GLU B 1 66 ? -0.74 -29.25 -12.312 1 72.5 66 GLU B N 1
ATOM 2714 C CA . GLU B 1 66 ? 0.179 -28.5 -11.461 1 72.5 66 GLU B CA 1
ATOM 2715 C C . GLU B 1 66 ? 0.637 -27.219 -12.141 1 72.5 66 GLU B C 1
ATOM 2717 O O . GLU B 1 66 ? 0.746 -26.172 -11.492 1 72.5 66 GLU B O 1
ATOM 2722 N N . LYS B 1 67 ? 0.838 -27.25 -13.328 1 64.88 67 LYS B N 1
ATOM 2723 C CA . LYS B 1 67 ? 1.181 -26.062 -14.109 1 64.88 67 LYS B CA 1
ATOM 2724 C C . LYS B 1 67 ? 0.061 -25.031 -14.062 1 64.88 67 LYS B C 1
ATOM 2726 O O . LYS B 1 67 ? 0.32 -23.828 -13.922 1 64.88 67 LYS B O 1
ATOM 2731 N N . CYS B 1 68 ? -1.036 -25.438 -14.188 1 61.56 68 CYS B N 1
ATOM 2732 C CA . CYS B 1 68 ? -2.191 -24.547 -14.109 1 61.56 68 CYS B CA 1
ATOM 2733 C C . CYS B 1 68 ? -2.285 -23.891 -12.742 1 61.56 68 CYS B C 1
ATOM 2735 O O . CYS B 1 68 ? -2.543 -22.688 -12.633 1 61.56 68 CYS B O 1
ATOM 2737 N N . ARG B 1 69 ? -2.008 -24.625 -11.75 1 62.44 69 ARG B N 1
ATOM 2738 C CA . ARG B 1 69 ? -2.037 -24.094 -10.391 1 62.44 69 ARG B CA 1
ATOM 2739 C C . ARG B 1 69 ? -0.948 -23.047 -10.18 1 62.44 69 ARG B C 1
ATOM 2741 O O . ARG B 1 69 ? -1.191 -22 -9.578 1 62.44 69 ARG B O 1
ATOM 2748 N N . ILE B 1 70 ? 0.125 -23.375 -10.695 1 58.91 70 ILE B N 1
ATOM 2749 C CA . ILE B 1 70 ? 1.256 -22.453 -10.594 1 58.91 70 ILE B CA 1
ATOM 2750 C C . ILE B 1 70 ? 0.951 -21.172 -11.359 1 58.91 70 ILE B C 1
ATOM 2752 O O . ILE B 1 70 ? 1.222 -20.062 -10.867 1 58.91 70 ILE B O 1
ATOM 2756 N N . GLU B 1 71 ? 0.443 -21.25 -12.438 1 59.91 71 GLU B N 1
ATOM 2757 C CA . GLU B 1 71 ? 0.065 -20.078 -13.219 1 59.91 71 GLU B CA 1
ATOM 2758 C C . GLU B 1 71 ? -0.985 -19.25 -12.5 1 59.91 71 GLU B C 1
ATOM 2760 O O . GLU B 1 71 ? -0.925 -18.016 -12.516 1 59.91 71 GLU B O 1
ATOM 2765 N N . ASP B 1 72 ? -1.848 -19.906 -11.969 1 56.53 72 ASP B N 1
ATOM 2766 C CA . ASP B 1 72 ? -2.865 -19.219 -11.18 1 56.53 72 ASP B CA 1
ATOM 2767 C C . ASP B 1 72 ? -2.238 -18.484 -9.992 1 56.53 72 ASP B C 1
ATOM 2769 O O . ASP B 1 72 ? -2.611 -17.359 -9.695 1 56.53 72 ASP B O 1
ATOM 2773 N N . GLU B 1 73 ? -1.438 -19.141 -9.445 1 55.53 73 GLU B N 1
ATOM 2774 C CA . GLU B 1 73 ? -0.745 -18.531 -8.312 1 55.53 73 GLU B CA 1
ATOM 2775 C C . GLU B 1 73 ? 0.113 -17.359 -8.766 1 55.53 73 GLU B C 1
ATOM 2777 O O . GLU B 1 73 ? 0.167 -16.328 -8.086 1 55.53 73 GLU B O 1
ATOM 2782 N N . LYS B 1 74 ? 0.776 -17.5 -9.828 1 54.09 74 LYS B N 1
ATOM 2783 C CA . LYS B 1 74 ? 1.523 -16.391 -10.422 1 54.09 74 LYS B CA 1
ATOM 2784 C C . LYS B 1 74 ? 0.608 -15.219 -10.734 1 54.09 74 LYS B C 1
ATOM 2786 O O . LYS B 1 74 ? 0.971 -14.062 -10.5 1 54.09 74 LYS B O 1
ATOM 2791 N N . ARG B 1 75 ? -0.373 -15.5 -11.32 1 51.47 75 ARG B N 1
ATOM 2792 C CA . ARG B 1 75 ? -1.362 -14.469 -11.617 1 51.47 75 ARG B CA 1
ATOM 2793 C C . ARG B 1 75 ? -1.862 -13.805 -10.336 1 51.47 75 ARG B C 1
ATOM 2795 O O . ARG B 1 75 ? -2.045 -12.586 -10.289 1 51.47 75 ARG B O 1
ATOM 2802 N N . ARG B 1 76 ? -2.131 -14.672 -9.484 1 48.03 76 ARG B N 1
ATOM 2803 C CA . ARG B 1 76 ? -2.541 -14.125 -8.195 1 48.03 76 ARG B CA 1
ATOM 2804 C C . ARG B 1 76 ? -1.448 -13.242 -7.609 1 48.03 76 ARG B C 1
ATOM 2806 O O . ARG B 1 76 ? -1.731 -12.156 -7.094 1 48.03 76 ARG B O 1
ATOM 2813 N N . LEU B 1 77 ? -0.339 -13.812 -7.625 1 48.31 77 LEU B N 1
ATOM 2814 C CA . LEU B 1 77 ? 0.803 -13.047 -7.137 1 48.31 77 LEU B CA 1
ATOM 2815 C C . LEU B 1 77 ? 1.016 -11.789 -7.977 1 48.31 77 LEU B C 1
ATOM 2817 O O . LEU B 1 77 ? 1.36 -10.734 -7.445 1 48.31 77 LEU B O 1
ATOM 2821 N N . ALA B 1 78 ? 1.01 -12 -9.227 1 45.16 78 ALA B N 1
ATOM 2822 C CA . ALA B 1 78 ? 1.087 -10.852 -10.133 1 45.16 78 ALA B CA 1
ATOM 2823 C C . ALA B 1 78 ? -0.059 -9.883 -9.875 1 45.16 78 ALA B C 1
ATOM 2825 O O . ALA B 1 78 ? 0.12 -8.664 -9.969 1 45.16 78 ALA B O 1
ATOM 2826 N N . SER B 1 79 ? -1.202 -10.438 -9.844 1 41.88 79 SER B N 1
ATOM 2827 C CA . SER B 1 79 ? -2.338 -9.594 -9.484 1 41.88 79 SER B CA 1
ATOM 2828 C C . SER B 1 79 ? -2.17 -9 -8.094 1 41.88 79 SER B C 1
ATOM 2830 O O . SER B 1 79 ? -2.775 -7.98 -7.77 1 41.88 79 SER B O 1
ATOM 2832 N N . VAL B 1 80 ? -1.789 -9.766 -7.219 1 39.44 80 VAL B N 1
ATOM 2833 C CA . VAL B 1 80 ? -1.399 -9.211 -5.926 1 39.44 80 VAL B CA 1
ATOM 2834 C C . VAL B 1 80 ? -0.32 -8.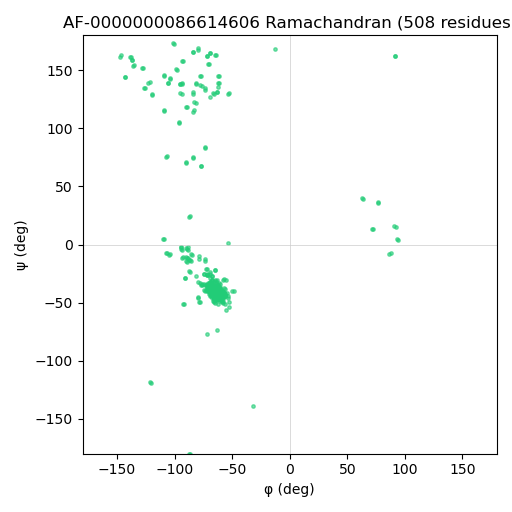148 -6.117 1 39.44 80 VAL B C 1
ATOM 2836 O O . VAL B 1 80 ? 0.064 -7.469 -5.164 1 39.44 80 VAL B O 1
ATOM 2839 N N . GLU B 1 81 ? 0.508 -8.219 -7.086 1 40.88 81 GLU B N 1
ATOM 2840 C CA . GLU B 1 81 ? 1.472 -7.145 -7.305 1 40.88 81 GLU B CA 1
ATOM 2841 C C . GLU B 1 81 ? 0.9 -5.793 -6.879 1 40.88 81 GLU B C 1
ATOM 2843 O O . GLU B 1 81 ? -0.299 -5.676 -6.617 1 40.88 81 GLU B O 1
ATOM 2848 N N . THR B 1 82 ? 1.169 -4.566 -7.746 1 43.62 82 THR B N 1
ATOM 2849 C CA . THR B 1 82 ? 1.691 -3.252 -7.387 1 43.62 82 THR B CA 1
ATOM 2850 C C . THR B 1 82 ? 0.655 -2.455 -6.598 1 43.62 82 THR B C 1
ATOM 2852 O O . THR B 1 82 ? 0.939 -1.973 -5.5 1 43.62 82 THR B O 1
ATOM 2855 N N . LEU B 1 83 ? -0.318 -1.929 -7.363 1 46 83 LEU B N 1
ATOM 2856 C CA . LEU B 1 83 ? -1.223 -0.894 -6.871 1 46 83 LEU B CA 1
ATOM 2857 C C . LEU B 1 83 ? -2.166 -1.453 -5.812 1 46 83 LEU B C 1
ATOM 2859 O O . LEU B 1 83 ? -2.439 -0.792 -4.809 1 46 83 LEU B O 1
ATOM 2863 N N . ASP B 1 84 ? -2.502 -2.863 -5.914 1 58.81 84 ASP B N 1
ATOM 2864 C CA . ASP B 1 84 ? -3.469 -3.514 -5.031 1 58.81 84 ASP B CA 1
ATOM 2865 C C . ASP B 1 84 ? -2.832 -3.877 -3.693 1 58.81 84 ASP B C 1
ATOM 2867 O O . ASP B 1 84 ? -3.438 -3.676 -2.639 1 58.81 84 ASP B O 1
ATOM 2871 N N . ASP B 1 85 ? -1.532 -4.062 -3.859 1 65.31 85 ASP B N 1
ATOM 2872 C CA . ASP B 1 85 ? -0.862 -4.391 -2.604 1 65.31 85 ASP B CA 1
ATOM 2873 C C . ASP B 1 85 ? -0.655 -3.141 -1.751 1 65.31 85 ASP B C 1
ATOM 2875 O O . ASP B 1 85 ? -0.78 -3.191 -0.525 1 65.31 85 ASP B O 1
ATOM 2879 N N . GLY B 1 86 ? -0.448 -2.055 -2.512 1 73.31 86 GLY B N 1
ATOM 2880 C CA . GLY B 1 86 ? -0.3 -0.798 -1.796 1 73.31 86 GLY B CA 1
ATOM 2881 C C . GLY B 1 86 ? -1.57 -0.36 -1.092 1 73.31 86 GLY B C 1
ATOM 2882 O O . GLY B 1 86 ? -1.531 0.053 0.069 1 73.31 86 GLY B O 1
ATOM 2883 N N . MET B 1 87 ? -2.584 -0.561 -1.851 1 81.31 87 MET B N 1
ATOM 2884 C CA . MET B 1 87 ? -3.869 -0.197 -1.261 1 81.31 87 MET B CA 1
ATOM 2885 C C . MET B 1 87 ? -4.215 -1.118 -0.095 1 81.31 87 MET B C 1
ATOM 2887 O O . MET B 1 87 ? -4.676 -0.659 0.95 1 81.31 87 MET B O 1
ATOM 2891 N N . ARG B 1 88 ? -3.92 -2.322 -0.257 1 80.88 88 ARG B N 1
ATOM 2892 C CA . ARG B 1 88 ? -4.23 -3.277 0.802 1 80.88 88 ARG B CA 1
ATOM 2893 C C . ARG B 1 88 ? -3.396 -3 2.051 1 80.88 88 ARG B C 1
ATOM 2895 O O . ARG B 1 88 ? -3.898 -3.105 3.172 1 80.88 88 ARG B O 1
ATOM 2902 N N . ALA B 1 89 ? -2.197 -2.729 1.8 1 82.62 89 ALA B N 1
ATOM 2903 C CA . ALA B 1 89 ? -1.33 -2.408 2.932 1 82.62 89 ALA B CA 1
ATOM 2904 C C . ALA B 1 89 ? -1.798 -1.141 3.639 1 82.62 89 ALA B C 1
ATOM 2906 O O . ALA B 1 89 ? -1.804 -1.075 4.871 1 82.62 89 ALA B O 1
ATOM 2907 N N . ALA B 1 90 ? -2.152 -0.174 2.814 1 86.31 90 ALA B N 1
ATOM 2908 C CA . ALA B 1 90 ? -2.648 1.077 3.381 1 86.31 90 ALA B CA 1
ATOM 2909 C C . ALA B 1 90 ? -3.926 0.848 4.184 1 86.31 90 ALA B C 1
ATOM 2911 O O . ALA B 1 90 ? -4.113 1.441 5.246 1 86.31 90 ALA B O 1
ATOM 2912 N N . MET B 1 91 ? -4.727 0.01 3.691 1 89.5 91 MET B N 1
ATOM 2913 C CA . MET B 1 91 ? -5.992 -0.257 4.367 1 89.5 91 MET B CA 1
ATOM 2914 C C . MET B 1 91 ? -5.77 -1.049 5.652 1 89.5 91 MET B C 1
ATOM 2916 O O . MET B 1 91 ? -6.492 -0.867 6.633 1 89.5 91 MET B O 1
ATOM 2920 N N . LYS B 1 92 ? -4.816 -1.897 5.594 1 87.06 92 LYS B N 1
ATOM 2921 C CA . LYS B 1 92 ? -4.465 -2.611 6.82 1 87.06 92 LYS B CA 1
ATOM 2922 C C . LYS B 1 92 ? -4.031 -1.642 7.914 1 87.06 92 LYS B C 1
ATOM 2924 O O . LYS B 1 92 ? -4.402 -1.804 9.078 1 87.06 92 LYS B O 1
ATOM 2929 N N . GLU B 1 93 ? -3.24 -0.689 7.508 1 87.5 93 GLU B N 1
ATOM 2930 C CA . GLU B 1 93 ? -2.826 0.333 8.461 1 87.5 93 GLU B CA 1
ATOM 2931 C C . GLU B 1 93 ? -4.023 1.137 8.969 1 87.5 93 GLU B C 1
ATOM 2933 O O . GLU B 1 93 ? -4.07 1.521 10.141 1 87.5 93 GLU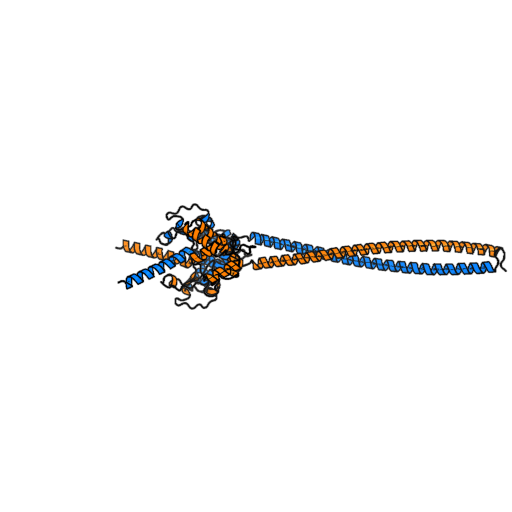 B O 1
ATOM 2938 N N . LEU B 1 94 ? -4.91 1.405 8.102 1 91.94 94 LEU B N 1
ATOM 2939 C CA . LEU B 1 94 ? -6.121 2.137 8.461 1 91.94 94 LEU B CA 1
ATOM 2940 C C . LEU B 1 94 ? -6.953 1.351 9.469 1 91.94 94 LEU B C 1
ATOM 2942 O O . LEU B 1 94 ? -7.492 1.924 10.414 1 91.94 94 LEU B O 1
ATOM 2946 N N . ILE B 1 95 ? -7.078 0.102 9.242 1 92.62 95 ILE B N 1
ATOM 2947 C CA . ILE B 1 95 ? -7.824 -0.768 10.148 1 92.62 95 ILE B CA 1
ATOM 2948 C C . ILE B 1 95 ? -7.164 -0.76 11.531 1 92.62 95 ILE B C 1
ATOM 2950 O O . ILE B 1 95 ? -7.848 -0.638 12.547 1 92.62 95 ILE B O 1
ATOM 2954 N N . LYS B 1 96 ? -5.867 -0.849 11.508 1 90.88 96 LYS B N 1
ATOM 2955 C CA . LYS B 1 96 ? -5.133 -0.793 12.766 1 90.88 96 LYS B CA 1
ATOM 2956 C C . LYS B 1 96 ? -5.379 0.528 13.492 1 90.88 96 LYS B C 1
ATOM 2958 O O . LYS B 1 96 ? -5.594 0.545 14.703 1 90.88 96 LYS B O 1
ATOM 2963 N N . THR B 1 97 ? -5.363 1.582 12.781 1 91.94 97 THR B N 1
ATOM 2964 C CA . THR B 1 97 ? -5.582 2.908 13.352 1 91.94 97 THR B CA 1
ATOM 2965 C C . THR B 1 97 ? -6.988 3.025 13.922 1 91.94 97 THR B C 1
ATOM 2967 O O . THR B 1 97 ? -7.176 3.572 15.016 1 91.94 97 THR B O 1
ATOM 2970 N N . ALA B 1 98 ? -7.895 2.531 13.18 1 94 98 ALA B N 1
ATOM 2971 C CA . ALA B 1 98 ? -9.273 2.562 13.656 1 94 98 ALA B CA 1
ATOM 2972 C C . ALA B 1 98 ? -9.422 1.817 14.977 1 94 98 ALA B C 1
ATOM 2974 O O . ALA B 1 98 ? -10.117 2.277 15.883 1 94 98 ALA B O 1
ATOM 2975 N N . LYS B 1 99 ? -8.75 0.734 15.055 1 93.44 99 LYS B N 1
ATOM 2976 C CA . LYS B 1 99 ? -8.766 -0.051 16.281 1 93.44 99 LYS B CA 1
ATOM 2977 C C . LYS B 1 99 ? -8.141 0.724 17.438 1 93.44 99 LYS B C 1
ATOM 2979 O O . LYS B 1 99 ? -8.648 0.688 18.562 1 93.44 99 LYS B O 1
ATOM 2984 N N . ILE B 1 100 ? -7.07 1.386 17.156 1 91.69 100 ILE B N 1
ATOM 2985 C CA . ILE B 1 100 ? -6.395 2.186 18.172 1 91.69 100 ILE B CA 1
ATOM 2986 C C . ILE B 1 100 ? -7.344 3.254 18.703 1 91.69 100 ILE B C 1
ATOM 2988 O O . ILE B 1 100 ? -7.477 3.422 19.922 1 91.69 100 ILE B O 1
ATOM 2992 N N . TYR B 1 101 ? -8.008 3.936 17.812 1 91.69 101 TYR B N 1
ATOM 2993 C CA . TYR B 1 101 ? -8.953 4.969 18.219 1 91.69 101 TYR B CA 1
ATOM 2994 C C . TYR B 1 101 ? -10.094 4.375 19.031 1 91.69 101 TYR B C 1
ATOM 2996 O O . TYR B 1 101 ? -10.484 4.934 20.062 1 91.69 101 TYR B O 1
ATOM 3004 N N . TYR B 1 102 ? -10.586 3.27 18.578 1 92.62 102 TYR B N 1
ATOM 3005 C CA . TYR B 1 102 ? -11.695 2.627 19.266 1 92.62 102 TYR B CA 1
ATOM 3006 C C . TYR B 1 102 ? -11.328 2.279 20.703 1 92.62 102 TYR B C 1
ATOM 3008 O O . TYR B 1 102 ? -12.125 2.479 21.625 1 92.62 102 TYR B O 1
ATOM 3016 N N . ASN B 1 103 ? -10.18 1.792 20.906 1 90 103 ASN B N 1
ATOM 3017 C CA . ASN B 1 103 ? -9.719 1.367 22.219 1 90 103 ASN B CA 1
ATOM 3018 C C . ASN B 1 103 ? -9.508 2.557 23.156 1 90 103 ASN B C 1
ATOM 3020 O O . ASN B 1 103 ? -9.594 2.42 24.375 1 90 103 ASN B O 1
ATOM 3024 N N . SER B 1 104 ? -9.266 3.699 22.625 1 85.5 104 SER B N 1
ATOM 3025 C CA . SER B 1 104 ? -8.898 4.848 23.438 1 85.5 104 SER B CA 1
ATOM 3026 C C . SER B 1 104 ? -10.047 5.848 23.531 1 85.5 104 SER B C 1
ATOM 3028 O O . SER B 1 104 ? -9.969 6.82 24.297 1 85.5 104 SER B O 1
ATOM 3030 N N . CYS B 1 105 ? -11.117 5.664 22.797 1 86.38 105 CYS B N 1
ATOM 3031 C CA . CYS B 1 105 ? -12.18 6.66 22.703 1 86.38 105 CYS B CA 1
ATOM 3032 C C . CYS B 1 105 ? -13.156 6.508 23.875 1 86.38 105 CYS B C 1
ATOM 3034 O O . CYS B 1 105 ? -13.039 5.582 24.672 1 86.38 105 CYS B O 1
ATOM 3036 N N . SER B 1 106 ? -13.914 7.5 24.016 1 86 106 SER B N 1
ATOM 3037 C CA . SER B 1 106 ? -14.922 7.508 25.062 1 86 106 SER B CA 1
ATOM 3038 C C . SER B 1 106 ? -15.977 6.43 24.844 1 86 106 SER B C 1
ATOM 3040 O O . SER B 1 106 ? -16.078 5.871 23.734 1 86 106 SER B O 1
ATOM 3042 N N . SER B 1 107 ? -16.672 6.152 25.859 1 90.5 107 SER B N 1
ATOM 3043 C CA . SER B 1 107 ? -17.734 5.152 25.797 1 90.5 107 SER B CA 1
ATOM 3044 C C . SER B 1 107 ? -18.797 5.551 24.781 1 90.5 107 SER B C 1
ATOM 3046 O O . SER B 1 107 ? -19.359 4.699 24.078 1 90.5 107 SER B O 1
ATOM 3048 N N . ALA B 1 108 ? -19.031 6.801 24.656 1 90.19 108 ALA B N 1
ATOM 3049 C CA . ALA B 1 108 ? -20.047 7.289 23.719 1 90.19 108 ALA B CA 1
ATOM 3050 C C . ALA B 1 108 ? -19.672 6.957 22.281 1 90.19 108 ALA B C 1
ATOM 3052 O O . ALA B 1 108 ? -20.516 6.508 21.5 1 90.19 108 ALA B O 1
ATOM 3053 N N . VAL B 1 109 ? -18.438 7.148 22 1 89.62 109 VAL B N 1
ATOM 3054 C CA . VAL B 1 109 ? -17.953 6.883 20.641 1 89.62 109 VAL B CA 1
ATOM 3055 C C . VAL B 1 109 ? -17.938 5.375 20.391 1 89.62 109 VAL B C 1
ATOM 3057 O O . VAL B 1 109 ? -18.25 4.922 19.297 1 89.62 109 VAL B O 1
ATOM 3060 N N . LYS B 1 110 ? -17.594 4.602 21.359 1 93.56 110 LYS B N 1
ATOM 3061 C CA . LYS B 1 110 ? -17.594 3.148 21.234 1 93.56 110 LYS B CA 1
ATOM 3062 C C . LYS B 1 110 ? -19.016 2.631 20.953 1 93.56 110 LYS B C 1
ATOM 3064 O O . LYS B 1 110 ? -19.188 1.756 20.094 1 93.56 110 LYS B O 1
ATOM 3069 N N . ASP B 1 111 ? -19.891 3.197 21.641 1 94.56 111 ASP B N 1
ATOM 3070 C CA . ASP B 1 111 ? -21.281 2.809 21.453 1 94.56 111 ASP B CA 1
ATOM 3071 C C . ASP B 1 111 ? -21.766 3.168 20.047 1 94.56 111 ASP B C 1
ATOM 3073 O O . ASP B 1 111 ? -22.5 2.406 19.422 1 94.56 111 ASP B O 1
ATOM 3077 N N . ALA B 1 112 ? -21.359 4.328 19.562 1 93.88 112 ALA B N 1
ATOM 3078 C CA . ALA B 1 112 ? -21.719 4.754 18.219 1 93.88 112 ALA B CA 1
ATOM 3079 C C . ALA B 1 112 ? -21.156 3.797 17.172 1 93.88 112 ALA B C 1
ATOM 3081 O O . ALA B 1 112 ? -21.828 3.494 16.172 1 93.88 112 ALA B O 1
ATOM 3082 N N . ALA B 1 113 ? -19.953 3.377 17.406 1 94.75 113 ALA B N 1
ATOM 3083 C CA . ALA B 1 113 ? -19.312 2.443 16.484 1 94.75 113 ALA B CA 1
ATOM 3084 C C . ALA B 1 113 ? -20.031 1.097 16.484 1 94.75 113 ALA B C 1
ATOM 3086 O O . ALA B 1 113 ? -20.219 0.492 15.43 1 94.75 113 ALA B O 1
ATOM 3087 N N . LYS B 1 114 ? -20.375 0.662 17.625 1 95.88 114 LYS B N 1
ATOM 3088 C CA . LYS B 1 114 ? -21.109 -0.594 17.734 1 95.88 114 LYS B CA 1
ATOM 3089 C C . LYS B 1 114 ? -22.469 -0.5 17.047 1 95.88 114 LYS B C 1
ATOM 3091 O O . LYS B 1 114 ? -22.891 -1.431 16.359 1 95.88 114 LYS B O 1
ATOM 3096 N N . LYS B 1 115 ? -23.094 0.589 17.328 1 95.81 115 LYS B N 1
ATOM 3097 C CA . LYS B 1 115 ? -24.391 0.803 16.688 1 95.81 115 LYS B CA 1
ATOM 3098 C C . LYS B 1 115 ? -24.234 0.834 15.164 1 95.81 115 LYS B C 1
ATOM 3100 O O . LYS B 1 115 ? -25.078 0.301 14.438 1 95.81 115 LYS B O 1
ATOM 3105 N N . PHE B 1 116 ? -23.219 1.527 14.727 1 95.62 116 PHE B N 1
ATOM 3106 C CA . PHE B 1 116 ? -22.906 1.586 13.305 1 95.62 116 PHE B CA 1
ATOM 3107 C C . PHE B 1 116 ? -22.781 0.184 12.719 1 95.62 116 PHE B C 1
ATOM 3109 O O . PHE B 1 116 ? -23.344 -0.111 11.664 1 95.62 116 PHE B O 1
ATOM 3116 N N . PHE B 1 117 ? -22.062 -0.699 13.406 1 97 117 PHE B N 1
ATOM 3117 C CA . PHE B 1 117 ? -21.875 -2.084 12.984 1 97 117 PHE B CA 1
ATOM 3118 C C . PHE B 1 117 ? -23.219 -2.816 12.938 1 97 117 PHE B C 1
ATOM 3120 O O . PHE B 1 117 ? -23.5 -3.531 11.977 1 97 117 PHE B O 1
ATOM 3127 N N . GLU B 1 118 ? -23.969 -2.643 13.938 1 96.44 118 GLU B N 1
ATOM 3128 C CA . GLU B 1 118 ? -25.266 -3.295 14.031 1 96.44 118 GLU B CA 1
ATOM 3129 C C . GLU B 1 118 ? -26.203 -2.826 12.922 1 96.44 118 GLU B C 1
ATOM 3131 O O . GLU B 1 118 ? -27.016 -3.604 12.422 1 96.44 118 GLU B O 1
ATOM 3136 N N . ASP B 1 119 ? -26.062 -1.547 12.57 1 96 119 ASP B N 1
ATOM 3137 C CA . ASP B 1 119 ? -26.906 -0.978 11.523 1 96 119 ASP B CA 1
ATOM 3138 C C . ASP B 1 119 ? -26.562 -1.576 10.156 1 96 119 ASP B C 1
ATOM 3140 O O . ASP B 1 119 ? -27.422 -1.724 9.297 1 96 119 ASP B O 1
ATOM 3144 N N . ILE B 1 120 ? -25.312 -1.894 9.969 1 96.62 120 ILE B N 1
ATOM 3145 C CA . ILE B 1 120 ? -24.891 -2.467 8.695 1 96.62 120 ILE B CA 1
ATOM 3146 C C . ILE B 1 120 ? -25.234 -3.955 8.664 1 96.62 120 ILE B C 1
ATOM 3148 O O . ILE B 1 120 ? -25.703 -4.469 7.641 1 96.62 120 ILE B O 1
ATOM 3152 N N . ASP B 1 121 ? -24.906 -4.598 9.781 1 96.69 121 ASP B N 1
ATOM 3153 C CA . ASP B 1 121 ? -25.156 -6.027 9.906 1 96.69 121 ASP B CA 1
ATOM 3154 C C . ASP B 1 121 ? -26.641 -6.309 10.094 1 96.69 121 ASP B C 1
ATOM 3156 O O . ASP B 1 121 ? -27.078 -6.742 11.164 1 96.69 121 ASP B O 1
ATOM 3160 N N . HIS B 1 122 ? -27.344 -6.367 9.023 1 93 122 HIS B N 1
ATOM 3161 C CA . HIS B 1 122 ? -28.797 -6.406 9.047 1 93 122 HIS B CA 1
ATOM 3162 C C . HIS B 1 122 ? -29.312 -7.73 9.594 1 93 122 HIS B C 1
ATOM 3164 O O . HIS B 1 122 ? -30.297 -7.766 10.312 1 93 122 HIS B O 1
ATOM 3170 N N . ASP B 1 123 ? -28.703 -8.844 9.266 1 94.06 123 ASP B N 1
ATOM 3171 C CA . ASP B 1 123 ? -29.203 -10.141 9.688 1 94.06 123 ASP B CA 1
ATOM 3172 C C . ASP B 1 123 ? -28.625 -10.555 11.039 1 94.06 123 ASP B C 1
ATOM 3174 O O . ASP B 1 123 ? -28.922 -11.641 11.539 1 94.06 123 ASP B O 1
ATOM 3178 N N . LYS B 1 124 ? -27.688 -9.719 11.594 1 94.94 124 LYS B N 1
ATOM 3179 C CA . LYS B 1 124 ? -27.141 -9.844 12.945 1 94.94 124 LYS B CA 1
ATOM 3180 C C . LYS B 1 124 ? -26.391 -11.156 13.109 1 94.94 124 LYS B C 1
ATOM 3182 O O . LYS B 1 124 ? -26.516 -11.836 14.133 1 94.94 124 LYS B O 1
ATOM 3187 N N . ASP B 1 125 ? -25.656 -11.562 12.102 1 94.56 125 ASP B N 1
ATOM 3188 C CA . ASP B 1 125 ? -24.875 -12.781 12.203 1 94.56 125 ASP B CA 1
ATOM 3189 C C . ASP B 1 125 ? -23.438 -12.477 12.648 1 94.56 125 ASP B C 1
ATOM 3191 O O . ASP B 1 125 ? -22.594 -13.367 12.68 1 94.56 125 ASP B O 1
ATOM 3195 N N . GLY B 1 126 ? -23.141 -11.227 12.812 1 94.44 126 GLY B N 1
ATOM 3196 C CA . GLY B 1 126 ? -21.844 -10.828 13.344 1 94.44 126 GLY B CA 1
ATOM 3197 C C . GLY B 1 126 ? -20.828 -10.531 12.266 1 94.44 126 GLY B C 1
ATOM 3198 O O . GLY B 1 126 ? -19.656 -10.297 12.562 1 94.44 126 GLY B O 1
ATOM 3199 N N . LYS B 1 127 ? -21.281 -10.594 11.047 1 94.25 127 LYS B N 1
ATOM 3200 C CA . LYS B 1 127 ? -20.453 -10.273 9.883 1 94.25 127 LYS B CA 1
ATOM 3201 C C . LYS B 1 127 ? -21.203 -9.406 8.891 1 94.25 127 LYS B C 1
ATOM 3203 O O . LYS B 1 127 ? -22.438 -9.391 8.883 1 94.25 127 LYS B O 1
ATOM 3208 N N . VAL B 1 128 ? -20.484 -8.68 8.156 1 96.06 128 VAL B N 1
ATOM 3209 C CA . VAL B 1 128 ? -21.109 -7.824 7.148 1 96.06 128 VAL B CA 1
ATOM 3210 C C . VAL B 1 128 ? -20.812 -8.367 5.754 1 96.06 128 VAL B C 1
ATOM 3212 O O . VAL B 1 128 ? -19.656 -8.422 5.332 1 96.06 128 VAL B O 1
ATOM 3215 N N . SER B 1 129 ? -21.797 -8.781 5.082 1 92.38 129 SER B N 1
ATOM 3216 C CA . SER B 1 129 ? -21.656 -9.266 3.715 1 92.38 129 SER B CA 1
ATOM 3217 C C . SER B 1 129 ? -21.578 -8.117 2.723 1 92.38 129 SER B C 1
ATOM 3219 O O . SER B 1 129 ? -21.828 -6.961 3.08 1 92.38 129 SER B O 1
ATOM 3221 N N . LEU B 1 130 ? -21.188 -8.484 1.49 1 91.19 130 LEU B N 1
ATOM 3222 C CA . LEU B 1 130 ? -21.125 -7.473 0.439 1 91.19 130 LEU B CA 1
ATOM 3223 C C . LEU B 1 130 ? -22.5 -6.832 0.216 1 91.19 130 LEU B C 1
ATOM 3225 O O . LEU B 1 130 ? -22.594 -5.613 0.053 1 91.19 130 LEU B O 1
ATOM 3229 N N . HIS B 1 131 ? -23.484 -7.617 0.226 1 92.56 131 HIS B N 1
ATOM 3230 C CA . HIS B 1 131 ? -24.844 -7.125 -0.003 1 92.56 131 HIS B CA 1
ATOM 3231 C C . HIS B 1 131 ? -25.266 -6.156 1.095 1 92.56 131 HIS B C 1
ATOM 3233 O O . HIS B 1 131 ? -25.828 -5.094 0.809 1 92.56 131 HIS B O 1
ATOM 3239 N N . GLU B 1 132 ? -25.047 -6.504 2.332 1 96.25 132 GLU B N 1
ATOM 3240 C CA . GLU B 1 132 ? -25.375 -5.645 3.463 1 96.25 132 GLU B CA 1
ATOM 3241 C C . GLU B 1 132 ? -24.609 -4.324 3.396 1 96.25 132 GLU B C 1
ATOM 3243 O O . GLU B 1 132 ? -25.172 -3.262 3.68 1 96.25 132 GLU B O 1
ATOM 3248 N N . PHE B 1 133 ? -23.438 -4.445 3 1 95.75 133 PHE B N 1
ATOM 3249 C CA . PHE B 1 133 ? -22.562 -3.281 2.912 1 95.75 133 PHE B CA 1
ATOM 3250 C C . PHE B 1 133 ? -23.062 -2.303 1.858 1 95.75 133 PHE B C 1
ATOM 3252 O O . PHE B 1 133 ? -23.234 -1.113 2.139 1 95.75 133 PHE B O 1
ATOM 3259 N N . LEU B 1 134 ? -23.344 -2.795 0.694 1 93.44 134 LEU B N 1
ATOM 3260 C CA . LEU B 1 134 ? -23.781 -1.959 -0.422 1 93.44 134 LEU B CA 1
ATOM 3261 C C . LEU B 1 134 ? -25.125 -1.306 -0.129 1 93.44 134 LEU B C 1
ATOM 3263 O O . LEU B 1 134 ? -25.312 -0.121 -0.41 1 93.44 134 LEU B O 1
ATOM 3267 N N . GLU B 1 135 ? -25.969 -2.02 0.415 1 94 135 GLU B N 1
ATOM 3268 C CA . GLU B 1 135 ? -27.297 -1.504 0.753 1 94 135 GLU B CA 1
ATOM 3269 C C . GLU B 1 135 ? -27.203 -0.38 1.781 1 94 135 GLU B C 1
ATOM 3271 O O . GLU B 1 135 ? -27.812 0.675 1.612 1 94 135 GLU B O 1
ATOM 3276 N N . PHE B 1 136 ? -26.469 -0.594 2.781 1 95.31 136 PHE B N 1
ATOM 3277 C CA . PHE B 1 136 ? -26.312 0.398 3.84 1 95.31 136 PHE B CA 1
ATOM 3278 C C . PHE B 1 136 ? -25.672 1.674 3.301 1 95.31 136 PHE B C 1
ATOM 3280 O O . PHE B 1 136 ? -26.141 2.777 3.592 1 95.31 136 PHE B O 1
ATOM 3287 N N . MET B 1 137 ? -24.625 1.503 2.557 1 94.12 137 MET B N 1
ATOM 3288 C CA . MET B 1 137 ? -23.906 2.656 2.031 1 94.12 137 MET B CA 1
ATOM 3289 C C . MET B 1 137 ? -24.797 3.486 1.114 1 94.12 137 MET B C 1
ATOM 3291 O O . MET B 1 137 ? -24.75 4.719 1.146 1 94.12 137 MET B O 1
ATOM 3295 N N . GLU B 1 138 ? -25.547 2.826 0.361 1 91.88 138 GLU B N 1
ATOM 3296 C CA . GLU B 1 138 ? -26.484 3.51 -0.53 1 91.88 138 GLU B CA 1
ATOM 3297 C C . GLU B 1 138 ? -27.562 4.246 0.259 1 91.88 138 GLU B C 1
ATOM 3299 O O . GLU B 1 138 ? -27.859 5.402 -0.034 1 91.88 138 GLU B O 1
ATOM 3304 N N . GLN B 1 139 ? -28.109 3.637 1.201 1 92.88 139 GLN B N 1
ATOM 3305 C CA . GLN B 1 139 ? -29.188 4.195 2.002 1 92.88 139 GLN B CA 1
ATOM 3306 C C . GLN B 1 139 ? -28.719 5.414 2.789 1 92.88 139 GLN B C 1
ATOM 3308 O O . GLN B 1 139 ? -29.453 6.395 2.928 1 92.88 139 GLN B O 1
ATOM 3313 N N . GLU B 1 140 ? -27.516 5.332 3.305 1 93 140 GLU B N 1
ATOM 3314 C CA . GLU B 1 140 ? -27 6.395 4.16 1 93 140 GLU B CA 1
ATOM 3315 C C . GLU B 1 140 ? -26.375 7.512 3.33 1 93 140 GLU B C 1
ATOM 3317 O O . GLU B 1 140 ? -25.891 8.508 3.879 1 93 140 GLU B O 1
ATOM 3322 N N . GLY B 1 141 ? -26.219 7.324 2.062 1 91 141 GLY B N 1
ATOM 3323 C CA . GLY B 1 141 ? -25.766 8.383 1.18 1 91 141 GLY B CA 1
ATOM 3324 C C . GLY B 1 141 ? -24.25 8.391 0.99 1 91 141 GLY B C 1
ATOM 3325 O O . GLY B 1 141 ? -23.688 9.398 0.585 1 91 141 GLY B O 1
ATOM 3326 N N . HIS B 1 142 ? -23.609 7.34 1.347 1 91.5 142 HIS B N 1
ATOM 3327 C CA . HIS B 1 142 ? -22.188 7.203 1.103 1 91.5 142 HIS B CA 1
ATOM 3328 C C . HIS B 1 142 ? -21.906 6.559 -0.254 1 91.5 142 HIS B C 1
ATOM 3330 O O . HIS B 1 142 ? -21.328 5.473 -0.326 1 91.5 142 HIS B O 1
ATOM 3336 N N . LYS B 1 143 ? -22.156 7.254 -1.242 1 89.38 143 LYS B N 1
ATOM 3337 C CA . LYS B 1 143 ? -22.172 6.715 -2.6 1 89.38 143 LYS B CA 1
ATOM 3338 C C . LYS B 1 143 ? -20.766 6.344 -3.055 1 89.38 143 LYS B C 1
ATOM 3340 O O . LYS B 1 143 ? -20.578 5.324 -3.725 1 89.38 143 LYS B O 1
ATOM 3345 N N . LYS B 1 144 ? -19.844 7.109 -2.682 1 88.69 144 LYS B N 1
ATOM 3346 C CA . LYS B 1 144 ? -18.469 6.867 -3.125 1 88.69 144 LYS B CA 1
ATOM 3347 C C . LYS B 1 144 ? -17.922 5.578 -2.518 1 88.69 144 LYS B C 1
ATOM 3349 O O . LYS B 1 144 ? -17.047 4.934 -3.105 1 88.69 144 LYS B O 1
ATOM 3354 N N . MET B 1 145 ? -18.422 5.207 -1.372 1 91.25 145 MET B N 1
ATOM 3355 C CA . MET B 1 145 ? -17.953 4.004 -0.683 1 91.25 145 MET B CA 1
ATOM 3356 C C . MET B 1 145 ? -18.766 2.783 -1.117 1 91.25 145 MET B C 1
ATOM 3358 O O . MET B 1 145 ? -18.359 1.647 -0.861 1 91.25 145 MET B O 1
ATOM 3362 N N . SER B 1 146 ? -19.891 3.031 -1.768 1 91.62 146 SER B N 1
ATOM 3363 C CA . SER B 1 146 ? -20.781 1.944 -2.152 1 91.62 146 SER B CA 1
ATOM 3364 C C . SER B 1 146 ? -20.25 1.206 -3.381 1 91.62 146 SER B C 1
ATOM 3366 O O . SER B 1 146 ? -20.875 1.252 -4.449 1 91.62 146 SER B O 1
ATOM 3368 N N . SER B 1 147 ? -19.188 0.529 -3.283 1 88.44 147 SER B N 1
ATOM 3369 C CA . SER B 1 147 ? -18.578 -0.207 -4.383 1 88.44 147 SER B CA 1
ATOM 3370 C C . SER B 1 147 ? -17.969 -1.521 -3.902 1 88.44 147 SER B C 1
ATOM 3372 O O . SER B 1 147 ? -17.422 -1.59 -2.799 1 88.44 147 SER B O 1
ATOM 3374 N N . ARG B 1 148 ? -18.078 -2.488 -4.75 1 86 148 ARG B N 1
ATOM 3375 C CA . ARG B 1 148 ? -17.484 -3.791 -4.465 1 86 148 ARG B CA 1
ATOM 3376 C C . ARG B 1 148 ? -15.969 -3.68 -4.301 1 86 148 ARG B C 1
ATOM 3378 O O . ARG B 1 148 ? -15.383 -4.359 -3.459 1 86 148 ARG B O 1
ATOM 3385 N N . ASN B 1 149 ? -15.383 -2.803 -5.113 1 83.5 149 ASN B N 1
ATOM 3386 C CA . ASN B 1 149 ? -13.938 -2.627 -5.059 1 83.5 149 ASN B CA 1
ATOM 3387 C C . ASN B 1 149 ? -13.484 -2.111 -3.695 1 83.5 149 ASN B C 1
ATOM 3389 O O . ASN B 1 149 ? -12.516 -2.617 -3.125 1 83.5 149 ASN B O 1
ATOM 3393 N N . PHE B 1 150 ? -14.18 -1.104 -3.227 1 88.94 150 PHE B N 1
ATOM 3394 C CA . PHE B 1 150 ? -13.852 -0.553 -1.918 1 88.94 150 PHE B CA 1
ATOM 3395 C C . PHE B 1 150 ? -14.023 -1.604 -0.829 1 88.94 150 PHE B C 1
ATOM 3397 O O . PHE B 1 150 ? -13.172 -1.746 0.048 1 88.94 150 PHE B O 1
ATOM 3404 N N . PHE B 1 151 ? -15.133 -2.363 -0.942 1 89.94 151 PHE B N 1
ATOM 3405 C CA . PHE B 1 151 ? -15.414 -3.441 -0.002 1 89.94 151 PHE B CA 1
ATOM 3406 C C . PHE B 1 151 ? -14.266 -4.441 0.034 1 89.94 151 PHE B C 1
ATOM 3408 O O . PHE B 1 151 ? -13.82 -4.852 1.109 1 89.94 151 PHE B O 1
ATOM 3415 N N . GLU B 1 152 ? -13.766 -4.746 -1.058 1 83.88 152 GLU B N 1
ATOM 3416 C CA . GLU B 1 152 ? -12.742 -5.785 -1.188 1 83.88 152 GLU B CA 1
ATOM 3417 C C . GLU B 1 152 ? -11.414 -5.332 -0.594 1 83.88 152 GLU B C 1
ATOM 3419 O O . GLU B 1 152 ? -10.617 -6.156 -0.149 1 83.88 152 GLU B O 1
ATOM 3424 N N . THR B 1 153 ? -11.195 -4.051 -0.572 1 85.44 153 THR B N 1
ATOM 3425 C CA . THR B 1 153 ? -9.953 -3.555 0.006 1 85.44 153 THR B CA 1
ATOM 3426 C C . THR B 1 153 ? -9.969 -3.701 1.525 1 85.44 153 THR B C 1
ATOM 3428 O O . THR B 1 153 ? -8.914 -3.654 2.168 1 85.44 153 THR B O 1
ATOM 3431 N N . LEU B 1 154 ? -11.156 -3.809 2.072 1 88.94 154 LEU B N 1
ATOM 3432 C CA . LEU B 1 154 ? -11.312 -3.877 3.521 1 88.94 154 LEU B CA 1
ATOM 3433 C C . LEU B 1 154 ? -11.297 -5.324 4 1 88.94 154 LEU B C 1
ATOM 3435 O O . LEU B 1 154 ? -10.875 -5.605 5.125 1 88.94 154 LEU B O 1
ATOM 3439 N N . VAL B 1 155 ? -11.734 -6.168 3.135 1 85.81 155 VAL B N 1
ATOM 3440 C CA . VAL B 1 155 ? -11.938 -7.566 3.504 1 85.81 155 VAL B CA 1
ATOM 3441 C C . VAL B 1 155 ? -10.586 -8.266 3.643 1 85.81 155 VAL B C 1
ATOM 3443 O O . VAL B 1 155 ? -9.695 -8.078 2.809 1 85.81 155 VAL B O 1
ATOM 3446 N N . ARG B 1 156 ? -10.477 -8.969 4.699 1 80.06 156 ARG B N 1
ATOM 3447 C CA . ARG B 1 156 ? -9.281 -9.797 4.863 1 80.06 156 ARG B CA 1
ATOM 3448 C C . ARG B 1 156 ? -9.18 -10.828 3.748 1 80.06 156 ARG B C 1
ATOM 3450 O O . ARG B 1 156 ? -10.195 -11.352 3.283 1 80.06 156 ARG B O 1
ATOM 3457 N N . LYS B 1 157 ? -7.898 -11.023 3.43 1 69.19 157 LYS B N 1
ATOM 3458 C CA . LYS B 1 157 ? -7.676 -11.992 2.359 1 69.19 157 LYS B CA 1
ATOM 3459 C C . LYS B 1 157 ? -8.375 -13.312 2.656 1 69.19 157 LYS B C 1
ATOM 3461 O O . LYS B 1 157 ? -8.219 -13.875 3.74 1 69.19 157 LYS B O 1
ATOM 3466 N N . GLY B 1 158 ? -9.07 -13.758 1.729 1 65.25 158 GLY B N 1
ATOM 3467 C CA . GLY B 1 158 ? -9.727 -15.047 1.858 1 65.25 158 GLY B CA 1
ATOM 3468 C C . GLY B 1 158 ? -11.086 -14.961 2.529 1 65.25 158 GLY B C 1
ATOM 3469 O O . GLY B 1 158 ? -11.797 -15.961 2.633 1 65.25 158 GLY B O 1
ATOM 3470 N N . SER B 1 159 ? -11.305 -13.758 3.01 1 73.94 159 SER B N 1
ATOM 3471 C CA . SER B 1 159 ? -12.617 -13.578 3.613 1 73.94 159 SER B CA 1
ATOM 3472 C C . SER B 1 159 ? -13.594 -12.93 2.641 1 73.94 159 SER B C 1
ATOM 3474 O O . SER B 1 159 ? -13.188 -12.438 1.585 1 73.94 159 SER B O 1
ATOM 3476 N N . GLY B 1 160 ? -14.891 -13.219 2.736 1 81.75 160 GLY B N 1
ATOM 3477 C CA . GLY B 1 160 ? -15.922 -12.586 1.922 1 81.75 160 GLY B CA 1
ATOM 3478 C C . GLY B 1 160 ? -16.812 -11.648 2.707 1 81.75 160 GLY B C 1
ATOM 3479 O O . GLY B 1 160 ? -17.797 -11.117 2.174 1 81.75 160 GLY B O 1
ATOM 3480 N N . THR B 1 161 ? -16.422 -11.5 3.961 1 90.94 161 THR B N 1
ATOM 3481 C CA . THR B 1 161 ? -17.234 -10.648 4.832 1 90.94 161 THR B CA 1
ATOM 3482 C C . THR B 1 161 ? -16.344 -9.75 5.688 1 90.94 161 THR B C 1
ATOM 3484 O O . THR B 1 161 ? -15.133 -9.977 5.781 1 90.94 161 THR B O 1
ATOM 3487 N N . LEU B 1 162 ? -16.938 -8.672 6.156 1 94.69 162 LEU B N 1
ATOM 3488 C CA . LEU B 1 162 ? -16.234 -7.766 7.059 1 94.69 162 LEU B CA 1
ATOM 3489 C C . LEU B 1 162 ? -16.547 -8.102 8.516 1 94.69 162 LEU B C 1
ATOM 3491 O O . LEU B 1 162 ? -17.703 -8.352 8.867 1 94.69 162 LEU B O 1
ATOM 3495 N N . ASN B 1 163 ? -15.531 -8.219 9.289 1 94.81 163 ASN B N 1
ATOM 3496 C CA . ASN B 1 163 ? -15.734 -8.32 10.734 1 94.81 163 ASN B CA 1
ATOM 3497 C C . ASN B 1 163 ? -15.805 -6.945 11.391 1 94.81 163 ASN B C 1
ATOM 3499 O O . ASN B 1 163 ? -15.734 -5.922 10.703 1 94.81 163 ASN B O 1
ATOM 3503 N N . PHE B 1 164 ? -15.977 -6.852 12.641 1 95.88 164 PHE B N 1
ATOM 3504 C CA . PHE B 1 164 ? -16.188 -5.613 13.383 1 95.88 164 PHE B CA 1
ATOM 3505 C C . PHE B 1 164 ? -14.992 -4.672 13.203 1 95.88 164 PHE B C 1
ATOM 3507 O O . PHE B 1 164 ? -15.18 -3.471 12.984 1 95.88 164 PHE B O 1
ATOM 3514 N N . THR B 1 165 ? -13.812 -5.199 13.273 1 94.19 165 THR B N 1
ATOM 3515 C CA . THR B 1 165 ? -12.617 -4.375 13.172 1 94.19 165 THR B CA 1
ATOM 3516 C C . THR B 1 165 ? -12.531 -3.713 11.797 1 94.19 165 THR B C 1
ATOM 3518 O O . THR B 1 165 ? -12.109 -2.559 11.688 1 94.19 165 THR B O 1
ATOM 3521 N N . GLU B 1 166 ? -12.891 -4.43 10.82 1 94.69 166 GLU B N 1
ATOM 3522 C CA . GLU B 1 166 ? -12.883 -3.871 9.477 1 94.69 166 GLU B CA 1
ATOM 3523 C C . GLU B 1 166 ? -13.961 -2.803 9.312 1 94.69 166 GLU B C 1
ATOM 3525 O O . GLU B 1 166 ? -13.758 -1.804 8.625 1 94.69 166 GLU B O 1
ATOM 3530 N N . VAL B 1 167 ? -15.086 -3.029 9.984 1 96 167 VAL B N 1
ATOM 3531 C CA . VAL B 1 167 ? -16.172 -2.049 9.945 1 96 167 VAL B CA 1
ATOM 3532 C C . VAL B 1 167 ? -15.75 -0.793 10.711 1 96 167 VAL B C 1
ATOM 3534 O O . VAL B 1 167 ? -16.141 0.32 10.344 1 96 167 VAL B O 1
ATOM 3537 N N . LEU B 1 168 ? -14.953 -0.952 11.734 1 95.25 168 LEU B N 1
ATOM 3538 C CA . LEU B 1 168 ? -14.43 0.197 12.461 1 95.25 168 LEU B CA 1
ATOM 3539 C C . LEU B 1 168 ? -13.664 1.13 11.523 1 95.25 168 LEU B C 1
ATOM 3541 O O . LEU B 1 168 ? -13.695 2.35 11.703 1 95.25 168 LEU B O 1
ATOM 3545 N N . ALA B 1 169 ? -12.969 0.52 10.617 1 94.94 169 ALA B N 1
ATOM 3546 C CA . ALA B 1 169 ? -12.227 1.318 9.648 1 94.94 169 ALA B CA 1
ATOM 3547 C C . ALA B 1 169 ? -13.164 2.197 8.828 1 94.94 169 ALA B C 1
ATOM 3549 O O . ALA B 1 169 ? -12.852 3.354 8.539 1 94.94 169 ALA B O 1
ATOM 3550 N N . ILE B 1 170 ? -14.258 1.672 8.469 1 94.38 170 ILE B N 1
ATOM 3551 C CA . ILE B 1 170 ? -15.25 2.434 7.723 1 94.38 170 ILE B CA 1
ATOM 3552 C C . ILE B 1 170 ? -15.781 3.576 8.586 1 94.38 170 ILE B C 1
ATOM 3554 O O . ILE B 1 170 ? -15.906 4.711 8.117 1 94.38 170 ILE B O 1
ATOM 3558 N N . PHE B 1 171 ? -16.094 3.242 9.781 1 94.31 171 PHE B N 1
ATOM 3559 C CA . PHE B 1 171 ? -16.562 4.242 10.734 1 94.31 171 PHE B CA 1
ATOM 3560 C C . PHE B 1 171 ? -15.547 5.363 10.883 1 94.31 171 PHE B C 1
ATOM 3562 O O . PHE B 1 171 ? -15.906 6.543 10.883 1 94.31 171 PHE B O 1
ATOM 3569 N N . TYR B 1 172 ? -14.336 4.984 10.961 1 94 172 TYR B N 1
ATOM 3570 C CA . TYR B 1 172 ? -13.242 5.945 11.078 1 94 172 TYR B CA 1
ATOM 3571 C C . TYR B 1 172 ? -13.141 6.816 9.828 1 94 172 TYR B C 1
ATOM 3573 O O . TYR B 1 172 ? -12.953 8.031 9.93 1 94 172 TYR B O 1
ATOM 3581 N N . ILE B 1 173 ? -13.195 6.207 8.688 1 92.5 173 ILE B N 1
ATOM 3582 C CA . ILE B 1 173 ? -13.102 6.93 7.426 1 92.5 173 ILE B CA 1
ATOM 3583 C C . ILE B 1 173 ? -14.18 8.008 7.371 1 92.5 173 ILE B C 1
ATOM 3585 O O . ILE B 1 173 ? -13.891 9.164 7.039 1 92.5 173 ILE B O 1
ATOM 3589 N N . ILE B 1 174 ? -15.352 7.668 7.773 1 90 174 ILE B N 1
ATOM 3590 C CA . ILE B 1 174 ? -16.484 8.578 7.723 1 90 174 ILE B CA 1
ATOM 3591 C C . ILE B 1 174 ? -16.297 9.703 8.734 1 90 174 ILE B C 1
ATOM 3593 O O . ILE B 1 174 ? -16.453 10.883 8.406 1 90 174 ILE B O 1
ATOM 3597 N N . GLN B 1 175 ? -15.852 9.375 9.859 1 88.38 175 GLN B N 1
ATOM 3598 C CA . GLN B 1 175 ? -15.742 10.352 10.945 1 88.38 175 GLN B CA 1
ATOM 3599 C C . GLN B 1 175 ? -14.539 11.266 10.742 1 88.38 175 GLN B C 1
ATOM 3601 O O . GLN B 1 175 ? -14.586 12.445 11.102 1 88.38 175 GLN B O 1
ATOM 3606 N N . SER B 1 176 ? -13.422 10.773 10.195 1 88.19 176 SER B N 1
ATOM 3607 C CA . SER B 1 176 ? -12.18 11.539 10.078 1 88.19 176 SER B CA 1
ATOM 3608 C C . SER B 1 176 ? -12.164 12.383 8.812 1 88.19 176 SER B C 1
ATOM 3610 O O . SER B 1 176 ? -11.297 13.234 8.633 1 88.19 176 SER B O 1
ATOM 3612 N N . GLY B 1 177 ? -13.055 12.117 7.914 1 85.75 177 GLY B N 1
ATOM 3613 C CA . GLY B 1 177 ? -13.125 12.898 6.684 1 85.75 177 GLY B CA 1
ATOM 3614 C C . GLY B 1 177 ? -12.047 12.531 5.688 1 85.75 177 GLY B C 1
ATOM 3615 O O . GLY B 1 177 ? -11.5 13.406 5.004 1 85.75 177 GLY B O 1
ATOM 3616 N N . ARG B 1 178 ? -11.703 11.273 5.625 1 89.94 178 ARG B N 1
ATOM 3617 C CA . ARG B 1 178 ? -10.75 10.812 4.625 1 89.94 178 ARG B CA 1
ATOM 3618 C C . ARG B 1 178 ? -11.273 11.055 3.213 1 89.94 178 ARG B C 1
ATOM 3620 O O . ARG B 1 178 ? -12.461 10.836 2.938 1 89.94 178 ARG B O 1
ATOM 3627 N N . PRO B 1 179 ? -10.43 11.477 2.355 1 91.81 179 PRO B N 1
ATOM 3628 C CA . PRO B 1 179 ? -10.953 11.977 1.085 1 91.81 179 PRO B CA 1
ATOM 3629 C C . PRO B 1 179 ? -11.008 10.906 -0.001 1 91.81 179 PRO B C 1
ATOM 3631 O O . PRO B 1 179 ? -10.336 9.875 0.111 1 91.81 179 PRO B O 1
ATOM 3634 N N . PHE B 1 180 ? -11.883 11.219 -0.948 1 92.19 180 PHE B N 1
ATOM 3635 C CA . PHE B 1 180 ? -11.93 10.523 -2.232 1 92.19 180 PHE B CA 1
ATOM 3636 C C . PHE B 1 180 ? -11.43 11.43 -3.352 1 92.19 180 PHE B C 1
ATOM 3638 O O . PHE B 1 180 ? -11.648 12.648 -3.322 1 92.19 180 PHE B O 1
ATOM 3645 N N . CYS B 1 181 ? -10.766 10.766 -4.281 1 93.25 181 CYS B N 1
ATOM 3646 C CA . CYS B 1 181 ? -10.266 11.547 -5.402 1 93.25 181 CYS B CA 1
ATOM 3647 C C . CYS B 1 181 ? -11.414 12.172 -6.184 1 93.25 181 CYS B C 1
ATOM 3649 O O . CYS B 1 181 ? -12.383 11.492 -6.531 1 93.25 181 CYS B O 1
ATOM 3651 N N . ARG B 1 182 ? -11.289 13.453 -6.441 1 91.88 182 ARG B N 1
ATOM 3652 C CA . ARG B 1 182 ? -12.336 14.18 -7.145 1 91.88 182 ARG B CA 1
ATOM 3653 C C . ARG B 1 182 ? -12.5 13.656 -8.57 1 91.88 182 ARG B C 1
ATOM 3655 O O . ARG B 1 182 ? -13.617 13.625 -9.102 1 91.88 182 ARG B O 1
ATOM 3662 N N . ARG B 1 183 ? -11.508 13.203 -9.18 1 91.31 183 ARG B N 1
ATOM 3663 C CA . ARG B 1 183 ? -11.523 12.844 -10.594 1 91.31 183 ARG B CA 1
ATOM 3664 C C . ARG B 1 183 ? -11.875 11.375 -10.781 1 91.31 183 ARG B C 1
ATOM 3666 O O . ARG B 1 183 ? -12.805 11.047 -11.531 1 91.31 183 ARG B O 1
ATOM 3673 N N . CYS B 1 184 ? -11.234 10.508 -10.117 1 89.88 184 CYS B N 1
ATOM 3674 C CA . CYS B 1 184 ? -11.422 9.086 -10.383 1 89.88 184 CYS B CA 1
ATOM 3675 C C . CYS B 1 184 ? -12.266 8.43 -9.297 1 89.88 184 CYS B C 1
ATOM 3677 O O . CYS B 1 184 ? -12.547 7.234 -9.359 1 89.88 184 CYS B O 1
ATOM 3679 N N . ASN B 1 185 ? -12.539 9.102 -8.258 1 90.25 185 ASN B N 1
ATOM 3680 C CA . ASN B 1 185 ? -13.469 8.703 -7.203 1 90.25 185 ASN B CA 1
ATOM 3681 C C . ASN B 1 185 ? -12.906 7.566 -6.352 1 90.25 185 ASN B C 1
ATOM 3683 O O . ASN B 1 185 ? -13.633 6.938 -5.582 1 90.25 185 ASN B O 1
ATOM 3687 N N . VAL B 1 186 ? -11.617 7.324 -6.512 1 89.81 186 VAL B N 1
ATOM 3688 C CA . VAL B 1 186 ? -11.008 6.277 -5.699 1 89.81 186 VAL B CA 1
ATOM 3689 C C . VAL B 1 186 ? -10.773 6.793 -4.281 1 89.81 186 VAL B C 1
ATOM 3691 O O . VAL B 1 186 ? -10.5 7.98 -4.082 1 89.81 186 VAL B O 1
ATOM 3694 N N . PHE B 1 187 ? -10.93 5.852 -3.305 1 92.44 187 PHE B N 1
ATOM 3695 C CA . PHE B 1 187 ? -10.562 6.188 -1.934 1 92.44 187 PHE B CA 1
ATOM 3696 C C . PHE B 1 187 ? -9.062 6.418 -1.812 1 92.44 187 PHE B C 1
ATOM 3698 O O . PHE B 1 187 ? -8.266 5.57 -2.225 1 92.44 187 PHE B O 1
ATOM 3705 N N . ILE B 1 188 ? -8.727 7.562 -1.191 1 92.88 188 ILE B N 1
ATOM 3706 C CA . ILE B 1 188 ? -7.309 7.879 -1.042 1 92.88 188 ILE B CA 1
ATOM 3707 C C . ILE B 1 188 ? -6.82 7.434 0.336 1 92.88 188 ILE B C 1
ATOM 3709 O O . ILE B 1 188 ? -7.039 8.125 1.332 1 92.88 188 ILE B O 1
ATOM 3713 N N . ALA B 1 189 ? -6.102 6.355 0.333 1 90.56 189 ALA B N 1
ATOM 3714 C CA . ALA B 1 189 ? -5.648 5.789 1.602 1 90.56 189 ALA B CA 1
ATOM 3715 C C . ALA B 1 189 ? -4.332 6.426 2.045 1 90.56 189 ALA B C 1
ATOM 3717 O O . ALA B 1 189 ? -4.008 6.426 3.234 1 90.56 189 ALA B O 1
ATOM 3718 N N . GLY B 1 190 ? -3.611 6.953 1.108 1 90.12 190 GLY B N 1
ATOM 3719 C CA . GLY B 1 190 ? -2.297 7.5 1.401 1 90.12 190 GLY B CA 1
ATOM 3720 C C . GLY B 1 190 ? -2.176 8.977 1.066 1 90.12 190 GLY B C 1
ATOM 3721 O O . GLY B 1 190 ? -2.951 9.797 1.562 1 90.12 190 GLY B O 1
ATOM 3722 N N . MET B 1 191 ? -1.309 9.289 0.194 1 92.5 191 MET B N 1
ATOM 3723 C CA . MET B 1 191 ? -0.994 10.664 -0.164 1 92.5 191 MET B CA 1
ATOM 3724 C C . MET B 1 191 ? -2.006 11.219 -1.163 1 92.5 191 MET B C 1
ATOM 3726 O O . MET B 1 191 ? -2.445 10.5 -2.064 1 92.5 191 MET B O 1
ATOM 3730 N N . TYR B 1 192 ? -2.402 12.453 -0.944 1 94.44 192 TYR B N 1
ATOM 3731 C CA . TYR B 1 192 ? -3.248 13.172 -1.893 1 94.44 192 TYR B CA 1
ATOM 3732 C C . TYR B 1 192 ? -2.781 14.609 -2.061 1 94.44 192 TYR B C 1
ATOM 3734 O O . TYR B 1 192 ? -2.053 15.141 -1.216 1 94.44 192 TYR B O 1
ATOM 3742 N N . PHE B 1 193 ? -3.217 15.211 -3.156 1 94.38 193 PHE B N 1
ATOM 3743 C CA . PHE B 1 193 ? -2.91 16.609 -3.422 1 94.38 193 PHE B CA 1
ATOM 3744 C C . PHE B 1 193 ? -4.137 17.484 -3.201 1 94.38 193 PHE B C 1
ATOM 3746 O O . PHE B 1 193 ? -5.254 17.094 -3.543 1 94.38 193 PHE B O 1
ATOM 3753 N N . THR B 1 194 ? -3.936 18.625 -2.598 1 94.56 194 THR B N 1
ATOM 3754 C CA . THR B 1 194 ? -4.992 19.609 -2.35 1 94.56 194 THR B CA 1
ATOM 3755 C C . THR B 1 194 ? -4.438 21.031 -2.414 1 94.56 194 THR B C 1
ATOM 3757 O O . THR B 1 194 ? -3.221 21.234 -2.416 1 94.56 194 THR B O 1
ATOM 3760 N N . CYS B 1 195 ? -5.32 21.938 -2.555 1 93.75 195 CYS B N 1
ATOM 3761 C CA . CYS B 1 195 ? -4.93 23.328 -2.719 1 93.75 195 CYS B CA 1
ATOM 3762 C C . CYS B 1 195 ? -4.656 23.984 -1.367 1 93.75 195 CYS B C 1
ATOM 3764 O O . CYS B 1 195 ? -5.543 24.047 -0.51 1 93.75 195 CYS B O 1
ATOM 3766 N N . SER B 1 196 ? -3.467 24.516 -1.188 1 91.88 196 SER B N 1
ATOM 3767 C CA . SER B 1 196 ? -3.059 25.125 0.076 1 91.88 196 SER B CA 1
ATOM 3768 C C . SER B 1 196 ? -3.84 26.406 0.351 1 91.88 196 SER B C 1
ATOM 3770 O O . SER B 1 196 ? -4.16 26.703 1.502 1 91.88 196 SER B O 1
ATOM 3772 N N . GLU B 1 197 ? -4.219 27.062 -0.659 1 90.5 197 GLU B N 1
ATOM 3773 C CA . GLU B 1 197 ? -4.961 28.312 -0.506 1 90.5 197 GLU B CA 1
ATOM 3774 C C . GLU B 1 197 ? -6.402 28.047 -0.076 1 90.5 197 GLU B C 1
ATOM 3776 O O . GLU B 1 197 ? -6.961 28.797 0.735 1 90.5 197 GLU B O 1
ATOM 3781 N N . CYS B 1 198 ? -6.961 27.047 -0.625 1 90.44 198 CYS B N 1
ATOM 3782 C CA . CYS B 1 198 ? -8.32 26.688 -0.23 1 90.44 198 CYS B CA 1
ATOM 3783 C C . CYS B 1 198 ? -8.367 26.281 1.24 1 90.44 198 CYS B C 1
ATOM 3785 O O . CYS B 1 198 ? -9.359 26.531 1.923 1 90.44 198 CYS B O 1
ATOM 3787 N N . HIS B 1 199 ? -7.336 25.656 1.721 1 89.25 199 HIS B N 1
ATOM 3788 C CA . HIS B 1 199 ? -7.277 25.203 3.105 1 89.25 199 HIS B CA 1
ATOM 3789 C C . HIS B 1 199 ? -7.121 26.375 4.066 1 89.25 199 HIS B C 1
ATOM 3791 O O . HIS B 1 199 ? -7.453 26.266 5.25 1 89.25 199 HIS B O 1
ATOM 3797 N N . GLU B 1 200 ? -6.566 27.375 3.562 1 84 200 GLU B N 1
ATOM 3798 C CA . GLU B 1 200 ? -6.391 28.578 4.387 1 84 200 GLU B CA 1
ATOM 3799 C C . GLU B 1 200 ? -7.602 29.5 4.285 1 84 200 GLU B C 1
ATOM 3801 O O . GLU B 1 200 ? -7.723 30.453 5.051 1 84 200 GLU B O 1
ATOM 3806 N N . SER B 1 201 ? -8.367 29.125 3.328 1 80 201 SER B N 1
ATOM 3807 C CA . SER B 1 201 ? -9.555 29.953 3.139 1 80 201 SER B CA 1
ATOM 3808 C C . SER B 1 201 ? -10.789 29.297 3.756 1 80 201 SER B C 1
ATOM 3810 O O . SER B 1 201 ? -10.695 28.234 4.352 1 80 201 SER B O 1
ATOM 3812 N N . ASP B 1 202 ? -11.812 30.047 3.746 1 74.25 202 ASP B N 1
ATOM 3813 C CA . A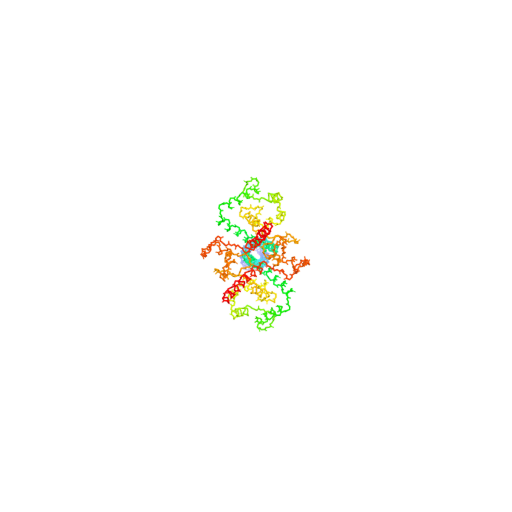SP B 1 202 ? -13.078 29.562 4.297 1 74.25 202 ASP B CA 1
ATOM 3814 C C . ASP B 1 202 ? -13.883 28.797 3.252 1 74.25 202 ASP B C 1
ATOM 3816 O O . ASP B 1 202 ? -15.094 28.625 3.391 1 74.25 202 ASP B O 1
ATOM 3820 N N . SER B 1 203 ? -13.102 28.344 2.395 1 73.69 203 SER B N 1
ATOM 3821 C CA . SER B 1 203 ? -13.789 27.656 1.304 1 73.69 203 SER B CA 1
ATOM 3822 C C . SER B 1 203 ? -14.234 26.25 1.723 1 73.69 203 SER B C 1
ATOM 3824 O O . SER B 1 203 ? -13.492 25.547 2.402 1 73.69 203 SER B O 1
ATOM 3826 N N . TYR B 1 204 ? -15.422 25.984 1.322 1 73.94 204 TYR B N 1
ATOM 3827 C CA . TYR B 1 204 ? -15.977 24.656 1.594 1 73.94 204 TYR B CA 1
ATOM 3828 C C . TYR B 1 204 ? -15.625 23.688 0.481 1 73.94 204 TYR B C 1
ATOM 3830 O O . TYR B 1 204 ? -15.688 22.469 0.672 1 73.94 204 TYR B O 1
ATOM 3838 N N . ASP B 1 205 ? -15.148 24.281 -0.513 1 81.31 205 ASP B N 1
ATOM 3839 C CA . ASP B 1 205 ? -14.992 23.406 -1.67 1 81.31 205 ASP B CA 1
ATOM 3840 C C . ASP B 1 205 ? -13.516 23.094 -1.924 1 81.31 205 ASP B C 1
ATOM 3842 O O . ASP B 1 205 ? -12.906 23.672 -2.83 1 81.31 205 ASP B O 1
ATOM 3846 N N . VAL B 1 206 ? -13.047 22.281 -1.139 1 89.69 206 VAL B N 1
ATOM 3847 C CA . VAL B 1 206 ? -11.664 21.844 -1.315 1 89.69 206 VAL B CA 1
ATOM 3848 C C . VAL B 1 206 ? -11.625 20.562 -2.145 1 89.69 206 VAL B C 1
ATOM 3850 O O . VAL B 1 206 ? -12.508 19.719 -2.02 1 89.69 206 VAL B O 1
ATOM 3853 N N . ILE B 1 207 ? -10.68 20.562 -3.02 1 91.44 207 ILE B N 1
ATOM 3854 C CA . ILE B 1 207 ? -10.57 19.391 -3.889 1 91.44 207 ILE B CA 1
ATOM 3855 C C . ILE B 1 207 ? -9.406 18.516 -3.436 1 91.44 207 ILE B C 1
ATOM 3857 O O . ILE B 1 207 ? -8.383 19.016 -2.975 1 91.44 207 ILE B O 1
ATOM 3861 N N . PHE B 1 208 ? -9.641 17.234 -3.559 1 94.44 208 PHE B N 1
ATOM 3862 C CA . PHE B 1 208 ? -8.617 16.234 -3.275 1 94.44 208 PHE B CA 1
ATOM 3863 C C . PHE B 1 208 ? -8.32 15.383 -4.512 1 94.44 208 PHE B C 1
ATOM 3865 O O . PHE B 1 208 ? -9.242 14.898 -5.168 1 94.44 208 PHE B O 1
ATOM 3872 N N . LEU B 1 209 ? -7.051 15.289 -4.828 1 94.69 209 LEU B N 1
ATOM 3873 C CA . LEU B 1 209 ? -6.652 14.516 -6 1 94.69 209 LEU B CA 1
ATOM 3874 C C . LEU B 1 209 ? -5.617 13.461 -5.625 1 94.69 209 LEU B C 1
ATOM 3876 O O . LEU B 1 209 ? -4.688 13.734 -4.867 1 94.69 209 LEU B O 1
ATOM 3880 N N . CYS B 1 210 ? -5.84 12.203 -6.156 1 92.62 210 CYS B N 1
ATOM 3881 C CA . CYS B 1 210 ? -4.789 11.203 -6.012 1 92.62 210 CYS B CA 1
ATOM 3882 C C . CYS B 1 210 ? -3.578 11.562 -6.863 1 92.62 210 CYS B C 1
ATOM 3884 O O . CYS B 1 210 ? -3.672 12.398 -7.766 1 92.62 210 CYS B O 1
ATOM 3886 N N . PRO B 1 211 ? -2.449 10.961 -6.633 1 90.88 211 PRO B N 1
ATOM 3887 C CA . PRO B 1 211 ? -1.23 11.328 -7.355 1 90.88 211 PRO B CA 1
ATOM 3888 C C . PRO B 1 211 ? -1.342 11.094 -8.859 1 90.88 211 PRO B C 1
ATOM 3890 O O . PRO B 1 211 ? -0.849 11.891 -9.656 1 90.88 211 PRO B O 1
ATOM 3893 N N . ASP B 1 212 ? -2.002 10.047 -9.242 1 89.44 212 ASP B N 1
ATOM 3894 C CA . ASP B 1 212 ? -2.146 9.758 -10.664 1 89.44 212 ASP B CA 1
ATOM 3895 C C . ASP B 1 212 ? -2.979 10.828 -11.359 1 89.44 212 ASP B C 1
ATOM 3897 O O . ASP B 1 212 ? -2.604 11.312 -12.43 1 89.44 212 ASP B O 1
ATOM 3901 N N . CYS B 1 213 ? -4.09 11.172 -10.727 1 92 213 CYS B N 1
ATOM 3902 C CA . CYS B 1 213 ? -4.969 12.18 -11.312 1 92 213 CYS B CA 1
ATOM 3903 C C . CYS B 1 213 ? -4.32 13.562 -11.273 1 92 213 CYS B C 1
ATOM 3905 O O . CYS B 1 213 ? -4.535 14.383 -12.164 1 92 213 CYS B O 1
ATOM 3907 N N . PHE B 1 214 ? -3.549 13.859 -10.305 1 93.06 214 PHE B N 1
ATOM 3908 C CA . PHE B 1 214 ? -2.859 15.141 -10.219 1 93.06 214 PHE B CA 1
ATOM 3909 C C . PHE B 1 214 ? -1.788 15.25 -11.297 1 93.06 214 PHE B C 1
ATOM 3911 O O . PHE B 1 214 ? -1.638 16.297 -11.93 1 93.06 214 PHE B O 1
ATOM 3918 N N . GLU B 1 215 ? -1.074 14.172 -11.445 1 90.62 215 GLU B N 1
ATOM 3919 C CA . GLU B 1 215 ? 0.008 14.156 -12.43 1 90.62 215 GLU B CA 1
ATOM 3920 C C . GLU B 1 215 ? -0.53 14.328 -13.844 1 90.62 215 GLU B C 1
ATOM 3922 O O . GLU B 1 215 ? 0.011 15.109 -14.633 1 90.62 215 GLU B O 1
ATOM 3927 N N . ASN B 1 216 ? -1.544 13.594 -14.148 1 86 216 ASN B N 1
ATOM 3928 C CA . ASN B 1 216 ? -2.016 13.492 -15.523 1 86 216 ASN B CA 1
ATOM 3929 C C . ASN B 1 216 ? -3.119 14.508 -15.812 1 86 216 ASN B C 1
ATOM 3931 O O . ASN B 1 216 ? -3.492 14.711 -16.969 1 86 216 ASN B O 1
ATOM 3935 N N . GLY B 1 217 ? -3.604 15.102 -14.859 1 74.69 217 GLY B N 1
ATOM 3936 C CA . GLY B 1 217 ? -4.805 15.883 -15.094 1 74.69 217 GLY B CA 1
ATOM 3937 C C . GLY B 1 217 ? -4.512 17.359 -15.352 1 74.69 217 GLY B C 1
ATOM 3938 O O . GLY B 1 217 ? -3.479 17.875 -14.922 1 74.69 217 GLY B O 1
ATOM 3939 N N . SER B 1 218 ? -5.238 17.812 -16.297 1 66.62 218 SER B N 1
ATOM 3940 C CA . SER B 1 218 ? -5.348 19.266 -16.484 1 66.62 218 SER B CA 1
ATOM 3941 C C . SER B 1 218 ? -6.418 19.859 -15.57 1 66.62 218 SER B C 1
ATOM 3943 O O . SER B 1 218 ? -7.609 19.594 -15.758 1 66.62 218 SER B O 1
ATOM 3945 N N . HIS B 1 219 ? -6.078 19.953 -14.391 1 68.44 219 HIS B N 1
ATOM 3946 C CA . HIS B 1 219 ? -7.117 20.5 -13.516 1 68.44 219 HIS B CA 1
ATOM 3947 C C . HIS B 1 219 ? -7.02 22.016 -13.422 1 68.44 219 HIS B C 1
ATOM 3949 O O . HIS B 1 219 ? -5.953 22.547 -13.117 1 68.44 219 HIS B O 1
ATOM 3955 N N . THR B 1 220 ? -8.102 22.516 -13.883 1 79.94 220 THR B N 1
ATOM 3956 C CA . THR B 1 220 ? -8.203 23.953 -13.703 1 79.94 220 THR B CA 1
ATOM 3957 C C . THR B 1 220 ? -8.711 24.297 -12.305 1 79.94 220 THR B C 1
ATOM 3959 O O . THR B 1 220 ? -9.672 23.688 -11.828 1 79.94 220 THR B O 1
ATOM 3962 N N . HIS B 1 221 ? -7.895 24.938 -11.539 1 86.56 221 HIS B N 1
ATOM 3963 C CA . HIS B 1 221 ? -8.234 25.438 -10.211 1 86.56 221 HIS B CA 1
ATOM 3964 C C . HIS B 1 221 ? -8 26.953 -10.125 1 86.56 221 HIS B C 1
ATOM 3966 O O . HIS B 1 221 ? -7.082 27.484 -10.758 1 86.56 221 HIS B O 1
ATOM 3972 N N . ARG B 1 222 ? -8.906 27.562 -9.484 1 87 222 ARG B N 1
ATOM 3973 C CA . ARG B 1 222 ? -8.875 29.031 -9.422 1 87 222 ARG B CA 1
ATOM 3974 C C . ARG B 1 222 ? -7.562 29.531 -8.828 1 87 222 ARG B C 1
ATOM 3976 O O . ARG B 1 222 ? -7.066 30.594 -9.211 1 87 222 ARG B O 1
ATOM 3983 N N . HIS B 1 223 ? -6.867 28.812 -7.926 1 89.56 223 HIS B N 1
ATOM 3984 C CA . HIS B 1 223 ? -5.648 29.266 -7.266 1 89.56 223 HIS B CA 1
ATOM 3985 C C . HIS B 1 223 ? -4.406 28.781 -8.008 1 89.56 223 HIS B C 1
ATOM 3987 O O . HIS B 1 223 ? -3.283 29.125 -7.637 1 89.56 223 HIS B O 1
ATOM 3993 N N . GLY B 1 224 ? -4.672 27.969 -9.055 1 87.81 224 GLY B N 1
ATOM 3994 C CA . GLY B 1 224 ? -3.539 27.5 -9.836 1 87.81 224 GLY B CA 1
ATOM 3995 C C . GLY B 1 224 ? -2.986 26.188 -9.352 1 87.81 224 GLY B C 1
ATOM 3996 O O . GLY B 1 224 ? -3.127 25.844 -8.172 1 87.81 224 GLY B O 1
ATOM 3997 N N . ARG B 1 225 ? -2.232 25.531 -10.172 1 87.94 225 ARG B N 1
ATOM 3998 C CA . ARG B 1 225 ? -1.675 24.203 -9.906 1 87.94 225 ARG B CA 1
ATOM 3999 C C . ARG B 1 225 ? -0.531 24.281 -8.906 1 87.94 225 ARG B C 1
ATOM 4001 O O . ARG B 1 225 ? -0.317 23.344 -8.125 1 87.94 225 ARG B O 1
ATOM 4008 N N . ARG B 1 226 ? 0.104 25.438 -8.844 1 87 226 ARG B N 1
ATOM 4009 C CA . ARG B 1 226 ? 1.291 25.594 -8.008 1 87 226 ARG B CA 1
ATOM 4010 C C . ARG B 1 226 ? 0.917 25.656 -6.535 1 87 226 ARG B C 1
ATOM 4012 O O . ARG B 1 226 ? 1.772 25.484 -5.664 1 87 226 ARG B O 1
ATOM 4019 N N . GLN B 1 227 ? -0.339 25.844 -6.285 1 90.88 227 GLN B N 1
ATOM 4020 C CA . GLN B 1 227 ? -0.786 25.953 -4.902 1 90.88 227 GLN B CA 1
ATOM 4021 C C . GLN B 1 227 ? -1.118 24.578 -4.32 1 90.88 227 GLN B C 1
ATOM 4023 O O . GLN B 1 227 ? -1.4 24.453 -3.127 1 90.88 227 GLN B O 1
ATOM 4028 N N . PHE B 1 228 ? -0.988 23.594 -5.16 1 92.81 228 PHE B N 1
ATOM 4029 C CA . PHE B 1 228 ? -1.304 22.25 -4.684 1 92.81 228 PHE B CA 1
ATOM 4030 C C . PHE B 1 228 ? -0.106 21.641 -3.971 1 92.81 228 PHE B C 1
ATOM 4032 O O . PHE B 1 228 ? 1.021 21.703 -4.461 1 92.81 228 PHE B O 1
ATOM 4039 N N . LEU B 1 229 ? -0.406 21.125 -2.809 1 94.19 229 LEU B N 1
ATOM 4040 C CA . LEU B 1 229 ? 0.562 20.375 -2.012 1 94.19 229 LEU B CA 1
ATOM 4041 C C . LEU B 1 229 ? -0.002 19.031 -1.595 1 94.19 229 LEU B C 1
ATOM 4043 O O . LEU B 1 229 ? -1.221 18.844 -1.539 1 94.19 229 LEU B O 1
ATOM 4047 N N . ASP B 1 230 ? 0.88 18.109 -1.413 1 94.38 230 ASP B N 1
ATOM 4048 C CA . ASP B 1 230 ? 0.399 16.875 -0.797 1 94.38 230 ASP B CA 1
ATOM 4049 C C . ASP B 1 230 ? 0.091 17.094 0.684 1 94.38 230 ASP B C 1
ATOM 4051 O O . ASP B 1 230 ? 0.512 18.094 1.275 1 94.38 230 ASP B O 1
ATOM 4055 N N . ASN B 1 231 ? -0.668 16.188 1.257 1 94.06 231 ASN B N 1
ATOM 4056 C CA . ASN B 1 231 ? -1.185 16.359 2.611 1 94.06 231 ASN B CA 1
ATOM 4057 C C . ASN B 1 231 ? -0.06 16.375 3.643 1 94.06 231 ASN B C 1
ATOM 4059 O O . ASN B 1 231 ? -0.22 16.922 4.734 1 94.06 231 ASN B O 1
ATOM 4063 N N . TYR B 1 232 ? 1.086 15.82 3.338 1 93.56 232 TYR B N 1
ATOM 4064 C CA . TYR B 1 232 ? 2.217 15.859 4.258 1 93.56 232 TYR B CA 1
ATOM 4065 C C . TYR B 1 232 ? 2.906 17.219 4.219 1 93.56 232 TYR B C 1
ATOM 4067 O O . TYR B 1 232 ? 3.143 17.828 5.262 1 93.56 232 TYR B O 1
ATOM 4075 N N . ALA B 1 233 ? 3.203 17.672 3.027 1 93.25 233 ALA B N 1
ATOM 4076 C CA . ALA B 1 233 ? 3.82 18.984 2.852 1 93.25 233 ALA B CA 1
ATOM 4077 C C . ALA B 1 233 ? 2.912 20.078 3.379 1 93.25 233 ALA B C 1
ATOM 4079 O O . ALA B 1 233 ? 3.389 21.062 3.951 1 93.25 233 ALA B O 1
ATOM 4080 N N . LEU B 1 234 ? 1.622 19.922 3.162 1 93.94 234 LEU B N 1
ATOM 4081 C CA . LEU B 1 234 ? 0.659 20.906 3.621 1 93.94 234 LEU B CA 1
ATOM 4082 C C . LEU B 1 234 ? 0.668 21.016 5.145 1 93.94 234 LEU B C 1
ATOM 4084 O O . LEU B 1 234 ? 0.675 22.125 5.691 1 93.94 234 LEU B O 1
ATOM 4088 N N . LEU B 1 235 ? 0.646 19.906 5.812 1 92.5 235 LEU B N 1
ATOM 4089 C CA . LEU B 1 235 ? 0.661 19.891 7.27 1 92.5 235 LEU B CA 1
ATOM 4090 C C . LEU B 1 235 ? 1.959 20.484 7.805 1 92.5 235 LEU B C 1
ATOM 4092 O O . LEU B 1 235 ? 1.946 21.234 8.789 1 92.5 235 LEU B O 1
ATOM 4096 N N . ALA B 1 236 ? 3.037 20.188 7.176 1 89.69 236 ALA B N 1
ATOM 4097 C CA . ALA B 1 236 ? 4.328 20.75 7.555 1 89.69 236 ALA B CA 1
ATOM 4098 C C . ALA B 1 236 ? 4.355 22.25 7.344 1 89.69 236 ALA B C 1
ATOM 4100 O O . ALA B 1 236 ? 4.902 23 8.164 1 89.69 236 ALA B O 1
ATOM 4101 N N . LEU B 1 237 ? 3.807 22.641 6.246 1 89.5 237 LEU B N 1
ATOM 4102 C CA . LEU B 1 237 ? 3.746 24.062 5.941 1 89.5 237 LEU B CA 1
ATOM 4103 C C . LEU B 1 237 ? 2.934 24.812 6.996 1 89.5 237 LEU B C 1
ATOM 4105 O O . LEU B 1 237 ? 3.336 25.891 7.449 1 89.5 237 LEU B O 1
ATOM 4109 N N . LYS B 1 238 ? 1.833 24.281 7.34 1 88 238 LYS B N 1
ATOM 4110 C CA . LYS B 1 238 ? 0.977 24.922 8.336 1 88 238 LYS B CA 1
ATOM 4111 C C . LYS B 1 238 ? 1.701 25.047 9.672 1 88 238 LYS B C 1
ATOM 4113 O O . LYS B 1 238 ? 1.562 26.062 10.359 1 88 238 LYS B O 1
ATOM 4118 N N . ARG B 1 239 ? 2.424 24.094 9.977 1 86.06 239 ARG B N 1
ATOM 4119 C CA . ARG B 1 239 ? 3.197 24.141 11.211 1 86.06 239 ARG B CA 1
ATOM 4120 C C . ARG B 1 239 ? 4.273 25.219 11.148 1 86.06 239 ARG B C 1
ATOM 4122 O O . ARG B 1 239 ? 4.438 26 12.086 1 86.06 239 ARG B O 1
ATOM 4129 N N . LYS B 1 240 ? 4.984 25.203 10.07 1 85.5 240 LYS B N 1
ATOM 4130 C CA . LYS B 1 240 ? 6.043 26.188 9.891 1 85.5 240 LYS B CA 1
ATOM 4131 C C . LYS B 1 240 ? 5.492 27.609 9.945 1 85.5 240 LYS B C 1
ATOM 4133 O O . LYS B 1 240 ? 6.098 28.484 10.555 1 85.5 240 LYS B O 1
ATOM 4138 N N . GLN B 1 241 ? 4.371 27.812 9.352 1 84.12 241 GLN B N 1
ATOM 4139 C CA . GLN B 1 241 ? 3.74 29.125 9.336 1 84.12 241 GLN B CA 1
ATOM 4140 C C . GLN B 1 241 ? 3.348 29.562 10.742 1 84.12 241 GLN B C 1
ATOM 4142 O O . GLN B 1 241 ? 3.477 30.734 11.094 1 84.12 241 GLN B O 1
ATOM 4147 N N . ARG B 1 242 ? 2.928 28.656 11.492 1 82 242 ARG B N 1
ATOM 4148 C CA . ARG B 1 242 ? 2.547 28.969 12.867 1 82 242 ARG B CA 1
ATOM 4149 C C . ARG B 1 242 ? 3.762 29.359 13.695 1 82 242 ARG B C 1
ATOM 4151 O O . ARG B 1 242 ? 3.709 30.328 14.453 1 82 242 ARG B O 1
ATOM 4158 N N . ILE B 1 243 ? 4.809 28.656 13.516 1 80.5 243 ILE B N 1
ATOM 4159 C CA . ILE B 1 243 ? 6.039 28.938 14.258 1 80.5 243 ILE B CA 1
ATOM 4160 C C . ILE B 1 243 ? 6.594 30.297 13.852 1 80.5 243 ILE B C 1
ATOM 4162 O O . ILE B 1 243 ? 7.027 31.078 14.703 1 80.5 243 ILE B O 1
ATOM 4166 N N . ASP B 1 244 ? 6.508 30.516 12.586 1 82 244 ASP B N 1
ATOM 4167 C CA . ASP B 1 244 ? 7.016 31.781 12.07 1 82 244 ASP B CA 1
ATOM 4168 C C . ASP B 1 244 ? 6.176 32.969 12.57 1 82 244 ASP B C 1
ATOM 4170 O O . ASP B 1 244 ? 6.711 34 12.922 1 82 244 ASP B O 1
ATOM 4174 N N . ARG B 1 245 ? 4.906 32.812 12.625 1 77.75 245 ARG B N 1
ATOM 4175 C CA . ARG B 1 245 ? 4.012 33.844 13.109 1 77.75 245 ARG B CA 1
ATOM 4176 C C . ARG B 1 245 ? 4.242 34.125 14.594 1 77.75 245 ARG B C 1
ATOM 4178 O O . ARG B 1 245 ? 4.246 35.281 15.023 1 77.75 245 ARG B O 1
ATOM 4185 N N . ALA B 1 246 ? 4.52 33.062 15.328 1 72.75 246 ALA B N 1
ATOM 4186 C CA . ALA B 1 246 ? 4.785 33.219 16.75 1 72.75 246 ALA B CA 1
ATOM 4187 C C . ALA B 1 246 ? 6.117 33.906 17 1 72.75 246 ALA B C 1
ATOM 4189 O O . ALA B 1 246 ? 6.238 34.719 17.906 1 72.75 246 ALA B O 1
ATOM 4190 N N . ALA B 1 247 ? 7.035 33.625 16.188 1 75.88 247 ALA B N 1
ATOM 4191 C CA . ALA B 1 247 ? 8.352 34.25 16.312 1 75.88 247 ALA B CA 1
ATOM 4192 C C . ALA B 1 247 ? 8.289 35.75 15.984 1 75.88 247 ALA B C 1
ATOM 4194 O O . ALA B 1 247 ? 8.922 36.562 16.641 1 75.88 247 ALA B O 1
ATOM 4195 N N . ARG B 1 248 ? 7.496 36.031 15.023 1 75.31 248 ARG B N 1
ATOM 4196 C CA . ARG B 1 248 ? 7.34 37.438 14.633 1 75.31 248 ARG B CA 1
ATOM 4197 C C . ARG B 1 248 ? 6.59 38.219 15.703 1 75.31 248 ARG B C 1
ATOM 4199 O O . ARG B 1 248 ? 6.953 39.375 16.016 1 75.31 248 ARG B O 1
ATOM 4206 N N . HIS B 1 249 ? 5.613 37.625 16.25 1 69.31 249 HIS B N 1
ATOM 4207 C CA . HIS B 1 249 ? 4.844 38.281 17.312 1 69.31 249 HIS B CA 1
ATOM 4208 C C . HIS B 1 249 ? 5.703 38.531 18.547 1 69.31 249 HIS B C 1
ATOM 4210 O O . HIS B 1 249 ? 5.605 39.562 19.188 1 69.31 249 HIS B O 1
ATOM 4216 N N . SER B 1 250 ? 6.531 37.562 18.859 1 66.5 250 SER B N 1
ATOM 4217 C CA . SER B 1 250 ? 7.422 37.688 20.016 1 66.5 250 SER B CA 1
ATOM 4218 C C . SER B 1 250 ? 8.43 38.812 19.797 1 66.5 250 SER B C 1
ATOM 4220 O O . SER B 1 250 ? 8.758 39.531 20.734 1 66.5 250 SER B O 1
ATOM 4222 N N . LYS B 1 251 ? 8.938 39.031 18.594 1 70.88 251 LYS B N 1
ATOM 4223 C CA . LYS B 1 251 ? 9.891 40.094 18.281 1 70.88 251 LYS B CA 1
ATOM 4224 C C . LYS B 1 251 ? 9.234 41.469 18.375 1 70.88 251 LYS B C 1
ATOM 4226 O O . LYS B 1 251 ? 9.828 42.406 18.891 1 70.88 251 LYS B O 1
ATOM 4231 N N . GLN B 1 252 ? 8.078 41.469 17.875 1 68.06 252 GLN B N 1
ATOM 4232 C CA . GLN B 1 252 ? 7.344 42.719 17.922 1 68.06 252 GLN B CA 1
ATOM 4233 C C . GLN B 1 252 ? 7.039 43.156 19.359 1 68.06 252 GLN B C 1
ATOM 4235 O O . GLN B 1 252 ? 7.086 44.344 19.688 1 68.06 252 GLN B O 1
ATOM 4240 N N . VAL B 1 253 ? 6.828 42.188 20.188 1 64.25 253 VAL B N 1
ATOM 4241 C CA . VAL B 1 253 ? 6.52 42.469 21.594 1 64.25 253 VAL B CA 1
ATOM 4242 C C . VAL B 1 253 ? 7.781 42.969 22.312 1 64.25 253 VAL B C 1
ATOM 4244 O O . VAL B 1 253 ? 7.723 43.844 23.156 1 64.25 253 VAL B O 1
ATOM 4247 N N . ILE B 1 254 ? 8.859 42.469 21.906 1 61.34 254 ILE B N 1
ATOM 4248 C CA . ILE B 1 254 ? 10.117 42.844 22.516 1 61.34 254 ILE B CA 1
ATOM 4249 C C . ILE B 1 254 ? 10.523 44.25 22.016 1 61.34 254 ILE B C 1
ATOM 4251 O O . ILE B 1 254 ? 11.078 45.031 22.766 1 61.34 254 ILE B O 1
ATOM 4255 N N . GLU B 1 255 ? 10.195 44.5 20.828 1 56.31 255 GLU B N 1
ATOM 4256 C CA . GLU B 1 255 ? 10.57 45.781 20.266 1 56.31 255 GLU B CA 1
ATOM 4257 C C . GLU B 1 255 ? 9.633 46.906 20.734 1 56.31 255 GLU B C 1
ATOM 4259 O O . GLU B 1 255 ? 9.945 48.094 20.609 1 56.31 255 GLU B O 1
ATOM 4264 N N . GLN B 1 256 ? 8.602 46.594 21.344 1 43.59 256 GLN B N 1
ATOM 4265 C CA . GLN B 1 256 ? 7.77 47.594 21.984 1 43.59 256 GLN B CA 1
ATOM 4266 C C . GLN B 1 256 ? 8.148 47.781 23.453 1 43.59 256 GLN B C 1
ATOM 4268 O O . GLN B 1 256 ? 8.164 48.906 23.953 1 43.59 256 GLN B O 1
#

pLDDT: mean 82.82, std 12.59, range [37.19, 97.06]

Radius of gyration: 45.16 Å; Cα contacts (8 Å, |Δi|>4): 474; chains: 2; bounding box: 61×159×88 Å

Sequence (512 aa):
MMTGQQIKDEKHRIEEEKRRIEVEKRRIEEEKHRIEVEKLKIEHKKCSIEREKRKIEDEKRRIEDEKCRIEDEKRRLASVETLDDGMRAAMKELIKTAKIYYNSCSSAVKDAAKKFFEDIDHDKDGKVSLHEFLEFMEQEGHKKMSSRNFFETLVRKGSGTLNFTEVLAIFYIIQSGRPFCRRCNVFIAGMYFTCSECHESDSYDVIFLCPDCFENGSHTHRHGRRQFLDNYALLALKRKQRIDRAARHSKQVIEQMMTGQQIKDEKHRIEEEKRRIEVEKRRIEEEKHRIEVEKLKIEHKKCSIEREKRKIEDEKRRIEDEKCRIEDEKRRLASVETLDDGMRAAMKELIKTAKIYYNSCSSAVKDAAKKFFEDIDHDKDGKVSLHEFLEFMEQEGHKKMSSRNFFETLVRKGSGTLNFTEVLAIFYIIQSGRPFCRRCNVFIAGMYFTCSECHESDSYDVIFLCPDCFENGSHTHRHGRRQFLDNYALLALKRKQRIDRAARHSKQVIEQ

Solvent-accessible surface area (backbone atoms only — not comparable to full-atom values): 27465 Å² total; per-residue (Å²): 129,83,48,75,65,55,51,54,51,51,52,51,52,52,52,52,51,51,52,52,49,50,53,50,51,51,50,50,51,51,50,52,51,51,50,50,54,50,51,52,51,50,50,53,49,46,52,50,49,50,53,48,48,50,50,48,53,50,47,49,50,49,48,50,51,46,46,50,47,46,47,46,43,40,43,47,44,53,66,47,37,64,73,59,43,27,47,37,33,38,39,52,51,43,26,52,49,27,49,50,48,56,75,69,47,54,71,68,57,44,50,51,52,51,48,52,49,53,66,35,20,74,85,66,78,74,47,30,41,64,68,36,47,40,51,43,25,52,74,73,64,39,58,79,62,42,40,71,68,58,51,55,49,59,30,49,90,93,49,78,40,34,46,66,61,46,48,38,25,51,55,40,40,65,72,38,61,64,52,48,18,69,83,79,50,44,77,48,75,67,72,35,34,30,44,53,62,42,64,74,39,73,56,84,81,67,58,39,28,35,62,68,56,54,69,73,44,87,67,89,48,96,79,42,70,85,37,46,33,39,61,61,42,45,55,40,48,54,42,51,51,46,39,50,52,49,52,51,53,53,50,54,58,67,72,101,130,81,50,74,66,56,50,52,51,48,51,50,50,49,51,51,49,51,52,50,49,51,53,49,53,49,52,49,50,53,50,52,50,52,49,52,53,48,51,51,52,50,50,52,51,50,52,50,47,52,52,50,50,51,51,48,52,51,47,50,52,51,48,52,52,48,50,51,50,50,50,49,48,46,46,46,50,56,61,48,34,70,72,56,37,27,49,35,34,39,39,52,52,42,27,52,50,25,49,51,50,55,75,70,47,52,70,69,57,44,49,51,51,51,49,52,49,52,66,34,21,74,85,66,77,75,46,30,39,64,67,38,47,39,52,42,25,51,74,74,63,38,58,78,63,43,39,70,68,59,51,56,50,58,29,50,89,92,48,79,41,34,46,66,62,44,47,37,24,52,54,40,39,66,72,38,61,62,51,48,17,70,83,80,50,45,76,49,76,64,73,34,33,30,45,52,62,43,64,74,38,74,55,83,79,68,60,38,28,35,63,67,54,55,68,73,45,86,67,88,49,96,80,42,70,84,37,47,32,39,61,60,41,44,55,41,47,54,43,51,52,46,40,51,51,48,53,50,52,52,49,54,58,68,74,102

Organism: Rhododendron simsii (NCBI:txid118357)